Protein AF-A0A938U551-F1 (afdb_monomer)

Secondary structure (DSSP, 8-state):
--PPPP--HHHHHHHHHHHHHHHHHHHHHHHHHHHHHHTT-SS-B-TTS-BTTHHHHHHHHHHHHHHTT-GGGGG-HHHHHHHHHTTS---S-PPPPP-S-HHHHHHHGGGGGS-HHHHHHHHHHHHHHHHHHHHHHHS--TTHHHHHHS-HHHHHHHHHT-SHHHHHHHHHHHHHHTTT-HHHHHHHHHGGGGSHHHHTHHHHHHHHTT-HHHHHHHHHHHHHHHHHHHHHH-HHHHHHHHHHHHHHHHHHHSTTS-GGG--SHHHHHHHTT--HHHHHHHHHHHHHHHHHHHHHHHHTT--HHHHHHHHHHHHHHH-TT--TTGGGGGHHHHHHHHHHHHHH-PPTTHHHHHHHHHHGGGTTS--TT---TTSHHHHHHHHHHHHHHHHHHHSPPP--

Mean predicted aligned error: 5.07 Å

pLDDT: mean 90.98, std 11.64, range [36.41, 98.81]

Solvent-accessible surface area (backbone atoms only — not comparable to full-atom values): 20350 Å² to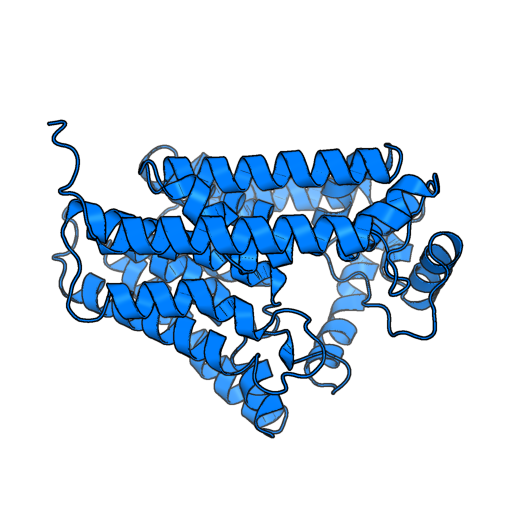tal; per-residue (Å²): 138,88,74,79,67,77,88,52,66,66,60,54,53,47,42,52,53,12,53,53,44,35,52,54,49,53,51,49,48,46,67,41,40,41,63,23,65,72,66,70,52,78,64,32,39,21,93,85,59,43,48,68,30,47,52,35,52,53,49,38,51,44,18,43,44,29,73,74,75,40,44,37,45,44,53,38,57,69,61,34,52,53,56,48,39,76,64,50,71,71,74,95,66,93,76,84,71,70,81,65,45,60,46,43,47,55,71,35,36,73,45,38,77,42,60,58,65,58,26,51,49,50,51,51,54,53,29,50,48,42,28,48,53,40,48,44,69,66,17,82,51,94,53,39,59,49,43,49,59,26,25,43,23,44,47,50,17,55,62,32,39,51,65,27,37,49,50,34,24,27,49,50,45,9,62,68,24,45,85,82,41,26,37,63,10,11,27,32,41,18,53,32,57,46,44,48,66,61,30,63,55,52,63,52,34,29,60,39,47,66,34,60,55,19,46,53,19,16,50,48,36,36,49,51,43,50,50,51,24,38,72,75,51,32,65,62,26,52,50,36,46,63,67,41,45,64,61,57,54,51,39,72,70,38,88,83,48,68,36,53,41,15,42,5,54,25,24,26,31,44,75,72,66,42,52,67,67,59,14,49,50,57,30,50,54,46,29,52,52,34,51,50,50,29,36,51,35,30,55,53,45,35,61,66,60,41,34,51,28,37,42,52,42,26,30,50,56,48,23,65,80,30,41,50,40,51,54,34,42,53,54,54,39,50,34,38,54,49,39,47,26,61,77,74,53,68,60,91,63,46,65,58,52,52,51,50,55,52,51,43,44,58,49,45,45,90,61,88,85,72,89,69,29,11,54,57,41,37,54,45,45,48,52,53,36,50,51,33,51,56,53,46,69,71,49,76,64,62,90,124

Sequence (400 aa):
MNHPPPRSYFLWCAAFFSTLLLGLYLFYILIMWGPALMGGSAYPVDPRGEPVGVDFANFYLASRLALSGEPAAVYDRARFDSYRTSFFPLQDREVFPWVYPPLFLLLMLPLALLPYLAALGVWQAVSLGLFLGTLRRLAPHPFTLLLALGFPATFINFFTAQNGFITVFLMGGGLLLLGSRPFLGGLLLGMLVYKPHLGVLVPVALLAGRGWRALLGAGASAAALALASLVVLGAETWQAYLSSIPSSVNLLDSSSLPWKLMPSVFAAARVAGADPALARLLHGAVMAGVAAAVVWTWSRRSSPYLRHSAFVLASLLFTPYLFFYDYVCLALPLAWLGWEGCQRGFGRGEKALLAIAWLSPLSMMPFQGVKLPGLICPLVLSALLVLTLLKSRREAPDPG

Radius of gyration: 20.94 Å; Cα contacts (8 Å, |Δi|>4): 597; chains: 1; bounding box: 54×45×54 Å

Structure (mmCIF, N/CA/C/O backbone):
data_AF-A0A938U551-F1
#
_entry.id   AF-A0A938U551-F1
#
loop_
_atom_site.group_PDB
_atom_site.id
_atom_site.type_symbol
_atom_site.label_atom_id
_atom_site.label_alt_id
_atom_site.label_comp_id
_atom_site.label_asym_id
_atom_site.label_entity_id
_atom_site.label_seq_id
_atom_site.pdbx_PDB_ins_code
_atom_site.Cartn_x
_atom_site.Cartn_y
_atom_site.Cartn_z
_atom_site.occupancy
_atom_site.B_iso_or_equiv
_atom_site.auth_seq_id
_atom_site.auth_comp_id
_atom_site.auth_asym_id
_atom_site.auth_atom_id
_atom_site.pdbx_PDB_model_num
ATOM 1 N N . MET A 1 1 ? -28.914 16.175 12.426 1.00 36.50 1 MET A N 1
ATOM 2 C CA . MET A 1 1 ? -28.199 16.886 13.507 1.00 36.50 1 MET A CA 1
ATOM 3 C C . MET A 1 1 ? -26.827 17.293 12.976 1.00 36.50 1 MET A C 1
ATOM 5 O O . MET A 1 1 ? -25.922 16.474 12.975 1.00 36.50 1 MET A O 1
ATOM 9 N N . ASN A 1 2 ? -26.710 18.510 12.431 1.00 46.22 2 ASN A N 1
ATOM 10 C CA . ASN A 1 2 ? -25.503 19.041 11.774 1.00 46.22 2 ASN A CA 1
ATOM 11 C C . ASN A 1 2 ? -24.890 20.167 12.622 1.00 46.22 2 ASN A C 1
ATOM 13 O O . ASN A 1 2 ? -24.863 21.319 12.198 1.00 46.22 2 ASN A O 1
ATOM 17 N N . HIS A 1 3 ? -24.420 19.856 13.829 1.00 36.41 3 HIS A N 1
ATOM 18 C CA . HIS A 1 3 ? -23.499 20.765 14.509 1.00 36.41 3 HIS A CA 1
ATOM 19 C C . HIS A 1 3 ? -22.078 20.414 14.053 1.00 36.41 3 HIS A C 1
ATOM 21 O O . HIS A 1 3 ? -21.695 19.247 14.172 1.00 36.41 3 HIS A O 1
ATOM 27 N N . PRO A 1 4 ? -21.303 21.360 13.490 1.00 48.41 4 PRO A N 1
ATOM 28 C CA . PRO A 1 4 ? -19.902 21.101 13.195 1.00 48.41 4 PRO A CA 1
ATOM 29 C C . PRO A 1 4 ? -19.189 20.747 14.509 1.00 48.41 4 PRO A C 1
ATOM 31 O O . PRO A 1 4 ? -19.451 21.400 15.525 1.00 48.41 4 PRO A O 1
ATOM 34 N N . PRO A 1 5 ? -18.318 19.722 14.525 1.00 54.09 5 PRO A N 1
ATOM 35 C CA . PRO A 1 5 ? -17.590 19.364 15.732 1.00 54.09 5 PRO A CA 1
ATOM 36 C C . PRO A 1 5 ? -16.815 20.591 16.242 1.00 54.09 5 PRO A C 1
ATOM 38 O O . PRO A 1 5 ? -16.301 21.372 15.429 1.00 54.09 5 PRO A O 1
ATOM 41 N N . PRO A 1 6 ? -16.738 20.804 17.569 1.00 52.72 6 PRO A N 1
ATOM 42 C CA . PRO A 1 6 ? -16.024 21.939 18.138 1.00 52.72 6 PRO A CA 1
ATOM 43 C C . PRO A 1 6 ? -14.594 21.981 17.588 1.00 52.72 6 PRO A C 1
ATOM 45 O O . PRO A 1 6 ? -13.927 20.948 17.495 1.00 52.72 6 PRO A O 1
ATOM 48 N N . ARG A 1 7 ? -14.138 23.178 17.188 1.00 58.97 7 ARG A N 1
ATOM 49 C CA . ARG A 1 7 ? -12.824 23.412 16.564 1.00 58.97 7 ARG A CA 1
ATOM 50 C C . ARG A 1 7 ? -11.721 22.816 17.439 1.00 58.97 7 ARG A C 1
ATOM 52 O O . ARG A 1 7 ? -11.292 23.428 18.413 1.00 58.97 7 ARG A O 1
ATOM 59 N N . SER A 1 8 ? -11.249 21.619 17.104 1.00 69.88 8 SER A N 1
ATOM 60 C CA . SER A 1 8 ? -10.173 20.999 17.867 1.00 69.88 8 SER A CA 1
ATOM 61 C C . SER A 1 8 ? -8.841 21.604 17.419 1.00 69.88 8 SER A C 1
ATOM 63 O O . SER A 1 8 ? -8.440 21.474 16.264 1.00 69.88 8 SER A O 1
ATOM 65 N N . TYR A 1 9 ? -8.149 22.285 18.337 1.00 84.81 9 TYR A N 1
ATOM 66 C CA . TYR A 1 9 ? -6.808 22.847 18.111 1.00 84.81 9 TYR A CA 1
ATOM 67 C C . TYR A 1 9 ? -5.846 21.814 17.493 1.00 84.81 9 TYR A C 1
ATOM 69 O O . TYR A 1 9 ? -5.079 22.122 16.589 1.00 84.81 9 TYR A O 1
ATOM 77 N N . PHE A 1 10 ? -5.988 20.548 17.898 1.00 87.88 10 PHE A N 1
ATOM 78 C CA . PHE A 1 10 ? -5.253 19.406 17.353 1.00 87.88 10 PHE A CA 1
ATOM 79 C C . PHE A 1 10 ? -5.350 19.276 15.824 1.00 87.88 10 PHE A C 1
ATOM 81 O O . PHE A 1 10 ? -4.325 19.138 15.162 1.00 87.88 10 PHE A O 1
ATOM 88 N N . LEU A 1 11 ? -6.558 19.341 15.255 1.00 88.12 11 LEU A N 1
ATOM 89 C CA . LEU A 1 11 ? -6.748 19.189 13.810 1.00 88.12 11 LEU A CA 1
ATOM 90 C C . LEU A 1 11 ? -6.233 20.398 13.026 1.00 88.12 11 LEU A C 1
ATOM 92 O O . LEU A 1 11 ? -5.773 20.227 11.902 1.00 88.12 11 LEU A O 1
ATOM 96 N N . TRP A 1 12 ? -6.270 21.597 13.613 1.00 90.56 12 TRP A N 1
ATOM 97 C CA . TRP A 1 12 ? -5.663 22.789 13.016 1.00 90.56 12 TRP A CA 1
ATOM 98 C C . TRP A 1 12 ? -4.141 22.700 12.982 1.00 90.56 12 TRP A C 1
ATOM 100 O O . TRP A 1 12 ? -3.549 22.960 11.939 1.00 90.56 12 TRP A O 1
ATOM 110 N N . CYS A 1 13 ? -3.508 22.266 14.077 1.00 91.19 13 CYS A N 1
ATOM 111 C CA . CYS A 1 13 ? -2.075 21.984 14.076 1.00 91.19 13 CYS A CA 1
ATOM 112 C C . CYS A 1 13 ? -1.732 20.927 13.021 1.00 91.19 13 CYS A C 1
ATOM 114 O O . CYS A 1 13 ? -0.829 21.136 12.218 1.00 91.19 13 CYS A O 1
ATOM 116 N N . ALA A 1 14 ? -2.483 19.824 12.974 1.00 92.38 14 ALA A N 1
ATOM 117 C CA . ALA A 1 14 ? -2.257 18.763 11.999 1.00 92.38 14 ALA A CA 1
ATOM 118 C C . ALA A 1 14 ? -2.421 19.259 10.548 1.00 92.38 14 ALA A C 1
ATOM 120 O O . ALA A 1 14 ? -1.607 18.919 9.690 1.00 92.38 14 ALA A O 1
ATOM 121 N N . ALA A 1 15 ? -3.418 20.108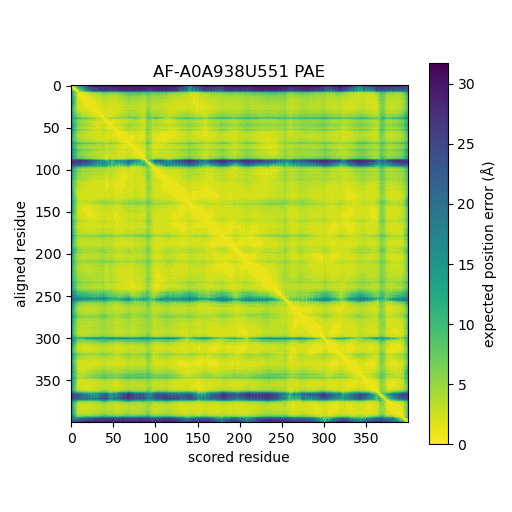 10.278 1.00 93.44 15 ALA A N 1
ATOM 122 C CA . ALA A 1 15 ? -3.608 20.752 8.981 1.00 93.44 15 ALA A CA 1
ATOM 123 C C . ALA A 1 15 ? -2.434 21.676 8.620 1.00 93.44 15 ALA A C 1
ATOM 125 O O . ALA A 1 15 ? -1.902 21.573 7.520 1.00 93.44 15 ALA A O 1
ATOM 126 N N . PHE A 1 16 ? -1.981 22.519 9.552 1.00 94.69 16 PHE A N 1
ATOM 127 C CA . PHE A 1 16 ? -0.826 23.396 9.349 1.00 94.69 16 PHE A CA 1
ATOM 128 C C . PHE A 1 16 ? 0.449 22.606 9.013 1.00 94.69 16 PHE A C 1
ATOM 130 O O . PHE A 1 16 ? 1.095 22.882 8.002 1.00 94.69 16 PHE A O 1
ATOM 137 N N . PHE A 1 17 ? 0.773 21.575 9.803 1.00 94.00 17 PHE A N 1
ATOM 138 C CA . PHE A 1 17 ? 1.920 20.703 9.533 1.00 94.00 17 PHE A CA 1
ATOM 139 C C . PHE A 1 17 ? 1.789 19.966 8.197 1.00 94.00 17 PHE A C 1
ATOM 141 O O . PHE A 1 17 ? 2.775 19.829 7.477 1.00 94.00 17 PHE A O 1
ATOM 148 N N . SER A 1 18 ? 0.578 19.537 7.836 1.00 95.94 18 SER A N 1
ATOM 149 C CA . SER A 1 18 ? 0.318 18.891 6.546 1.00 95.94 18 SER A CA 1
ATOM 150 C C . SER A 1 18 ? 0.559 19.833 5.371 1.00 95.94 18 SER A C 1
ATOM 152 O O . SER A 1 18 ? 1.151 19.414 4.383 1.00 95.94 18 SER A O 1
ATOM 154 N N . THR A 1 19 ? 0.164 21.105 5.478 1.00 97.12 19 THR A N 1
ATOM 155 C CA . THR A 1 19 ? 0.449 22.123 4.455 1.00 97.12 19 THR A CA 1
ATOM 156 C C . THR A 1 19 ? 1.950 22.355 4.299 1.00 97.12 19 THR A C 1
ATOM 158 O O . THR A 1 19 ? 2.446 22.391 3.175 1.00 97.12 19 THR A O 1
ATOM 161 N N . LEU A 1 20 ? 2.681 22.472 5.414 1.00 96.69 20 LEU A N 1
ATOM 162 C CA . LEU A 1 20 ? 4.135 22.642 5.389 1.00 96.69 20 LEU A CA 1
ATOM 163 C C . LEU A 1 20 ? 4.821 21.451 4.708 1.00 96.69 20 LEU A C 1
ATOM 165 O O . LEU A 1 20 ? 5.633 21.639 3.804 1.00 96.69 20 LEU A O 1
ATOM 169 N N . LEU A 1 21 ? 4.464 20.228 5.109 1.00 96.06 21 LEU A N 1
ATOM 170 C CA . LEU A 1 21 ? 5.021 19.010 4.526 1.00 96.06 21 LEU A CA 1
ATOM 171 C C . LEU A 1 21 ? 4.666 18.869 3.048 1.00 96.06 21 LEU A C 1
ATOM 173 O O . LEU A 1 21 ? 5.547 18.565 2.253 1.00 96.06 21 LEU A O 1
ATOM 177 N N . LEU A 1 22 ? 3.429 19.177 2.655 1.00 96.50 22 LEU A N 1
ATOM 178 C CA . LEU A 1 22 ? 3.031 19.168 1.250 1.00 96.50 22 LEU A CA 1
ATOM 179 C C . LEU A 1 22 ? 3.863 20.153 0.416 1.00 96.50 22 LEU A C 1
ATOM 181 O O . LEU A 1 22 ? 4.306 19.800 -0.674 1.00 96.50 22 LEU A O 1
ATOM 185 N N . GLY A 1 23 ? 4.133 21.354 0.936 1.00 97.44 23 GLY A N 1
ATOM 186 C CA . GLY A 1 23 ? 5.038 22.309 0.292 1.00 97.44 23 GLY A CA 1
ATOM 187 C C . GLY A 1 23 ? 6.446 21.737 0.092 1.00 97.44 23 GLY A C 1
ATOM 188 O O . GLY A 1 23 ? 6.990 21.811 -1.009 1.00 97.44 23 GLY A O 1
ATOM 189 N N . LEU A 1 24 ? 7.005 21.096 1.125 1.00 96.00 24 LEU A N 1
ATOM 190 C CA . LEU A 1 24 ? 8.315 20.436 1.052 1.00 96.00 24 LEU A CA 1
ATOM 191 C C . LEU A 1 24 ? 8.330 19.271 0.050 1.00 96.00 24 LEU A C 1
ATOM 193 O O . LEU A 1 24 ? 9.301 19.103 -0.684 1.00 96.00 24 LEU A O 1
ATOM 197 N N . TYR A 1 25 ? 7.254 18.489 -0.017 1.00 95.81 25 TYR A N 1
ATOM 198 C CA . TYR A 1 25 ? 7.107 17.373 -0.951 1.00 95.81 25 TYR A CA 1
ATOM 199 C C . TYR A 1 25 ? 7.064 17.837 -2.402 1.00 95.81 25 TYR A C 1
ATOM 201 O O . TYR A 1 25 ? 7.773 17.286 -3.242 1.00 95.81 25 TYR A O 1
ATOM 209 N N . LEU A 1 26 ? 6.269 18.868 -2.693 1.00 96.50 26 LEU A N 1
ATOM 210 C CA . LEU A 1 26 ? 6.176 19.449 -4.031 1.00 96.50 26 LEU A CA 1
ATOM 211 C C . LEU A 1 26 ? 7.508 20.064 -4.462 1.00 96.50 26 LEU A C 1
ATOM 213 O O . LEU A 1 26 ? 7.939 19.855 -5.593 1.00 96.50 26 LEU A O 1
ATOM 217 N N . PHE A 1 27 ? 8.190 20.758 -3.549 1.00 96.44 27 PHE A N 1
ATOM 218 C CA . PHE A 1 27 ? 9.527 21.288 -3.796 1.00 96.44 27 PHE A CA 1
ATOM 219 C C . PHE A 1 27 ? 10.536 20.174 -4.104 1.00 96.44 27 PHE A C 1
ATOM 221 O O . PHE A 1 27 ? 11.283 20.267 -5.077 1.00 96.44 27 PHE A O 1
ATOM 228 N N . TYR A 1 28 ? 10.518 19.084 -3.332 1.00 93.94 28 TYR A N 1
ATOM 229 C CA . TYR A 1 28 ? 11.386 17.935 -3.579 1.00 93.94 28 TYR A CA 1
ATOM 230 C C . TYR A 1 28 ? 11.085 17.261 -4.925 1.00 93.94 28 TYR A C 1
ATOM 232 O O . TYR A 1 28 ? 12.008 16.997 -5.689 1.00 93.94 28 TYR A O 1
ATOM 240 N N . ILE A 1 29 ? 9.810 17.033 -5.265 1.00 94.25 29 ILE A N 1
ATOM 241 C CA . ILE A 1 29 ? 9.411 16.492 -6.578 1.00 94.25 29 ILE A CA 1
ATOM 242 C C . ILE A 1 29 ? 9.903 17.400 -7.705 1.00 94.25 29 ILE A C 1
ATOM 244 O O . ILE A 1 29 ? 10.449 16.902 -8.685 1.00 94.25 29 ILE A O 1
ATOM 248 N N . LEU A 1 30 ? 9.760 18.720 -7.566 1.00 95.19 30 LEU A N 1
ATOM 249 C CA . LEU A 1 30 ? 10.214 19.672 -8.575 1.00 95.19 30 LEU A CA 1
ATOM 250 C C . LEU A 1 30 ? 11.728 19.584 -8.802 1.00 95.19 30 LEU A C 1
ATOM 252 O O . LEU A 1 30 ? 12.163 19.551 -9.949 1.00 95.19 30 LEU A O 1
ATOM 256 N N . ILE A 1 31 ? 12.525 19.497 -7.734 1.00 94.75 31 ILE A N 1
ATOM 257 C CA . ILE A 1 31 ? 13.986 19.356 -7.839 1.00 94.75 31 ILE A CA 1
ATOM 258 C C . ILE A 1 31 ? 14.371 18.024 -8.481 1.00 94.75 31 ILE A C 1
ATOM 260 O O . ILE A 1 31 ? 15.248 17.981 -9.341 1.00 94.75 31 ILE A O 1
ATOM 264 N N . MET A 1 32 ? 13.732 16.934 -8.058 1.00 92.19 32 MET A N 1
ATOM 265 C CA . MET A 1 32 ? 14.119 15.594 -8.487 1.00 92.19 32 MET A CA 1
ATOM 266 C C . MET A 1 32 ? 13.620 15.267 -9.894 1.00 92.19 32 MET A C 1
ATOM 268 O O . MET A 1 32 ? 14.335 14.647 -10.668 1.00 92.19 32 MET A O 1
ATOM 272 N N . TRP A 1 33 ? 12.397 15.650 -10.250 1.00 94.00 33 TRP A N 1
ATOM 273 C CA . TRP A 1 33 ? 11.791 15.276 -11.531 1.00 94.00 33 TRP A CA 1
ATOM 274 C C . TRP A 1 33 ? 11.837 16.404 -12.558 1.00 94.00 33 TRP A C 1
ATOM 276 O O . TRP A 1 33 ? 11.872 16.124 -13.752 1.00 94.00 33 TRP A O 1
ATOM 286 N N . GLY A 1 34 ? 11.868 17.670 -12.133 1.00 93.88 34 GLY A N 1
ATOM 287 C CA . GLY A 1 34 ? 11.823 18.829 -13.029 1.00 93.88 34 GLY A CA 1
ATOM 288 C C . GLY A 1 34 ? 12.896 18.803 -14.121 1.00 93.88 34 GLY A C 1
ATOM 289 O O . GLY A 1 34 ? 12.532 18.836 -15.297 1.00 93.88 34 GLY A O 1
ATOM 290 N N . PRO A 1 35 ? 14.197 18.687 -13.784 1.00 93.12 35 PRO A N 1
ATOM 291 C CA . PRO A 1 35 ? 15.265 18.625 -14.783 1.00 93.12 35 PRO A CA 1
ATOM 292 C C . PRO A 1 35 ? 15.086 17.470 -15.775 1.00 93.12 35 PRO A C 1
ATOM 294 O O . PRO A 1 35 ? 15.225 17.656 -16.982 1.00 93.12 35 PRO A O 1
ATOM 297 N N . ALA A 1 36 ? 14.706 16.295 -15.267 1.00 90.75 36 ALA A N 1
ATOM 298 C CA . ALA A 1 36 ? 14.497 15.087 -16.058 1.00 90.75 36 ALA A CA 1
ATOM 299 C C . ALA A 1 36 ? 13.348 15.246 -17.068 1.00 90.75 36 ALA A C 1
ATOM 301 O O . ALA A 1 36 ? 13.475 14.866 -18.231 1.00 90.75 36 ALA A O 1
ATOM 302 N N . LEU A 1 37 ? 12.236 15.845 -16.632 1.00 92.44 37 LEU A N 1
ATOM 303 C CA . LEU A 1 37 ? 11.056 16.089 -17.462 1.00 92.44 37 LEU A CA 1
ATOM 304 C C . LEU A 1 37 ? 11.295 17.190 -18.506 1.00 92.44 37 LEU A C 1
ATOM 306 O O . LEU A 1 37 ? 10.780 17.095 -19.617 1.00 92.44 37 LEU A O 1
ATOM 310 N N . MET A 1 38 ? 12.105 18.204 -18.184 1.00 91.94 38 MET A N 1
ATOM 311 C CA . MET A 1 38 ? 12.493 19.255 -19.134 1.00 91.94 38 MET A CA 1
ATOM 312 C C . MET A 1 38 ? 13.474 18.762 -20.208 1.00 91.94 38 MET A C 1
ATOM 314 O O . MET A 1 38 ? 13.538 19.350 -21.283 1.00 91.94 38 MET A O 1
ATOM 318 N N . GLY A 1 39 ? 14.210 17.676 -19.949 1.00 88.56 39 GLY A N 1
ATOM 319 C CA . GLY A 1 39 ? 15.161 17.088 -20.898 1.00 88.56 39 GLY A CA 1
ATOM 320 C C . GLY A 1 39 ? 14.527 16.388 -22.109 1.00 88.56 39 GLY A C 1
ATOM 321 O O . GLY A 1 39 ? 15.249 15.999 -23.020 1.00 88.56 39 GLY A O 1
ATOM 322 N N . GLY A 1 40 ? 13.200 16.200 -22.135 1.00 89.12 40 GLY A N 1
ATOM 323 C CA . GLY A 1 40 ? 12.472 15.666 -23.297 1.00 89.12 40 GLY A CA 1
ATOM 324 C C . GLY A 1 40 ? 12.659 14.167 -23.578 1.00 89.12 40 GLY A C 1
ATOM 325 O O . GLY A 1 40 ? 12.180 13.677 -24.600 1.00 89.12 40 GLY A O 1
ATOM 326 N N . SER A 1 41 ? 13.328 13.421 -22.692 1.00 91.50 41 SER A N 1
ATOM 327 C CA . SER A 1 41 ? 13.488 11.967 -22.831 1.00 91.50 41 SER A CA 1
ATOM 328 C C . SER A 1 41 ? 12.148 11.238 -22.686 1.00 91.50 41 SER A C 1
ATOM 330 O O . SER A 1 41 ? 11.362 11.532 -21.783 1.00 91.50 41 SER A O 1
ATOM 332 N N . ALA A 1 42 ? 11.919 10.220 -23.520 1.00 91.44 42 ALA A N 1
ATOM 333 C CA . ALA A 1 42 ? 10.793 9.296 -23.358 1.00 91.44 42 ALA A CA 1
ATOM 334 C C . ALA A 1 42 ? 10.907 8.444 -22.076 1.00 91.44 42 ALA A C 1
ATOM 336 O O . ALA A 1 42 ? 9.892 7.990 -21.550 1.00 91.44 42 ALA A O 1
ATOM 337 N N . TYR A 1 43 ? 12.130 8.267 -21.567 1.00 92.75 43 TYR A N 1
ATOM 338 C CA . TYR A 1 43 ? 12.476 7.513 -20.361 1.00 92.75 43 TYR A CA 1
ATOM 339 C C . TYR A 1 43 ? 13.345 8.399 -19.454 1.00 92.75 43 TYR A C 1
ATOM 341 O O . TYR A 1 43 ? 14.567 8.251 -19.416 1.00 92.75 43 TYR A O 1
ATOM 349 N N . PRO A 1 44 ? 12.753 9.409 -18.793 1.00 93.38 44 PRO A N 1
ATOM 350 C CA . PRO A 1 44 ? 13.523 10.382 -18.033 1.00 93.38 44 PRO A CA 1
ATOM 351 C C . PRO A 1 44 ? 14.058 9.787 -16.727 1.00 93.38 44 PRO A C 1
ATOM 353 O O . PRO A 1 44 ? 13.363 9.037 -16.033 1.00 93.38 44 PRO A O 1
ATOM 356 N N . VAL A 1 45 ? 15.286 10.178 -16.386 1.00 91.69 45 VAL A N 1
ATOM 357 C CA . VAL A 1 45 ? 15.989 9.802 -15.154 1.00 91.69 45 VAL A CA 1
ATOM 358 C C . VAL A 1 45 ? 16.245 11.034 -14.290 1.00 91.69 45 VAL A C 1
ATOM 360 O O . VAL A 1 45 ? 16.580 12.101 -14.803 1.00 91.69 45 VAL A O 1
ATOM 363 N N . ASP A 1 46 ? 16.049 10.895 -12.984 1.00 89.75 46 ASP A N 1
ATOM 364 C CA . ASP A 1 46 ? 16.278 11.937 -11.989 1.00 89.75 46 ASP A CA 1
ATOM 365 C C . ASP A 1 46 ? 17.790 12.223 -11.802 1.00 89.75 46 ASP A C 1
ATOM 367 O O . ASP A 1 46 ? 18.635 11.485 -12.316 1.00 89.75 46 ASP A O 1
ATOM 371 N N . PRO A 1 47 ? 18.185 13.272 -11.052 1.00 88.88 47 PRO A N 1
ATOM 372 C CA . PRO A 1 47 ? 19.594 13.582 -10.790 1.00 88.88 47 PRO A CA 1
ATOM 373 C C . PRO A 1 47 ? 20.409 12.480 -10.091 1.00 88.88 47 PRO A C 1
ATOM 375 O O . PRO A 1 47 ? 21.626 12.604 -9.989 1.00 88.88 47 PRO A O 1
ATOM 378 N N . ARG A 1 48 ? 19.770 11.422 -9.575 1.00 84.75 48 ARG A N 1
ATOM 379 C CA . ARG A 1 48 ? 20.434 10.241 -8.997 1.00 84.75 48 ARG A CA 1
ATOM 380 C C . ARG A 1 48 ? 20.588 9.110 -10.017 1.00 84.75 48 ARG A C 1
ATOM 382 O O . ARG A 1 48 ? 21.088 8.054 -9.640 1.00 84.75 48 ARG A O 1
ATOM 389 N N . GLY A 1 49 ? 20.145 9.314 -11.257 1.00 85.69 49 GLY A N 1
ATOM 390 C CA . GLY A 1 49 ? 20.100 8.295 -12.302 1.00 85.69 49 GLY A CA 1
ATOM 391 C C . GLY A 1 49 ? 18.919 7.329 -12.173 1.00 85.69 49 GLY A C 1
ATOM 392 O O . GLY A 1 49 ? 18.884 6.330 -12.885 1.00 85.69 49 GLY A O 1
ATOM 393 N N . GLU A 1 50 ? 17.952 7.595 -11.288 1.00 86.44 50 GLU A N 1
ATOM 394 C CA . GLU A 1 50 ? 16.790 6.721 -11.102 1.00 86.44 50 GLU A CA 1
ATOM 395 C C . GLU A 1 50 ? 15.670 7.110 -12.075 1.00 86.44 50 GLU A C 1
ATOM 397 O O . GLU A 1 50 ? 15.442 8.302 -12.291 1.00 86.44 50 GLU A O 1
ATOM 402 N N . PRO A 1 51 ? 14.901 6.159 -12.627 1.00 90.75 51 PRO A N 1
ATOM 403 C CA . PRO A 1 51 ? 13.717 6.489 -13.409 1.00 90.75 51 PRO A CA 1
ATOM 404 C C . PRO A 1 51 ? 12.769 7.416 -12.637 1.00 90.75 51 PRO A C 1
ATOM 406 O O . PRO A 1 51 ? 12.469 7.191 -11.460 1.00 90.75 51 PRO A O 1
ATOM 409 N N . VAL A 1 52 ? 12.232 8.435 -13.311 1.00 92.38 52 VAL A N 1
ATOM 410 C CA . VAL A 1 52 ? 11.120 9.231 -12.771 1.00 92.38 52 VAL A CA 1
ATOM 411 C C . VAL A 1 52 ? 9.935 8.294 -12.528 1.00 92.38 52 VAL A C 1
ATOM 413 O O . VAL A 1 52 ? 9.395 7.743 -13.483 1.00 92.38 52 VAL A O 1
ATOM 416 N N . GLY A 1 53 ? 9.541 8.088 -11.268 1.00 90.12 53 GLY A N 1
ATOM 417 C CA . GLY A 1 53 ? 8.590 7.036 -10.883 1.00 90.12 53 GLY A CA 1
ATOM 418 C C . GLY A 1 53 ? 9.233 5.643 -10.826 1.00 90.12 53 GLY A C 1
ATOM 419 O O . GLY A 1 53 ? 8.742 4.715 -11.464 1.00 90.12 53 GLY A O 1
ATOM 420 N N . VAL A 1 54 ? 10.335 5.513 -10.078 1.00 88.25 54 VAL A N 1
ATOM 421 C CA . VAL A 1 54 ? 11.236 4.341 -10.034 1.00 88.25 54 VAL A CA 1
ATOM 422 C C . VAL A 1 54 ? 10.542 2.972 -10.026 1.00 88.25 54 VAL A C 1
ATOM 424 O O . VAL A 1 54 ? 10.902 2.108 -10.826 1.00 88.25 54 VAL A O 1
ATOM 427 N N . ASP A 1 55 ? 9.519 2.758 -9.193 1.00 90.44 55 ASP A N 1
ATOM 428 C CA . ASP A 1 55 ? 8.855 1.452 -9.122 1.00 90.44 55 ASP A CA 1
ATOM 429 C C . ASP A 1 55 ? 7.842 1.265 -10.258 1.00 90.44 55 ASP A C 1
ATOM 431 O O . ASP A 1 55 ? 7.663 0.151 -10.756 1.00 90.44 55 ASP A O 1
ATOM 435 N N . PHE A 1 56 ? 7.224 2.347 -10.739 1.00 95.06 56 PHE A N 1
ATOM 436 C CA . PHE A 1 56 ? 6.354 2.287 -11.911 1.00 95.06 56 PHE A CA 1
ATOM 437 C C . PHE A 1 56 ? 7.126 1.933 -13.184 1.00 95.06 56 PHE A C 1
ATOM 439 O O . PHE A 1 56 ? 6.595 1.194 -14.011 1.00 95.06 56 PHE A O 1
ATOM 446 N N . ALA A 1 57 ? 8.383 2.369 -13.328 1.00 93.81 57 ALA A N 1
ATOM 447 C CA . ALA A 1 57 ? 9.253 1.920 -14.419 1.00 93.81 57 ALA A CA 1
ATOM 448 C C . ALA A 1 57 ? 9.351 0.391 -14.473 1.00 93.81 57 ALA A C 1
ATOM 450 O O . ALA A 1 57 ? 9.266 -0.200 -15.550 1.00 93.81 57 ALA A O 1
ATOM 451 N N . ASN A 1 58 ? 9.436 -0.260 -13.309 1.00 92.50 58 ASN A N 1
ATOM 452 C CA . ASN A 1 58 ? 9.424 -1.714 -13.215 1.00 92.50 58 ASN A CA 1
ATOM 453 C C . ASN A 1 58 ? 8.090 -2.306 -13.706 1.00 92.50 58 ASN A C 1
ATOM 455 O O . ASN A 1 58 ? 8.080 -3.249 -14.494 1.00 92.50 58 ASN A O 1
ATOM 459 N N . PHE A 1 59 ? 6.957 -1.726 -13.294 1.00 95.38 59 PHE A N 1
ATOM 460 C CA . PHE A 1 59 ? 5.629 -2.206 -13.701 1.00 95.38 59 PHE A CA 1
ATOM 461 C C . PHE A 1 59 ? 5.370 -2.030 -15.194 1.00 95.38 59 PHE A C 1
ATOM 463 O O . PHE A 1 59 ? 4.853 -2.933 -15.858 1.00 95.38 59 PHE A O 1
ATOM 470 N N . TYR A 1 60 ? 5.758 -0.872 -15.719 1.00 96.38 60 TYR A N 1
ATOM 471 C CA . TYR A 1 60 ? 5.638 -0.529 -17.122 1.00 96.38 60 TYR A CA 1
ATOM 472 C C . TYR A 1 60 ? 6.491 -1.464 -17.980 1.00 96.38 60 TYR A C 1
ATOM 474 O O . TYR A 1 60 ? 5.978 -2.057 -18.924 1.00 96.38 60 TYR A O 1
ATOM 482 N N . LEU A 1 61 ? 7.766 -1.663 -17.635 1.00 95.25 61 LEU A N 1
ATOM 483 C CA . LEU A 1 61 ? 8.668 -2.491 -18.436 1.00 95.25 61 LEU A CA 1
ATOM 484 C C . LEU A 1 61 ? 8.349 -3.985 -18.353 1.00 95.25 61 LEU A C 1
ATOM 486 O O . LEU A 1 61 ? 8.423 -4.652 -19.382 1.00 95.25 61 LEU A O 1
ATOM 490 N N . ALA A 1 62 ? 7.918 -4.500 -17.195 1.00 95.56 62 ALA A N 1
ATOM 491 C CA . ALA A 1 62 ? 7.414 -5.874 -17.094 1.00 95.56 62 ALA A CA 1
ATOM 492 C C . ALA A 1 62 ? 6.220 -6.086 -18.037 1.00 95.56 62 ALA A C 1
ATOM 494 O O . ALA A 1 62 ? 6.163 -7.056 -18.788 1.00 95.56 62 ALA A O 1
ATOM 495 N N . SER A 1 63 ? 5.298 -5.124 -18.059 1.00 96.88 63 SER A N 1
ATOM 496 C CA . SER A 1 63 ? 4.119 -5.162 -18.926 1.00 96.88 63 SER A CA 1
ATOM 497 C C . SER A 1 63 ? 4.476 -5.012 -20.407 1.00 96.88 63 SER A C 1
ATOM 499 O O . SER A 1 63 ? 3.893 -5.690 -21.246 1.00 96.88 63 SER A O 1
ATOM 501 N N . ARG A 1 64 ? 5.467 -4.179 -20.750 1.00 96.44 64 ARG A N 1
ATOM 502 C CA . ARG A 1 64 ? 5.983 -4.055 -22.123 1.00 96.44 64 ARG A CA 1
ATOM 503 C C . ARG A 1 64 ? 6.626 -5.350 -22.620 1.00 96.44 64 ARG A C 1
ATOM 505 O O . ARG A 1 64 ? 6.380 -5.715 -23.764 1.00 96.44 64 ARG A O 1
ATOM 512 N N . LEU A 1 65 ? 7.403 -6.030 -21.775 1.00 95.94 65 LEU A N 1
ATOM 513 C CA . LEU A 1 65 ? 8.003 -7.330 -22.095 1.00 95.94 65 LEU A CA 1
ATOM 514 C C . LEU A 1 65 ? 6.934 -8.426 -22.238 1.00 95.94 65 LEU A C 1
ATOM 516 O O . LEU A 1 65 ? 6.990 -9.259 -23.136 1.00 95.94 65 LEU A O 1
ATOM 520 N N . ALA A 1 66 ? 5.896 -8.393 -21.403 1.00 96.69 66 ALA A N 1
ATOM 521 C CA . ALA A 1 66 ? 4.759 -9.292 -21.564 1.00 96.69 66 ALA A CA 1
ATOM 522 C C . ALA A 1 66 ? 4.021 -9.061 -22.895 1.00 96.69 66 ALA A C 1
ATOM 524 O O . ALA A 1 66 ? 3.698 -10.016 -23.599 1.00 96.69 66 ALA A O 1
ATOM 525 N N . LEU A 1 67 ? 3.810 -7.796 -23.278 1.00 96.94 67 LEU A N 1
ATOM 526 C CA . LEU A 1 67 ? 3.184 -7.419 -24.550 1.00 96.94 67 LEU A CA 1
ATOM 527 C C . LEU A 1 67 ? 4.042 -7.746 -25.782 1.00 96.94 67 LEU A C 1
ATOM 529 O O . LEU A 1 67 ? 3.487 -7.834 -26.875 1.00 96.94 67 LEU A O 1
ATOM 533 N N . SER A 1 68 ? 5.355 -7.963 -25.639 1.00 95.56 68 SER A N 1
ATOM 534 C CA . SER A 1 68 ? 6.208 -8.442 -26.738 1.00 95.56 68 SER A CA 1
ATOM 535 C C . SER A 1 68 ? 6.122 -9.957 -26.964 1.00 95.56 68 SER A C 1
ATOM 537 O O . SER A 1 68 ? 6.897 -10.493 -27.748 1.00 95.56 68 SER A O 1
ATOM 539 N N . GLY A 1 69 ? 5.186 -10.643 -26.297 1.00 94.94 69 GLY A N 1
ATOM 540 C CA . GLY A 1 69 ? 4.934 -12.076 -26.462 1.00 94.94 69 GLY A CA 1
ATOM 541 C C . GLY A 1 69 ? 5.670 -12.968 -25.463 1.00 94.94 69 GLY A C 1
ATOM 542 O O . GLY A 1 69 ? 5.628 -14.185 -25.603 1.00 94.94 69 GLY A O 1
ATOM 543 N N . GLU A 1 70 ? 6.321 -12.394 -24.445 1.00 93.19 70 GLU A N 1
ATOM 544 C CA . GLU A 1 70 ? 7.169 -13.141 -23.505 1.00 93.19 70 GLU A CA 1
ATOM 545 C C . GLU A 1 70 ? 6.794 -12.903 -22.028 1.00 93.19 70 GLU A C 1
ATOM 547 O O . GLU A 1 70 ? 7.640 -12.533 -21.213 1.00 93.19 70 GLU A O 1
ATOM 552 N N . PRO A 1 71 ? 5.534 -13.120 -21.613 1.00 95.81 71 PRO A N 1
ATOM 553 C CA . PRO A 1 71 ? 5.089 -12.804 -20.254 1.00 95.81 71 PRO A CA 1
ATOM 554 C C . PRO A 1 71 ? 5.827 -13.584 -19.158 1.00 95.81 71 PRO A C 1
ATOM 556 O O . PRO A 1 71 ? 6.009 -13.057 -18.066 1.00 95.81 71 PRO A O 1
ATOM 559 N N . ALA A 1 72 ? 6.310 -14.802 -19.426 1.00 96.44 72 ALA A N 1
ATOM 560 C CA . ALA A 1 72 ? 7.101 -15.570 -18.460 1.00 96.44 72 ALA A CA 1
ATOM 561 C C . ALA A 1 72 ? 8.506 -14.978 -18.215 1.00 96.44 72 ALA A C 1
ATOM 563 O O . ALA A 1 72 ? 9.067 -15.163 -17.135 1.00 96.44 72 ALA A O 1
ATOM 564 N N . ALA A 1 73 ? 9.056 -14.230 -19.181 1.00 95.19 73 ALA A N 1
ATOM 565 C CA . ALA A 1 73 ? 10.407 -13.676 -19.115 1.00 95.19 73 ALA A CA 1
ATOM 566 C C . ALA A 1 73 ? 10.591 -12.638 -17.999 1.00 95.19 73 ALA A C 1
ATOM 568 O O . ALA A 1 73 ? 11.715 -12.417 -17.562 1.00 95.19 73 ALA A O 1
ATOM 569 N N . VAL A 1 74 ? 9.508 -12.035 -17.492 1.00 94.88 74 VAL A N 1
ATOM 570 C CA . VAL A 1 74 ? 9.575 -11.077 -16.373 1.00 94.88 74 VAL A CA 1
ATOM 571 C C . VAL A 1 74 ? 10.080 -11.718 -15.073 1.00 94.88 74 VAL A C 1
ATOM 573 O O . VAL A 1 74 ? 10.551 -11.007 -14.189 1.00 94.88 74 VAL A O 1
ATOM 576 N N . TYR A 1 75 ? 9.978 -13.047 -14.944 1.00 94.19 75 TYR A N 1
ATOM 577 C CA . TYR A 1 75 ? 10.447 -13.806 -13.777 1.00 94.19 75 TYR A CA 1
ATOM 578 C C . TYR A 1 75 ? 11.876 -14.345 -13.939 1.00 94.19 75 TYR A C 1
ATOM 580 O O . TYR A 1 75 ? 12.458 -14.829 -12.968 1.00 94.19 75 TYR A O 1
ATOM 588 N N . ASP A 1 76 ? 12.464 -14.230 -15.134 1.00 91.81 76 ASP A N 1
ATOM 589 C CA . ASP A 1 76 ? 13.896 -14.432 -15.342 1.00 91.81 76 ASP A CA 1
ATOM 590 C C . ASP A 1 76 ? 14.622 -13.121 -15.030 1.00 91.81 76 ASP A C 1
ATOM 592 O O . ASP A 1 76 ? 14.528 -12.135 -15.765 1.00 91.81 76 ASP A O 1
ATOM 596 N N . ARG A 1 77 ? 15.355 -13.110 -13.913 1.00 86.94 77 ARG A N 1
ATOM 597 C CA . ARG A 1 77 ? 16.042 -11.912 -13.427 1.00 86.94 77 ARG A CA 1
ATOM 598 C C . ARG A 1 77 ? 17.040 -11.362 -14.444 1.00 86.94 77 ARG A C 1
ATOM 600 O O . ARG A 1 77 ? 17.033 -10.164 -14.694 1.00 86.94 77 ARG A O 1
ATOM 607 N N . ALA A 1 78 ? 17.872 -12.215 -15.039 1.00 88.88 78 ALA A N 1
ATOM 608 C CA . ALA A 1 78 ? 18.920 -11.763 -15.950 1.00 88.88 78 ALA A CA 1
ATOM 609 C C . ALA A 1 78 ? 18.314 -11.172 -17.227 1.00 88.88 78 ALA A C 1
ATOM 611 O O . ALA A 1 78 ? 18.716 -10.099 -17.682 1.00 88.88 78 ALA A O 1
ATOM 612 N N . ARG A 1 79 ? 17.299 -11.848 -17.773 1.00 90.31 79 ARG A N 1
ATOM 613 C CA . ARG A 1 79 ? 16.591 -11.390 -18.968 1.00 90.31 79 ARG A CA 1
ATOM 614 C C . ARG A 1 79 ? 15.853 -10.080 -18.721 1.00 90.31 79 ARG A C 1
ATOM 616 O O . ARG A 1 79 ? 15.952 -9.158 -19.530 1.00 90.31 79 ARG A O 1
ATOM 623 N N . PHE A 1 80 ? 15.140 -9.977 -17.603 1.00 91.56 80 PHE A N 1
ATOM 624 C CA . PHE A 1 80 ? 14.373 -8.780 -17.295 1.00 91.56 80 PHE A CA 1
ATOM 625 C C . PHE A 1 80 ? 15.266 -7.583 -16.939 1.00 91.56 80 PHE A C 1
ATOM 627 O O . PHE A 1 80 ? 15.010 -6.477 -17.416 1.00 91.56 80 PHE A O 1
ATOM 634 N N . ASP A 1 81 ? 16.355 -7.789 -16.195 1.00 88.44 81 ASP A N 1
ATOM 635 C CA . ASP A 1 81 ? 17.331 -6.733 -15.889 1.00 88.44 81 ASP A CA 1
ATOM 636 C C . ASP A 1 81 ? 18.037 -6.231 -17.165 1.00 88.44 81 ASP A C 1
ATOM 638 O O . ASP A 1 81 ? 18.201 -5.020 -17.353 1.00 88.44 81 ASP A O 1
ATOM 642 N N . SER A 1 82 ? 18.376 -7.135 -18.095 1.00 88.62 82 SER A N 1
ATOM 643 C CA . SER A 1 82 ? 18.913 -6.771 -19.415 1.00 88.62 82 SER A CA 1
ATOM 644 C C . SER A 1 82 ? 17.912 -5.941 -20.226 1.00 88.62 82 SER A C 1
ATOM 646 O O . SER A 1 82 ? 18.258 -4.869 -20.729 1.00 88.62 82 SER A O 1
ATOM 648 N N . TYR A 1 83 ? 16.647 -6.375 -20.280 1.00 91.19 83 TYR A N 1
ATOM 649 C CA . TYR A 1 83 ? 15.583 -5.634 -20.955 1.00 91.19 83 TYR A CA 1
ATOM 650 C C . TYR A 1 83 ? 15.411 -4.234 -20.359 1.00 91.19 83 TYR A C 1
ATOM 652 O O . TYR A 1 83 ? 15.359 -3.252 -21.096 1.00 91.19 83 TYR A O 1
ATOM 660 N N . ARG A 1 84 ? 15.398 -4.102 -19.029 1.00 89.19 84 ARG A N 1
ATOM 661 C CA . ARG A 1 84 ? 15.251 -2.804 -18.354 1.00 89.19 84 ARG A CA 1
ATOM 662 C C . ARG A 1 84 ? 16.394 -1.840 -18.644 1.00 89.19 84 ARG A C 1
ATOM 664 O O . ARG A 1 84 ? 16.133 -0.670 -18.926 1.00 89.19 84 ARG A O 1
ATOM 671 N N . THR A 1 85 ? 17.628 -2.336 -18.619 1.00 87.81 85 THR A N 1
ATOM 672 C CA . THR A 1 85 ? 18.834 -1.529 -18.868 1.00 87.81 85 THR A CA 1
ATOM 673 C C . THR A 1 85 ? 18.842 -0.919 -20.274 1.00 87.81 85 THR A C 1
ATOM 675 O O . THR A 1 85 ? 19.407 0.154 -20.472 1.00 87.81 85 THR A O 1
ATOM 678 N N . SER A 1 86 ? 18.155 -1.539 -21.243 1.00 89.88 86 SER A N 1
ATOM 679 C CA . SER A 1 86 ? 18.007 -0.976 -22.595 1.00 89.88 86 SER A CA 1
ATOM 680 C C . SER A 1 86 ? 17.156 0.305 -22.656 1.00 89.88 86 SER A C 1
ATOM 682 O O . SER A 1 86 ? 17.294 1.080 -23.600 1.00 89.88 86 SER A O 1
ATOM 684 N N . PHE A 1 87 ? 16.308 0.555 -21.648 1.00 89.56 87 PHE A N 1
ATOM 685 C CA . PHE A 1 87 ? 15.462 1.755 -21.547 1.00 89.56 87 PHE A CA 1
ATOM 686 C C . PHE A 1 87 ? 15.983 2.761 -20.521 1.00 89.56 87 PHE A C 1
ATOM 688 O O . PHE A 1 87 ? 15.914 3.967 -20.748 1.00 89.56 87 PHE A O 1
ATOM 695 N N . PHE A 1 88 ? 16.497 2.263 -19.396 1.00 86.12 88 PHE A N 1
ATOM 696 C CA . PHE A 1 88 ? 17.079 3.065 -18.326 1.00 86.12 88 PHE A CA 1
ATOM 697 C C . PHE A 1 88 ? 18.491 2.541 -18.042 1.00 86.12 88 PHE A C 1
ATOM 699 O O . PHE A 1 88 ? 18.623 1.555 -17.314 1.00 86.12 88 PHE A O 1
ATOM 706 N N . PRO A 1 89 ? 19.544 3.156 -18.613 1.00 71.69 89 PRO A N 1
ATOM 707 C CA . PRO A 1 89 ? 20.922 2.755 -18.355 1.00 71.69 89 PRO A CA 1
ATOM 708 C C . PRO A 1 89 ? 21.227 2.903 -16.860 1.00 71.69 89 PRO A C 1
ATOM 710 O O . PRO A 1 89 ? 21.277 4.015 -16.336 1.00 71.69 89 PRO A O 1
ATOM 713 N N . LEU A 1 90 ? 21.373 1.781 -16.155 1.00 62.62 90 LEU A N 1
ATOM 714 C CA . LEU A 1 90 ? 21.644 1.779 -14.720 1.00 62.62 90 LEU A CA 1
ATOM 715 C C . LEU A 1 90 ? 23.087 2.211 -14.462 1.00 62.62 90 LEU A C 1
ATOM 717 O O . LEU A 1 90 ? 24.014 1.695 -15.082 1.00 62.62 90 LEU A O 1
ATOM 721 N N . GLN A 1 91 ? 23.278 3.110 -13.500 1.00 57.22 91 GLN A N 1
ATOM 722 C CA . GLN A 1 91 ? 24.580 3.340 -12.880 1.00 57.22 91 GLN A CA 1
ATOM 723 C C . GLN A 1 91 ? 24.702 2.404 -11.669 1.00 57.22 91 GLN A C 1
ATOM 725 O O . GLN A 1 91 ? 24.026 2.624 -10.669 1.00 57.22 91 GLN A O 1
ATOM 730 N N . ASP A 1 92 ? 25.505 1.340 -11.786 1.00 50.88 92 ASP A N 1
ATOM 731 C CA . ASP A 1 92 ? 26.063 0.501 -10.705 1.00 50.88 92 ASP A CA 1
ATOM 732 C C . ASP A 1 92 ? 25.190 0.266 -9.449 1.00 50.88 92 ASP A C 1
ATOM 734 O O . ASP A 1 92 ? 25.654 0.417 -8.314 1.00 50.88 92 ASP A O 1
ATOM 738 N N . ARG A 1 93 ? 23.912 -0.111 -9.607 1.00 58.31 93 ARG A N 1
ATOM 739 C CA . ARG A 1 93 ? 23.015 -0.387 -8.469 1.00 58.31 93 ARG A CA 1
ATOM 740 C C . ARG A 1 93 ? 22.200 -1.657 -8.627 1.00 58.31 93 ARG A C 1
ATOM 742 O O . ARG A 1 93 ? 21.771 -2.015 -9.720 1.00 58.31 93 ARG A O 1
ATOM 749 N N . GLU A 1 94 ? 21.967 -2.318 -7.492 1.00 57.00 94 GLU A N 1
ATOM 750 C CA . GLU A 1 94 ? 21.107 -3.495 -7.415 1.00 57.00 94 GLU A CA 1
ATOM 751 C C . GLU A 1 94 ? 19.668 -3.147 -7.793 1.00 57.00 94 GLU A C 1
ATOM 753 O O . GLU A 1 94 ? 19.016 -2.292 -7.192 1.00 57.00 94 GLU A O 1
ATOM 758 N N . VAL A 1 95 ? 19.161 -3.877 -8.777 1.00 61.97 95 VAL A N 1
ATOM 759 C CA . VAL A 1 95 ? 17.788 -3.785 -9.245 1.00 61.97 95 VAL A CA 1
ATOM 760 C C . VAL A 1 95 ? 16.921 -4.782 -8.486 1.00 61.97 95 VAL A C 1
ATOM 762 O O . VAL A 1 95 ? 17.240 -5.976 -8.418 1.00 61.97 95 VAL A O 1
ATOM 765 N N . PHE A 1 96 ? 15.799 -4.308 -7.935 1.00 67.00 96 PHE A N 1
ATOM 766 C CA . PHE A 1 96 ? 14.802 -5.200 -7.349 1.00 67.00 96 PHE A CA 1
ATOM 767 C C . PHE A 1 96 ? 14.062 -5.971 -8.452 1.00 67.00 96 PHE A C 1
ATOM 769 O O . PHE A 1 96 ? 13.544 -5.344 -9.388 1.00 67.00 96 PHE A O 1
ATOM 776 N N . PRO A 1 97 ? 13.985 -7.311 -8.340 1.00 73.19 97 PRO A N 1
ATOM 777 C CA . PRO A 1 97 ? 13.326 -8.143 -9.336 1.00 73.19 97 PRO A CA 1
ATOM 778 C C . PRO A 1 97 ? 11.811 -7.904 -9.360 1.00 73.19 97 PRO A C 1
ATOM 780 O O . PRO A 1 97 ? 11.212 -7.399 -8.405 1.00 73.19 97 PRO A O 1
ATOM 783 N N . TRP A 1 98 ? 11.166 -8.308 -10.453 1.00 87.06 98 TRP A N 1
ATOM 784 C CA . TRP A 1 98 ? 9.715 -8.438 -10.489 1.00 87.06 98 TRP A CA 1
ATOM 785 C C . TRP A 1 98 ? 9.279 -9.602 -9.588 1.00 87.06 98 TRP A C 1
ATOM 787 O O . TRP A 1 98 ? 9.661 -10.749 -9.802 1.00 87.06 98 TRP A O 1
ATOM 797 N N . VAL A 1 99 ? 8.483 -9.298 -8.562 1.00 88.38 99 VAL A N 1
ATOM 798 C CA . VAL A 1 99 ? 8.053 -10.268 -7.531 1.00 88.38 99 VAL A CA 1
ATOM 799 C C . VAL A 1 99 ? 6.536 -10.436 -7.459 1.00 88.38 99 VAL A C 1
ATOM 801 O O . VAL A 1 99 ? 6.014 -11.145 -6.596 1.00 88.38 99 VAL A O 1
ATOM 804 N N . TYR A 1 100 ? 5.801 -9.758 -8.337 1.00 93.12 100 TYR A N 1
ATOM 805 C CA . TYR A 1 100 ? 4.348 -9.762 -8.287 1.00 93.12 100 TYR A CA 1
ATOM 806 C C . TYR A 1 100 ? 3.762 -10.994 -8.983 1.00 93.12 100 TYR A C 1
ATOM 808 O O . TYR A 1 100 ? 4.317 -11.454 -9.983 1.00 93.12 100 TYR A O 1
ATOM 816 N N . PRO A 1 101 ? 2.612 -11.506 -8.515 1.00 94.62 101 PRO A N 1
ATOM 817 C CA . PRO A 1 101 ? 1.871 -12.535 -9.232 1.00 94.62 101 PRO A CA 1
ATOM 818 C C . PRO A 1 101 ? 1.461 -12.085 -10.648 1.00 94.62 101 PRO A C 1
ATOM 820 O O . PRO A 1 101 ? 1.270 -10.881 -10.868 1.00 94.62 101 PRO A O 1
ATOM 823 N N . PRO A 1 102 ? 1.166 -13.022 -11.571 1.00 96.94 102 PRO A N 1
ATOM 824 C CA . PRO A 1 102 ? 0.680 -12.699 -12.917 1.00 96.94 102 PRO A CA 1
ATOM 825 C C . PRO A 1 102 ? -0.598 -11.841 -12.922 1.00 96.94 102 PRO A C 1
ATOM 827 O O . PRO A 1 102 ? -0.865 -11.106 -13.867 1.00 96.94 102 PRO A O 1
ATOM 830 N N . LEU A 1 103 ? -1.381 -11.875 -11.836 1.00 95.12 103 LEU A N 1
ATOM 831 C CA . LEU A 1 103 ? -2.572 -11.041 -11.653 1.00 95.12 103 LEU A CA 1
ATOM 832 C C . LEU A 1 103 ? -2.250 -9.539 -11.713 1.00 95.12 103 LEU A C 1
ATOM 834 O O . LEU A 1 103 ? -3.023 -8.767 -12.275 1.00 95.12 103 LEU A O 1
ATOM 838 N N . PHE A 1 104 ? -1.121 -9.118 -11.134 1.00 95.62 104 PHE A N 1
ATOM 839 C CA . PHE A 1 104 ? -0.716 -7.713 -11.174 1.00 95.62 104 PHE A CA 1
ATOM 840 C C . PHE A 1 104 ? -0.173 -7.329 -12.551 1.00 95.62 104 PHE A C 1
ATOM 842 O O . PHE A 1 104 ? -0.435 -6.227 -13.020 1.00 95.62 104 PHE A O 1
ATOM 849 N N . LEU A 1 105 ? 0.521 -8.253 -13.226 1.00 95.81 105 LEU A N 1
ATOM 850 C CA . LEU A 1 105 ? 0.983 -8.046 -14.599 1.00 95.81 105 LEU A CA 1
ATOM 851 C C . LEU A 1 105 ? -0.200 -7.770 -15.533 1.00 95.81 105 LEU A C 1
ATOM 853 O O . LEU A 1 105 ? -0.185 -6.779 -16.256 1.00 95.81 105 LEU A O 1
ATOM 857 N N . LEU A 1 106 ? -1.262 -8.581 -15.434 1.00 96.56 106 LEU A N 1
ATOM 858 C CA . LEU A 1 106 ? -2.506 -8.395 -16.185 1.00 96.56 106 LEU A CA 1
ATOM 859 C C . LEU A 1 106 ? -3.098 -6.988 -15.992 1.00 96.56 106 LEU A C 1
ATOM 861 O O . LEU A 1 106 ? -3.501 -6.353 -16.963 1.00 96.56 106 LEU A O 1
ATOM 865 N N . LEU A 1 107 ? -3.136 -6.497 -14.748 1.00 94.88 107 LEU A N 1
ATOM 866 C CA . LEU A 1 107 ? -3.677 -5.174 -14.417 1.00 94.88 107 LEU A CA 1
ATOM 867 C C . LEU A 1 107 ? -2.877 -4.035 -15.069 1.00 94.88 107 LEU A C 1
ATOM 869 O O . LEU A 1 107 ? -3.443 -2.994 -15.401 1.00 94.88 107 LEU A O 1
ATOM 873 N N . MET A 1 108 ? -1.571 -4.230 -15.242 1.00 96.62 108 MET A N 1
ATOM 874 C CA . MET A 1 108 ? -0.656 -3.206 -15.740 1.00 96.62 108 MET A CA 1
ATOM 875 C C . MET A 1 108 ? -0.527 -3.186 -17.272 1.00 96.62 108 MET A C 1
ATOM 877 O O . MET A 1 108 ? -0.130 -2.152 -17.815 1.00 96.62 108 MET A O 1
ATOM 881 N N . LEU A 1 109 ? -0.922 -4.256 -17.982 1.00 97.00 109 LEU A N 1
ATOM 882 C CA . LEU A 1 109 ? -0.832 -4.334 -19.451 1.00 97.00 109 LEU A CA 1
ATOM 883 C C . LEU A 1 109 ? -1.433 -3.119 -20.181 1.00 97.00 109 LEU A C 1
ATOM 885 O O . LEU A 1 109 ? -0.747 -2.572 -21.045 1.00 97.00 109 LEU A O 1
ATOM 889 N N . PRO A 1 110 ? -2.653 -2.632 -19.858 1.00 97.50 110 PRO A N 1
ATOM 890 C CA . PRO A 1 110 ? -3.248 -1.529 -20.612 1.00 97.50 110 PRO A CA 1
ATOM 891 C C . PRO A 1 110 ? -2.450 -0.227 -20.496 1.00 97.50 110 PRO A C 1
ATOM 893 O O . PRO A 1 110 ? -2.397 0.552 -21.444 1.00 97.50 110 PRO A O 1
ATOM 896 N N . LEU A 1 111 ? -1.795 0.007 -19.353 1.00 97.75 111 LEU A N 1
ATOM 897 C CA . LEU A 1 111 ? -0.972 1.201 -19.144 1.00 97.75 111 LEU A CA 1
ATOM 898 C C . LEU A 1 111 ? 0.305 1.166 -19.986 1.00 97.75 111 LEU A C 1
ATOM 900 O O . LEU A 1 111 ? 0.768 2.213 -20.427 1.00 97.75 111 LEU A O 1
ATOM 904 N N . ALA A 1 112 ? 0.843 -0.020 -20.264 1.00 96.81 112 ALA A N 1
ATOM 905 C CA . ALA A 1 112 ? 2.031 -0.182 -21.096 1.00 96.81 112 ALA A CA 1
ATOM 906 C C . ALA A 1 112 ? 1.792 0.083 -22.594 1.00 96.81 112 ALA A C 1
ATOM 908 O O . ALA A 1 112 ? 2.754 0.190 -23.353 1.00 96.81 112 ALA A O 1
ATOM 909 N N . LEU A 1 113 ? 0.534 0.230 -23.023 1.00 97.31 113 LEU A N 1
ATOM 910 C CA . LEU A 1 113 ? 0.190 0.671 -24.379 1.00 97.31 113 LEU A CA 1
ATOM 911 C C . LEU A 1 113 ? 0.396 2.181 -24.576 1.00 97.31 113 LEU A C 1
ATOM 913 O O . LEU A 1 113 ? 0.506 2.647 -25.708 1.00 97.31 113 LEU A O 1
ATOM 917 N N . LEU A 1 114 ? 0.442 2.952 -23.488 1.00 98.25 114 LEU A N 1
ATOM 918 C CA . LEU A 1 114 ? 0.680 4.393 -23.520 1.00 98.25 114 LEU A CA 1
ATOM 919 C C . LEU A 1 114 ? 2.188 4.697 -23.517 1.00 98.25 114 LEU A C 1
ATOM 921 O O . LEU A 1 114 ? 2.974 3.901 -23.004 1.00 98.25 114 LEU A O 1
ATOM 925 N N . PRO A 1 115 ? 2.619 5.875 -24.006 1.00 97.31 115 PRO A N 1
ATOM 926 C CA . PRO A 1 115 ? 3.964 6.377 -23.736 1.00 97.31 115 PRO A CA 1
ATOM 927 C C . PRO A 1 115 ? 4.235 6.459 -22.227 1.00 97.31 115 PRO A C 1
ATOM 929 O O . PRO A 1 115 ? 3.339 6.813 -21.459 1.00 97.31 115 PRO A O 1
ATOM 932 N N . TYR A 1 116 ? 5.474 6.193 -21.806 1.00 97.19 116 TYR A N 1
ATOM 933 C CA . TYR A 1 116 ? 5.858 6.040 -20.395 1.00 97.19 116 TYR A CA 1
ATOM 934 C C . TYR A 1 116 ? 5.323 7.144 -19.466 1.00 97.19 116 TYR A C 1
ATOM 936 O O . TYR A 1 116 ? 4.675 6.851 -18.462 1.00 97.19 116 TYR A O 1
ATOM 944 N N . LEU A 1 117 ? 5.534 8.417 -19.817 1.00 96.81 117 LEU A N 1
ATOM 945 C CA . LEU A 1 117 ? 5.090 9.548 -18.996 1.00 96.81 117 LEU A CA 1
ATOM 946 C C . LEU A 1 117 ? 3.566 9.674 -18.914 1.00 96.81 117 LEU A C 1
ATOM 948 O O . LEU A 1 117 ? 3.033 10.012 -17.857 1.00 96.81 117 LEU A O 1
ATOM 952 N N . ALA A 1 118 ? 2.856 9.362 -20.000 1.00 98.00 118 ALA A N 1
ATOM 953 C CA . ALA A 1 118 ? 1.398 9.328 -19.992 1.00 98.00 118 ALA A CA 1
ATOM 954 C C . ALA A 1 118 ? 0.891 8.172 -19.116 1.00 98.00 118 ALA A C 1
ATOM 956 O O . ALA A 1 118 ? -0.000 8.373 -18.294 1.00 98.00 118 ALA A O 1
ATOM 9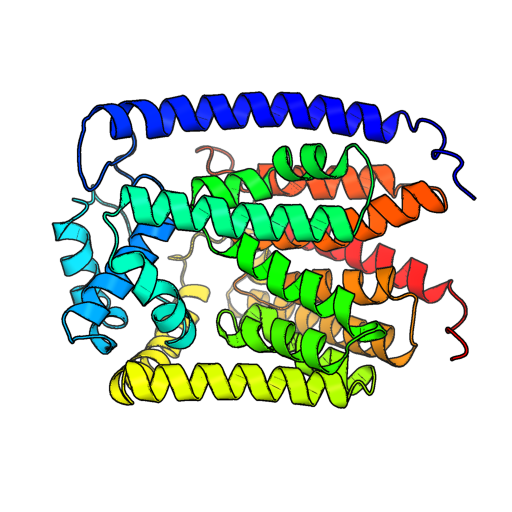57 N N . ALA A 1 119 ? 1.507 6.992 -19.231 1.00 98.38 119 ALA A N 1
ATOM 958 C CA . ALA A 1 119 ? 1.202 5.833 -18.399 1.00 98.38 119 ALA A CA 1
ATOM 959 C C . ALA A 1 119 ? 1.407 6.139 -16.905 1.00 98.38 119 ALA A C 1
ATOM 961 O O . ALA A 1 119 ? 0.520 5.871 -16.094 1.00 98.38 119 ALA A O 1
ATOM 962 N N . LEU A 1 120 ? 2.536 6.766 -16.554 1.00 97.88 120 LEU A N 1
ATOM 963 C CA . LEU A 1 120 ? 2.855 7.195 -15.191 1.00 97.88 120 LEU A CA 1
ATOM 964 C C . LEU A 1 120 ? 1.840 8.223 -14.675 1.00 97.88 120 LEU A C 1
ATOM 966 O O . LEU A 1 120 ? 1.361 8.106 -13.546 1.00 97.88 120 LEU A O 1
ATOM 970 N N . GLY A 1 121 ? 1.489 9.216 -15.497 1.00 98.00 121 GLY A N 1
ATOM 971 C CA . GLY A 1 121 ? 0.495 10.231 -15.154 1.00 98.00 121 GLY A CA 1
ATOM 972 C C . GLY A 1 121 ? -0.881 9.628 -14.872 1.00 98.00 121 GLY A C 1
ATOM 973 O O . GLY A 1 121 ? -1.482 9.930 -13.841 1.00 98.00 121 GLY A O 1
ATOM 974 N N . VAL A 1 122 ? -1.354 8.722 -15.737 1.00 98.50 122 VAL A N 1
ATOM 975 C CA . VAL A 1 122 ? -2.627 8.006 -15.550 1.00 98.50 122 VAL A CA 1
ATOM 976 C C . VAL A 1 122 ? -2.587 7.150 -14.287 1.00 98.50 122 VAL A C 1
ATOM 978 O O . VAL A 1 122 ? -3.502 7.230 -13.467 1.00 98.50 122 VAL A O 1
ATOM 981 N N . TRP A 1 123 ? -1.521 6.370 -14.095 1.00 98.38 123 TRP A N 1
ATOM 982 C CA . TRP A 1 123 ? -1.349 5.523 -12.917 1.00 98.38 123 TRP A CA 1
ATOM 983 C C . TRP A 1 123 ? -1.438 6.319 -11.617 1.00 98.38 123 TRP A C 1
ATOM 985 O O . TRP A 1 123 ? -2.212 5.966 -10.723 1.00 98.38 123 TRP A O 1
ATOM 995 N N . GLN A 1 124 ? -0.694 7.420 -11.518 1.00 98.12 124 GLN A N 1
ATOM 996 C CA . GLN A 1 124 ? -0.687 8.245 -10.316 1.00 98.12 124 GLN A CA 1
ATOM 997 C C . GLN A 1 124 ? -2.014 8.973 -10.111 1.00 98.12 124 GLN A C 1
ATOM 999 O O . GLN A 1 124 ? -2.539 8.958 -9.001 1.00 98.12 124 GLN A O 1
ATOM 1004 N N . ALA A 1 125 ? -2.598 9.562 -11.159 1.00 98.44 125 ALA A N 1
ATOM 1005 C CA . ALA A 1 125 ? -3.863 10.283 -11.045 1.00 98.44 125 ALA A CA 1
ATOM 1006 C C . ALA A 1 125 ? -5.010 9.364 -10.596 1.00 98.44 125 ALA A C 1
ATOM 1008 O O . ALA A 1 125 ? -5.754 9.704 -9.672 1.00 98.44 125 ALA A O 1
ATOM 1009 N N . VAL A 1 126 ? -5.131 8.181 -11.209 1.00 98.62 126 VAL A N 1
ATOM 1010 C CA . VAL A 1 126 ? -6.179 7.209 -10.874 1.00 98.62 126 VAL A CA 1
ATOM 1011 C C . VAL A 1 126 ? -5.964 6.652 -9.471 1.00 98.62 126 VAL A C 1
ATOM 1013 O O . VAL A 1 126 ? -6.884 6.685 -8.653 1.00 98.62 126 VAL A O 1
ATOM 1016 N N . SER A 1 127 ? -4.760 6.171 -9.158 1.00 98.56 127 SER A N 1
ATOM 1017 C CA . SER A 1 127 ? -4.493 5.548 -7.860 1.00 98.56 127 SER A CA 1
ATOM 1018 C C . SER A 1 127 ? -4.611 6.550 -6.704 1.00 98.56 127 SER A C 1
ATOM 1020 O O . SER A 1 127 ? -5.316 6.268 -5.732 1.00 98.56 127 SER A O 1
ATOM 1022 N N . LEU A 1 128 ? -4.046 7.758 -6.833 1.00 98.75 128 LEU A N 1
ATOM 1023 C CA . LEU A 1 128 ? -4.190 8.826 -5.840 1.00 98.75 128 LEU A CA 1
ATOM 1024 C C . LEU A 1 128 ? -5.655 9.259 -5.685 1.00 98.75 128 LEU A C 1
ATOM 1026 O O . LEU A 1 128 ? -6.127 9.436 -4.562 1.00 98.75 128 LEU A O 1
ATOM 1030 N N . GLY A 1 129 ? -6.402 9.385 -6.786 1.00 98.81 129 GLY A N 1
ATOM 1031 C CA . GLY A 1 129 ? -7.830 9.706 -6.751 1.00 98.81 129 GLY A CA 1
ATOM 1032 C C . GLY A 1 129 ? -8.649 8.668 -5.976 1.00 98.81 129 GLY A C 1
ATOM 1033 O O . GLY A 1 129 ? -9.459 9.031 -5.119 1.00 98.81 129 GLY A O 1
ATOM 1034 N N . LEU A 1 130 ? -8.392 7.376 -6.209 1.00 98.75 130 LEU A N 1
ATOM 1035 C CA . LEU A 1 130 ? -9.027 6.272 -5.483 1.00 98.75 130 LEU A CA 1
ATOM 1036 C C . LEU A 1 130 ? -8.672 6.286 -3.988 1.00 98.75 130 LEU A C 1
ATOM 1038 O O . LEU A 1 130 ? -9.555 6.116 -3.140 1.00 98.75 130 LEU A O 1
ATOM 1042 N N . PHE A 1 131 ? -7.407 6.544 -3.652 1.00 98.81 131 PHE A N 1
ATOM 1043 C CA . PHE A 1 131 ? -6.936 6.707 -2.276 1.00 98.81 131 PHE A CA 1
ATOM 1044 C C . PHE A 1 131 ? -7.655 7.858 -1.555 1.00 98.81 131 PHE A C 1
ATOM 1046 O O . PHE A 1 131 ? -8.282 7.652 -0.511 1.00 98.81 131 PHE A O 1
ATOM 1053 N N . LEU A 1 132 ? -7.633 9.061 -2.135 1.00 98.69 132 LEU A N 1
ATOM 1054 C CA . LEU A 1 132 ? -8.247 10.257 -1.556 1.00 98.69 132 LEU A CA 1
ATOM 1055 C C . LEU A 1 132 ? -9.770 10.122 -1.444 1.00 98.69 132 LEU A C 1
ATOM 1057 O O . LEU A 1 132 ? -10.346 10.464 -0.409 1.00 98.69 132 LEU A O 1
ATOM 1061 N N . GLY A 1 133 ? -10.423 9.579 -2.475 1.00 98.50 133 GLY A N 1
ATOM 1062 C CA . GLY A 1 133 ? -11.862 9.316 -2.475 1.00 98.50 133 GLY A CA 1
ATOM 1063 C C . GLY A 1 133 ? -12.275 8.336 -1.375 1.00 98.50 133 GLY A C 1
ATOM 1064 O O . GLY A 1 133 ? -13.269 8.564 -0.679 1.00 98.50 133 GLY A O 1
ATOM 1065 N N . THR A 1 134 ? -11.469 7.293 -1.152 1.00 98.50 134 THR A N 1
ATOM 1066 C CA . THR A 1 134 ? -11.674 6.325 -0.065 1.00 98.50 134 THR A CA 1
ATOM 1067 C C . THR A 1 134 ? -11.581 7.010 1.295 1.00 98.50 134 THR A C 1
ATOM 1069 O O . THR A 1 134 ? -12.527 6.942 2.081 1.00 98.50 134 THR A O 1
ATOM 1072 N N . LEU A 1 135 ? -10.502 7.754 1.560 1.00 98.31 135 LEU A N 1
ATOM 1073 C CA . LEU A 1 135 ? -10.320 8.458 2.835 1.00 98.31 135 LEU A CA 1
ATOM 1074 C C . LEU A 1 135 ? -11.400 9.516 3.086 1.00 98.31 135 LEU A C 1
ATOM 1076 O O . LEU A 1 135 ? -11.919 9.609 4.197 1.00 98.31 135 LEU A O 1
ATOM 1080 N N . ARG A 1 136 ? -11.814 10.266 2.058 1.00 97.25 136 ARG A N 1
ATOM 1081 C CA . ARG A 1 136 ? -12.882 11.273 2.172 1.00 97.25 136 ARG A CA 1
ATOM 1082 C C . ARG A 1 136 ? -14.237 10.671 2.534 1.00 97.25 136 ARG A C 1
ATOM 1084 O O . ARG A 1 136 ? -15.040 11.346 3.188 1.00 97.25 136 ARG A O 1
ATOM 1091 N N . ARG A 1 137 ? -14.496 9.438 2.092 1.00 95.94 137 ARG A N 1
ATOM 1092 C CA . ARG A 1 137 ? -15.707 8.679 2.423 1.00 95.94 137 ARG A CA 1
ATOM 1093 C C . ARG A 1 137 ? -15.634 8.067 3.823 1.00 95.94 137 ARG A C 1
ATOM 1095 O O . ARG A 1 137 ? -16.656 8.000 4.495 1.00 95.94 137 ARG A O 1
ATOM 1102 N N . LEU A 1 138 ? -14.443 7.656 4.258 1.00 94.00 138 LEU A N 1
ATOM 1103 C CA . LEU A 1 138 ? -14.182 7.105 5.593 1.00 94.00 138 LEU A CA 1
ATOM 1104 C C . LEU A 1 138 ? -14.290 8.156 6.699 1.00 94.00 138 LEU A C 1
ATOM 1106 O O . LEU A 1 138 ? -14.915 7.911 7.728 1.00 94.00 138 LEU A O 1
ATOM 1110 N N . ALA A 1 139 ? -13.674 9.314 6.474 1.00 94.44 139 ALA A N 1
ATOM 1111 C CA . ALA A 1 139 ? -13.588 10.416 7.418 1.00 94.44 139 ALA A CA 1
ATOM 1112 C C . ALA A 1 139 ? -14.035 11.709 6.718 1.00 94.44 139 ALA A C 1
ATOM 1114 O O . ALA A 1 139 ? -13.210 12.400 6.116 1.00 94.44 139 ALA A O 1
ATOM 1115 N N . PRO A 1 140 ? -15.330 12.065 6.742 1.00 94.00 140 PRO A N 1
ATOM 1116 C CA . PRO A 1 140 ? -15.854 13.225 6.027 1.00 94.00 140 PRO A CA 1
ATOM 1117 C C . PRO A 1 140 ? -15.577 14.567 6.736 1.00 94.00 140 PRO A C 1
ATOM 1119 O O . PRO A 1 140 ? -16.483 15.369 6.945 1.00 94.00 140 PRO A O 1
ATOM 1122 N N . HIS A 1 141 ? -14.315 14.835 7.076 1.00 92.94 141 HIS A N 1
ATOM 1123 C CA . HIS A 1 141 ? -13.854 16.081 7.690 1.00 92.94 141 HIS A CA 1
ATOM 1124 C C . HIS A 1 141 ? -13.215 17.021 6.642 1.00 92.94 141 HIS A C 1
ATOM 1126 O O . HIS A 1 141 ? -12.553 16.530 5.722 1.00 92.94 141 HIS A O 1
ATOM 1132 N N . PRO A 1 142 ? -13.333 18.363 6.770 1.00 92.81 142 PRO A N 1
ATOM 1133 C CA . PRO A 1 142 ? -12.720 19.313 5.831 1.00 92.81 142 PRO A CA 1
ATOM 1134 C C . PRO A 1 142 ? -11.209 19.125 5.635 1.00 92.81 142 PRO A C 1
ATOM 1136 O O . PRO A 1 142 ? -10.700 19.300 4.535 1.00 92.81 142 PRO A O 1
ATOM 1139 N N . PHE A 1 143 ? -10.494 18.720 6.687 1.00 95.06 143 PHE A N 1
ATOM 1140 C CA . PHE A 1 143 ? -9.043 18.507 6.627 1.00 95.06 143 PHE A CA 1
ATOM 1141 C C . PHE A 1 143 ? -8.613 17.114 6.159 1.00 95.06 143 PHE A C 1
ATOM 1143 O O . PHE A 1 143 ? -7.420 16.907 5.985 1.00 95.06 143 PHE A O 1
ATOM 1150 N N . THR A 1 144 ? -9.521 16.160 5.929 1.00 96.31 144 THR A N 1
ATOM 1151 C CA . THR A 1 144 ? -9.133 14.772 5.608 1.00 96.31 144 THR A CA 1
ATOM 1152 C C . THR A 1 144 ? -8.210 14.680 4.399 1.00 96.31 144 THR A C 1
ATOM 1154 O O . THR A 1 144 ? -7.204 13.983 4.454 1.00 96.31 144 THR A O 1
ATOM 1157 N N . LEU A 1 145 ? -8.521 15.405 3.320 1.00 97.94 145 LEU A N 1
ATOM 1158 C CA . LEU A 1 145 ? -7.700 15.384 2.109 1.00 97.94 145 LEU A CA 1
ATOM 1159 C C . LEU A 1 145 ? -6.335 16.038 2.333 1.00 97.94 145 LEU A C 1
ATOM 1161 O O . LEU A 1 145 ? -5.328 15.509 1.877 1.00 97.94 145 LEU A O 1
ATOM 1165 N N . LEU A 1 146 ? -6.290 17.142 3.081 1.00 98.06 146 LEU A N 1
ATOM 1166 C CA . LEU A 1 146 ? -5.037 17.813 3.422 1.00 98.06 146 LEU A CA 1
ATOM 1167 C C . LEU A 1 146 ? -4.146 16.920 4.297 1.00 98.06 146 LEU A C 1
ATOM 1169 O O . LEU A 1 146 ? -2.967 16.768 4.003 1.00 98.06 146 LEU A O 1
ATOM 1173 N N . LEU A 1 147 ? -4.717 16.276 5.319 1.00 97.94 147 LEU A N 1
ATOM 1174 C CA . LEU A 1 147 ? -4.008 15.323 6.179 1.00 97.94 147 LEU A CA 1
ATOM 1175 C C . LEU A 1 147 ? -3.524 14.094 5.401 1.00 97.94 147 LEU A C 1
ATOM 1177 O O . LEU A 1 147 ? -2.465 13.557 5.714 1.00 97.94 147 LEU A O 1
ATOM 1181 N N . ALA A 1 148 ? -4.291 13.645 4.404 1.00 98.38 148 ALA A N 1
ATOM 1182 C CA . ALA A 1 148 ? -3.911 12.542 3.530 1.00 98.38 148 ALA A CA 1
ATOM 1183 C C . ALA A 1 148 ? -2.770 12.927 2.580 1.00 98.38 148 ALA A C 1
ATOM 1185 O O . ALA A 1 148 ? -1.843 12.144 2.414 1.00 98.38 148 ALA A O 1
ATOM 1186 N N . LEU A 1 149 ? -2.806 14.121 1.984 1.00 98.44 149 LEU A N 1
ATOM 1187 C CA . LEU A 1 149 ? -1.753 14.621 1.093 1.00 98.44 149 LEU A CA 1
ATOM 1188 C C . LEU A 1 149 ? -0.466 14.972 1.846 1.00 98.44 149 LEU A C 1
ATOM 1190 O O . LEU A 1 149 ? 0.625 14.714 1.348 1.00 98.44 149 LEU A O 1
ATOM 1194 N N . GLY A 1 150 ? -0.589 15.520 3.055 1.00 97.88 150 GLY A N 1
ATOM 1195 C CA . GLY A 1 150 ? 0.550 15.805 3.922 1.00 97.88 150 GLY A CA 1
ATOM 1196 C C . GLY A 1 150 ? 1.152 14.562 4.579 1.00 97.88 150 GLY A C 1
ATOM 1197 O O . GLY A 1 150 ? 2.236 14.661 5.141 1.00 97.88 150 GLY A O 1
ATOM 1198 N N . PHE A 1 151 ? 0.473 13.407 4.538 1.00 98.00 151 PHE A N 1
ATOM 1199 C CA . PHE A 1 151 ? 0.942 12.180 5.184 1.00 98.00 151 PHE A CA 1
ATOM 1200 C C . PHE A 1 151 ? 2.245 11.688 4.530 1.00 98.00 151 PHE A C 1
ATOM 1202 O O . PHE A 1 151 ? 2.243 11.381 3.336 1.00 98.00 151 PHE A O 1
ATOM 1209 N N . PRO A 1 152 ? 3.347 11.527 5.287 1.00 96.38 152 PRO A N 1
ATOM 1210 C CA . PRO A 1 152 ? 4.633 11.089 4.746 1.00 96.38 152 PRO A CA 1
ATOM 1211 C C . PRO A 1 152 ? 4.591 9.812 3.896 1.00 96.38 152 PRO A C 1
ATOM 1213 O O . PRO A 1 152 ? 5.309 9.719 2.901 1.00 96.38 152 PRO A O 1
ATOM 1216 N N . ALA A 1 153 ? 3.736 8.836 4.226 1.00 96.31 153 ALA A N 1
ATOM 1217 C CA . ALA A 1 153 ? 3.622 7.621 3.416 1.00 96.31 153 ALA A CA 1
ATOM 1218 C C . ALA A 1 153 ? 2.907 7.853 2.072 1.00 96.31 153 ALA A C 1
ATOM 1220 O O . ALA A 1 153 ? 3.184 7.131 1.118 1.00 96.31 153 ALA A O 1
ATOM 1221 N N . THR A 1 154 ? 2.031 8.861 1.971 1.00 98.19 154 THR A N 1
ATOM 1222 C CA . THR A 1 154 ? 1.439 9.291 0.691 1.00 98.19 154 THR A CA 1
ATOM 1223 C C . THR A 1 154 ? 2.528 9.815 -0.230 1.00 98.19 154 THR A C 1
ATOM 1225 O O . THR A 1 154 ? 2.598 9.406 -1.384 1.00 98.19 154 THR A O 1
ATOM 1228 N N . PHE A 1 155 ? 3.420 10.660 0.292 1.00 96.81 155 PHE A N 1
ATOM 1229 C CA . PHE A 1 155 ? 4.561 11.146 -0.474 1.00 96.81 155 PHE A CA 1
ATOM 1230 C C . PHE A 1 155 ? 5.484 10.012 -0.915 1.00 96.81 155 PHE A C 1
ATOM 1232 O O . PHE A 1 155 ? 5.814 9.942 -2.091 1.00 96.81 155 PHE A O 1
ATOM 1239 N N . ILE A 1 156 ? 5.860 9.106 -0.004 1.00 94.19 156 ILE A N 1
ATOM 1240 C CA . ILE A 1 156 ? 6.694 7.942 -0.338 1.00 94.19 156 ILE A CA 1
ATOM 1241 C C . ILE A 1 156 ? 6.062 7.146 -1.485 1.00 94.19 156 ILE A C 1
ATOM 1243 O O . ILE A 1 156 ? 6.733 6.865 -2.471 1.00 94.19 156 ILE A O 1
ATOM 1247 N N . ASN A 1 157 ? 4.772 6.818 -1.373 1.00 96.62 157 ASN A N 1
ATOM 1248 C CA . ASN A 1 157 ? 4.067 6.017 -2.368 1.00 96.62 157 ASN A CA 1
ATOM 1249 C C . ASN A 1 157 ? 3.964 6.721 -3.731 1.00 96.62 157 ASN A C 1
ATOM 1251 O O . ASN A 1 157 ? 4.207 6.095 -4.758 1.00 96.62 157 ASN A O 1
ATOM 1255 N N . PHE A 1 158 ? 3.648 8.020 -3.731 1.00 97.44 158 PHE A N 1
ATOM 1256 C CA . PHE A 1 158 ? 3.567 8.844 -4.938 1.00 97.44 158 PHE A CA 1
ATOM 1257 C C . PHE A 1 158 ? 4.941 8.992 -5.600 1.00 97.44 158 PHE A C 1
ATOM 1259 O O . PHE A 1 158 ? 5.109 8.712 -6.781 1.00 97.44 158 PHE A O 1
ATOM 1266 N N . PHE A 1 159 ? 5.957 9.361 -4.821 1.00 94.19 159 PHE A N 1
ATOM 1267 C CA . PHE A 1 159 ? 7.302 9.602 -5.327 1.00 94.19 159 PHE A CA 1
ATOM 1268 C C . PHE A 1 159 ? 7.949 8.332 -5.896 1.00 94.19 159 PHE A C 1
ATOM 1270 O O . PHE A 1 159 ? 8.683 8.407 -6.878 1.00 94.19 159 PHE A O 1
ATOM 1277 N N . THR A 1 160 ? 7.672 7.153 -5.332 1.00 91.25 160 THR A N 1
ATOM 1278 C CA . THR A 1 160 ? 8.113 5.892 -5.948 1.00 91.25 160 THR A CA 1
ATOM 1279 C C . THR A 1 160 ? 7.152 5.371 -7.019 1.00 91.25 160 THR A C 1
ATOM 1281 O O . THR A 1 160 ? 7.503 4.444 -7.742 1.00 91.25 160 THR A O 1
ATOM 1284 N N . ALA A 1 161 ? 5.974 5.986 -7.169 1.00 95.94 161 ALA A N 1
ATOM 1285 C CA . ALA A 1 161 ? 4.878 5.569 -8.041 1.00 95.94 161 ALA A CA 1
ATOM 1286 C C . ALA A 1 161 ? 4.404 4.122 -7.781 1.00 95.94 161 ALA A C 1
ATOM 1288 O O . ALA A 1 161 ? 4.083 3.360 -8.695 1.00 95.94 161 ALA A O 1
ATOM 1289 N N . GLN A 1 162 ? 4.343 3.745 -6.504 1.00 95.19 162 GLN A N 1
ATOM 1290 C CA . GLN A 1 162 ? 3.948 2.417 -6.034 1.00 95.19 162 GLN A CA 1
ATOM 1291 C C . GLN A 1 162 ? 2.436 2.169 -6.054 1.00 95.19 162 GLN A C 1
ATOM 1293 O O . GLN A 1 162 ? 1.621 3.051 -6.293 1.00 95.19 162 GLN A O 1
ATOM 1298 N N . ASN A 1 163 ? 2.042 0.922 -5.788 1.00 96.50 163 ASN A N 1
ATOM 1299 C CA . ASN A 1 163 ? 0.640 0.475 -5.837 1.00 96.50 163 ASN A CA 1
ATOM 1300 C C . ASN A 1 163 ? -0.119 0.564 -4.498 1.00 96.50 163 ASN A C 1
ATOM 1302 O O . ASN A 1 163 ? -1.285 0.178 -4.428 1.00 96.50 163 ASN A O 1
ATOM 1306 N N . GLY A 1 164 ? 0.508 1.080 -3.437 1.00 97.62 164 GLY A N 1
ATOM 1307 C CA . GLY A 1 164 ? -0.120 1.171 -2.107 1.00 97.62 164 GLY A CA 1
ATOM 1308 C C . GLY A 1 164 ? -1.423 1.988 -2.073 1.00 97.62 164 GLY A C 1
ATOM 1309 O O . GLY A 1 164 ? -2.328 1.652 -1.310 1.00 97.62 164 GLY A O 1
ATOM 1310 N N . PHE A 1 165 ? -1.589 2.996 -2.937 1.00 98.69 165 PHE A N 1
ATOM 1311 C CA . PHE A 1 165 ? -2.871 3.699 -3.086 1.00 98.69 165 PHE A CA 1
ATOM 1312 C C . PHE A 1 165 ? -4.014 2.790 -3.566 1.00 98.69 165 PHE A C 1
ATOM 1314 O O . PHE A 1 165 ? -5.135 2.887 -3.057 1.00 98.69 165 PHE A O 1
ATOM 1321 N N . ILE A 1 166 ? -3.730 1.861 -4.486 1.00 98.31 166 ILE A N 1
ATOM 1322 C CA . ILE A 1 166 ? -4.694 0.840 -4.917 1.00 98.31 166 ILE A CA 1
ATOM 1323 C C . ILE A 1 166 ? -4.990 -0.125 -3.764 1.00 98.31 166 ILE A C 1
ATOM 1325 O O . ILE A 1 166 ? -6.158 -0.437 -3.530 1.00 98.31 166 ILE A O 1
ATOM 1329 N N . THR A 1 167 ? -3.980 -0.520 -2.976 1.00 98.38 167 THR A N 1
ATOM 1330 C CA . THR A 1 167 ? -4.185 -1.334 -1.765 1.00 98.38 167 THR A CA 1
ATOM 1331 C C . THR A 1 167 ? -5.160 -0.657 -0.801 1.00 98.38 167 THR A C 1
ATOM 1333 O O . THR A 1 167 ? -6.098 -1.295 -0.325 1.00 98.38 167 THR A O 1
ATOM 1336 N N . VAL A 1 168 ? -4.981 0.645 -0.537 1.00 98.69 168 VAL A N 1
ATOM 1337 C CA . VAL A 1 168 ? -5.871 1.429 0.336 1.00 98.69 168 VAL A CA 1
ATOM 1338 C C . VAL A 1 168 ? -7.298 1.441 -0.200 1.00 98.69 168 VAL A C 1
ATOM 1340 O O . VAL A 1 168 ? -8.235 1.258 0.575 1.00 98.69 168 VAL A O 1
ATOM 1343 N N . PHE A 1 169 ? -7.476 1.643 -1.505 1.00 98.75 169 PHE A N 1
ATOM 1344 C CA . PHE A 1 169 ? -8.795 1.631 -2.131 1.00 98.75 169 PHE A CA 1
ATOM 1345 C C . PHE A 1 169 ? -9.480 0.267 -2.008 1.00 98.75 169 PHE A C 1
ATOM 1347 O O . PHE A 1 169 ? -10.622 0.198 -1.556 1.00 98.75 169 PHE A O 1
ATOM 1354 N N . LEU A 1 170 ? -8.789 -0.820 -2.355 1.00 98.69 170 LEU A N 1
ATOM 1355 C CA . LEU A 1 170 ? -9.348 -2.171 -2.295 1.00 98.69 170 LEU A CA 1
ATOM 1356 C C . LEU A 1 170 ? -9.671 -2.581 -0.854 1.00 98.69 170 LEU A C 1
ATOM 1358 O O . LEU A 1 170 ? -10.774 -3.046 -0.565 1.00 98.69 170 LEU A O 1
ATOM 1362 N N . MET A 1 171 ? -8.738 -2.339 0.069 1.00 98.31 171 MET A N 1
ATOM 1363 C CA . MET A 1 171 ? -8.893 -2.676 1.480 1.00 98.31 171 MET A CA 1
ATOM 1364 C C . MET A 1 171 ? -9.951 -1.796 2.158 1.00 98.31 171 MET A C 1
ATOM 1366 O O . MET A 1 171 ? -10.914 -2.300 2.729 1.00 98.31 171 MET A O 1
ATOM 1370 N N . GLY A 1 172 ? -9.822 -0.472 2.065 1.00 98.12 172 GLY A N 1
ATOM 1371 C CA . GLY A 1 172 ? -10.736 0.484 2.690 1.00 98.12 172 GLY A CA 1
ATOM 1372 C C . GLY A 1 172 ? -12.125 0.492 2.057 1.00 98.12 172 GLY A C 1
ATOM 1373 O O . GLY A 1 172 ? -13.128 0.447 2.771 1.00 98.12 172 GLY A O 1
ATOM 1374 N N . GLY A 1 173 ? -12.199 0.504 0.725 1.00 98.12 173 GLY A N 1
ATOM 1375 C CA . GLY A 1 173 ? -13.451 0.426 -0.028 1.00 98.12 173 GLY A CA 1
ATOM 1376 C C . GLY A 1 173 ? -14.181 -0.895 0.206 1.00 98.12 173 GLY A C 1
ATOM 1377 O O . GLY A 1 173 ? -15.390 -0.894 0.440 1.00 98.12 173 GLY A O 1
ATOM 1378 N N . GLY A 1 174 ? -13.445 -2.009 0.240 1.00 98.25 174 GLY A N 1
ATOM 1379 C CA . GLY A 1 174 ? -13.987 -3.317 0.589 1.00 98.25 174 GLY A CA 1
ATOM 1380 C C . GLY A 1 174 ? -14.625 -3.327 1.977 1.00 98.25 174 GLY A C 1
ATOM 1381 O O . GLY A 1 174 ? -15.805 -3.658 2.113 1.00 98.25 174 GLY A O 1
ATOM 1382 N N . LEU A 1 175 ? -13.887 -2.866 2.993 1.00 97.75 175 LEU A N 1
ATOM 1383 C CA . LEU A 1 175 ? -14.355 -2.779 4.382 1.00 97.75 175 LEU A CA 1
ATOM 1384 C C . LEU A 1 175 ? -15.562 -1.837 4.549 1.00 97.75 175 LEU A C 1
ATOM 1386 O O . LEU A 1 175 ? -16.491 -2.160 5.291 1.00 97.75 175 LEU A O 1
ATOM 1390 N N . LEU A 1 176 ? -15.604 -0.708 3.832 1.00 96.38 176 LEU A N 1
ATOM 1391 C CA . LEU A 1 176 ? -16.752 0.212 3.820 1.00 96.38 176 LEU A CA 1
ATOM 1392 C C . LEU A 1 176 ? -18.043 -0.438 3.308 1.00 96.38 176 LEU A C 1
ATOM 1394 O O . LEU A 1 176 ? -19.137 -0.098 3.763 1.00 96.38 176 LEU A O 1
ATOM 1398 N N . LEU A 1 177 ? -17.931 -1.341 2.335 1.00 97.50 177 LEU A N 1
ATOM 1399 C CA . LEU A 1 177 ? -19.081 -1.966 1.688 1.00 97.50 177 LEU A CA 1
ATOM 1400 C C . LEU A 1 177 ? -19.590 -3.206 2.427 1.00 97.50 177 LEU A C 1
ATOM 1402 O O . LEU A 1 177 ? -20.708 -3.632 2.149 1.00 97.50 177 LEU A O 1
ATOM 1406 N N . LEU A 1 178 ? -18.844 -3.762 3.388 1.00 95.62 178 LEU A N 1
ATOM 1407 C CA . LEU A 1 178 ? -19.230 -5.007 4.067 1.00 95.62 178 LEU A CA 1
ATOM 1408 C C . LEU A 1 178 ? -20.600 -4.946 4.750 1.00 95.62 178 LEU A C 1
ATOM 1410 O O . LEU A 1 178 ? -21.329 -5.934 4.719 1.00 95.62 178 LEU A O 1
ATOM 1414 N N . GLY A 1 179 ? -20.962 -3.802 5.338 1.00 92.00 179 GLY A N 1
ATOM 1415 C CA . GLY A 1 179 ? -22.246 -3.649 6.030 1.00 92.00 179 GLY A CA 1
ATOM 1416 C C . GLY A 1 179 ? -23.447 -3.498 5.091 1.00 92.00 179 GLY A C 1
ATOM 1417 O O . GLY A 1 179 ? -24.528 -3.983 5.395 1.00 92.00 179 GLY A O 1
ATOM 1418 N N . SER A 1 180 ? -23.269 -2.844 3.939 1.00 95.75 180 SER A N 1
ATOM 1419 C CA . SER A 1 180 ? -24.382 -2.468 3.048 1.00 95.75 180 SER A CA 1
ATOM 1420 C C . SER A 1 180 ? -24.477 -3.322 1.785 1.00 95.75 180 SER A C 1
ATOM 1422 O O . SER A 1 180 ? -25.567 -3.591 1.287 1.00 95.75 180 SER A O 1
ATOM 1424 N N . ARG A 1 181 ? -23.337 -3.746 1.237 1.00 97.69 181 ARG A N 1
ATOM 1425 C CA . ARG A 1 181 ? -23.214 -4.518 -0.005 1.00 97.69 181 ARG A CA 1
ATOM 1426 C C . ARG A 1 181 ? -22.118 -5.576 0.168 1.00 97.69 181 ARG A C 1
ATOM 1428 O O . ARG A 1 181 ? -21.079 -5.488 -0.489 1.00 97.69 181 ARG A O 1
ATOM 1435 N N . PRO A 1 182 ? -22.332 -6.588 1.031 1.00 97.94 182 PRO A N 1
ATOM 1436 C CA . PRO A 1 182 ? -21.281 -7.508 1.465 1.00 97.94 182 PRO A CA 1
ATOM 1437 C C . PRO A 1 182 ? -20.573 -8.211 0.307 1.00 97.94 182 PRO A C 1
ATOM 1439 O O . PRO A 1 182 ? -19.356 -8.321 0.334 1.00 97.94 182 PRO A O 1
ATOM 1442 N N . PHE A 1 183 ? -21.299 -8.621 -0.739 1.00 98.69 183 PHE A N 1
ATOM 1443 C CA . PHE A 1 183 ? -20.690 -9.246 -1.918 1.00 98.69 183 PHE A CA 1
ATOM 1444 C C . PHE A 1 183 ? -19.726 -8.303 -2.655 1.00 98.69 183 PHE A C 1
ATOM 1446 O O . PHE A 1 183 ? -18.612 -8.705 -2.966 1.00 98.69 183 PHE A O 1
ATOM 1453 N N . LEU A 1 184 ? -20.103 -7.034 -2.870 1.00 98.62 184 LEU A N 1
ATOM 1454 C CA . LEU A 1 184 ? -19.222 -6.047 -3.511 1.00 98.62 184 LEU A CA 1
ATOM 1455 C C . LEU A 1 184 ? -18.021 -5.692 -2.627 1.00 98.62 184 LEU A C 1
ATOM 1457 O O . LEU A 1 184 ? -16.916 -5.535 -3.135 1.00 98.62 184 LEU A O 1
ATOM 1461 N N . GLY A 1 185 ? -18.227 -5.596 -1.309 1.00 98.56 185 GLY A N 1
ATOM 1462 C CA . GLY A 1 185 ? -17.124 -5.437 -0.359 1.00 98.56 185 GLY A CA 1
ATOM 1463 C C . GLY A 1 185 ? -16.149 -6.610 -0.433 1.00 98.56 185 GLY A C 1
ATOM 1464 O O . G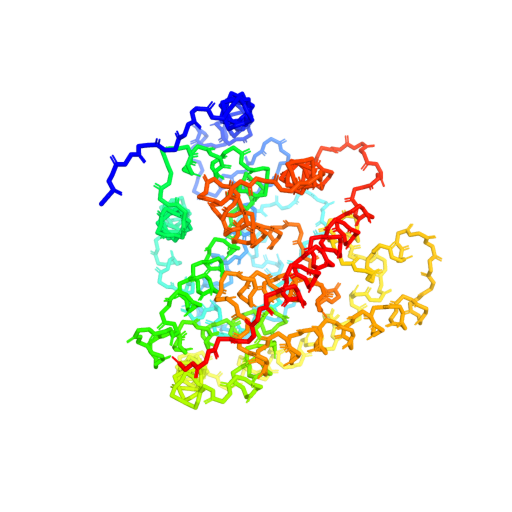LY A 1 185 ? -14.941 -6.411 -0.511 1.00 98.56 185 GLY A O 1
ATOM 1465 N N . GLY A 1 186 ? -16.695 -7.824 -0.519 1.00 98.75 186 GLY A N 1
ATOM 1466 C CA . GLY A 1 186 ? -15.963 -9.049 -0.807 1.00 98.75 186 GLY A CA 1
ATOM 1467 C C . GLY A 1 186 ? -15.147 -8.970 -2.092 1.00 98.75 186 GLY A C 1
ATOM 1468 O O . GLY A 1 186 ? -13.950 -9.220 -2.039 1.00 98.75 186 GLY A O 1
ATOM 1469 N N . LEU A 1 187 ? -15.753 -8.574 -3.220 1.00 98.75 187 LEU A N 1
ATOM 1470 C CA . LEU A 1 187 ? -15.051 -8.449 -4.504 1.00 98.75 187 LEU A CA 1
ATOM 1471 C C . LEU A 1 187 ? -13.801 -7.567 -4.379 1.00 98.75 187 LEU A C 1
ATOM 1473 O O . LEU A 1 187 ? -12.727 -7.992 -4.797 1.00 98.75 187 LEU A O 1
ATOM 1477 N N . LEU A 1 188 ? -13.912 -6.383 -3.766 1.00 98.69 188 LEU A N 1
ATOM 1478 C CA . LEU A 1 188 ? -12.768 -5.480 -3.583 1.00 98.69 188 LEU A CA 1
ATOM 1479 C C . LEU A 1 188 ? -11.683 -6.087 -2.683 1.00 98.69 188 LEU A C 1
ATOM 1481 O O . LEU A 1 188 ? -10.505 -6.028 -3.025 1.00 98.69 188 LEU A O 1
ATOM 1485 N N . LEU A 1 189 ? -12.067 -6.716 -1.567 1.00 98.69 189 LEU A N 1
ATOM 1486 C CA . LEU A 1 189 ? -11.108 -7.381 -0.679 1.00 98.69 189 LEU A CA 1
ATOM 1487 C C . LEU A 1 189 ? -10.423 -8.572 -1.357 1.00 98.69 189 LEU A C 1
ATOM 1489 O O . LEU A 1 189 ? -9.227 -8.771 -1.173 1.00 98.69 189 LEU A O 1
ATOM 1493 N N . GLY A 1 190 ? -11.156 -9.342 -2.160 1.00 98.31 190 GLY A N 1
ATOM 1494 C CA . GLY A 1 190 ? -10.615 -10.472 -2.909 1.00 98.31 190 GLY A CA 1
ATOM 1495 C C . GLY A 1 190 ? -9.600 -10.053 -3.963 1.00 98.31 190 GLY A C 1
ATOM 1496 O O . GLY A 1 190 ? -8.649 -10.784 -4.195 1.00 98.31 190 GLY A O 1
ATOM 1497 N N . MET A 1 191 ? -9.714 -8.846 -4.531 1.00 98.31 191 MET A N 1
ATOM 1498 C CA . MET A 1 191 ? -8.728 -8.328 -5.487 1.00 98.31 191 MET A CA 1
ATOM 1499 C C . MET A 1 191 ? -7.346 -8.101 -4.861 1.00 98.31 191 MET A C 1
ATOM 1501 O O . MET A 1 191 ? -6.371 -8.053 -5.602 1.00 98.31 191 MET A O 1
ATOM 1505 N N . LEU A 1 192 ? -7.220 -8.051 -3.525 1.00 97.50 192 LEU A N 1
ATOM 1506 C CA . LEU A 1 192 ? -5.927 -7.970 -2.828 1.00 97.50 192 LEU A CA 1
ATOM 1507 C C . LEU A 1 192 ? -5.008 -9.174 -3.095 1.00 97.50 192 LEU A C 1
ATOM 1509 O O . LEU A 1 192 ? -3.845 -9.123 -2.714 1.00 97.50 192 LEU A O 1
ATOM 1513 N N . VAL A 1 193 ? -5.465 -10.229 -3.781 1.00 96.00 193 VAL A N 1
ATOM 1514 C CA . VAL A 1 193 ? -4.613 -11.351 -4.221 1.00 96.00 193 VAL A CA 1
ATOM 1515 C C . VAL A 1 193 ? -3.424 -10.938 -5.094 1.00 96.00 193 VAL A C 1
ATOM 1517 O O . VAL A 1 193 ? -2.464 -11.697 -5.181 1.00 96.00 193 VAL A O 1
ATOM 1520 N N . TYR A 1 194 ? -3.423 -9.737 -5.689 1.00 94.69 194 TYR A N 1
ATOM 1521 C CA . TYR A 1 194 ? -2.220 -9.194 -6.340 1.00 94.69 194 TYR A CA 1
ATOM 1522 C C . TYR A 1 194 ? -1.078 -8.913 -5.335 1.00 94.69 194 TYR A C 1
ATOM 1524 O O . TYR A 1 194 ? 0.094 -8.919 -5.706 1.00 94.69 194 TYR A O 1
ATOM 1532 N N . LYS A 1 195 ? -1.422 -8.713 -4.055 1.00 94.44 195 LYS A N 1
ATOM 1533 C CA . LYS A 1 195 ? -0.535 -8.646 -2.885 1.00 94.44 195 LYS A CA 1
ATOM 1534 C C . LYS A 1 195 ? -0.976 -9.669 -1.834 1.00 94.44 195 LYS A C 1
ATOM 1536 O O . LYS A 1 195 ? -1.535 -9.300 -0.796 1.00 94.44 195 LYS A O 1
ATOM 1541 N N . PRO A 1 196 ? -0.707 -10.968 -2.058 1.00 92.31 196 PRO A N 1
ATOM 1542 C CA . PRO A 1 196 ? -1.286 -12.037 -1.245 1.00 92.31 196 PRO A CA 1
ATOM 1543 C C . PRO A 1 196 ? -0.942 -11.902 0.245 1.00 92.31 196 PRO A C 1
ATOM 1545 O O . PRO A 1 196 ? -1.780 -12.173 1.101 1.00 92.31 196 PRO A O 1
ATOM 1548 N N . HIS A 1 197 ? 0.246 -11.384 0.565 1.00 91.38 197 HIS A N 1
ATOM 1549 C CA . HIS A 1 197 ? 0.690 -11.164 1.940 1.00 91.38 197 HIS A CA 1
ATOM 1550 C C . HIS A 1 197 ? -0.113 -10.087 2.702 1.00 91.38 197 HIS A C 1
ATOM 1552 O O . HIS A 1 197 ? -0.186 -10.163 3.924 1.00 91.38 197 HIS A O 1
ATOM 1558 N N . LEU A 1 198 ? -0.750 -9.123 2.018 1.00 93.19 198 LEU A N 1
ATOM 1559 C CA . LEU A 1 198 ? -1.678 -8.156 2.635 1.00 93.19 198 LEU A CA 1
ATOM 1560 C C . LEU A 1 198 ? -3.137 -8.644 2.614 1.00 93.19 198 LEU A C 1
ATOM 1562 O O . LEU A 1 198 ? -3.954 -8.171 3.402 1.00 93.19 198 LEU A O 1
ATOM 1566 N N . GLY A 1 199 ? -3.475 -9.580 1.722 1.00 94.38 199 GLY A N 1
ATOM 1567 C CA . GLY A 1 199 ? -4.819 -10.156 1.592 1.00 94.38 199 GLY A CA 1
ATOM 1568 C C . GLY A 1 199 ? -5.081 -11.389 2.467 1.00 94.38 199 GLY A C 1
ATOM 1569 O O . GLY A 1 199 ? -6.232 -11.770 2.654 1.00 94.38 199 GLY A O 1
ATOM 1570 N N . VAL A 1 200 ? -4.046 -12.013 3.034 1.00 96.00 200 VAL A N 1
ATOM 1571 C CA . VAL A 1 200 ? -4.136 -13.301 3.753 1.00 96.00 200 VAL A CA 1
ATOM 1572 C C . VAL A 1 200 ? -5.106 -13.303 4.941 1.00 96.00 200 VAL A C 1
ATOM 1574 O O . VAL A 1 200 ? -5.754 -14.313 5.210 1.00 96.00 200 VAL A O 1
ATOM 1577 N N . LEU A 1 201 ? -5.273 -12.169 5.629 1.00 97.94 201 LEU A N 1
ATOM 1578 C CA . LEU A 1 201 ? -6.212 -12.061 6.749 1.00 97.94 201 LEU A CA 1
ATOM 1579 C C . LEU A 1 201 ? -7.667 -11.848 6.308 1.00 97.94 201 LEU A C 1
ATOM 1581 O O . LEU A 1 201 ? -8.561 -11.979 7.144 1.00 97.94 201 LEU A O 1
ATOM 1585 N N . VAL A 1 202 ? -7.940 -11.545 5.031 1.00 98.31 202 VAL A N 1
ATOM 1586 C CA . VAL A 1 202 ? -9.308 -11.363 4.505 1.00 98.31 202 VAL A CA 1
ATOM 1587 C C . VAL A 1 202 ? -10.191 -12.586 4.790 1.00 98.31 202 VAL A C 1
ATOM 1589 O O . VAL A 1 202 ? -11.220 -12.413 5.449 1.00 98.31 202 VAL A O 1
ATOM 1592 N N . PRO A 1 203 ? -9.841 -13.820 4.367 1.00 98.00 203 PRO A N 1
ATOM 1593 C CA . PRO A 1 203 ? -10.673 -14.987 4.658 1.00 98.00 203 PRO A CA 1
ATOM 1594 C C . PRO A 1 203 ? -10.812 -15.240 6.163 1.00 98.00 203 PRO A C 1
ATOM 1596 O O . PRO A 1 203 ? -11.907 -15.558 6.618 1.00 98.00 203 PRO A O 1
ATOM 1599 N N . VAL A 1 204 ? -9.750 -15.029 6.950 1.00 98.25 204 VAL A N 1
ATOM 1600 C CA . VAL A 1 204 ? -9.772 -15.196 8.416 1.00 98.25 204 VAL A CA 1
ATOM 1601 C C . VAL A 1 204 ? -10.810 -14.272 9.056 1.00 98.25 204 VAL A C 1
ATOM 1603 O O . VAL A 1 204 ? -11.657 -14.718 9.830 1.00 98.25 204 VAL A O 1
ATOM 1606 N N . ALA A 1 205 ? -10.781 -12.991 8.691 1.00 97.62 205 ALA A N 1
ATOM 1607 C CA . ALA A 1 205 ? -11.717 -11.980 9.159 1.00 97.62 205 ALA A CA 1
ATOM 1608 C C . ALA A 1 205 ? -13.167 -12.310 8.774 1.00 97.62 205 ALA A C 1
ATOM 1610 O O . ALA A 1 205 ? -14.061 -12.303 9.624 1.00 97.62 205 ALA A O 1
ATOM 1611 N N . LEU A 1 206 ? -13.403 -12.637 7.500 1.00 97.75 206 LEU A N 1
ATOM 1612 C CA . LEU A 1 206 ? -14.745 -12.914 6.987 1.00 97.75 206 LEU A CA 1
ATOM 1613 C C . LEU A 1 206 ? -15.340 -14.199 7.573 1.00 97.75 206 LEU A C 1
ATOM 1615 O O . LEU A 1 206 ? -16.527 -14.210 7.894 1.00 97.75 206 LEU A O 1
ATOM 1619 N N . LEU A 1 207 ? -14.537 -15.248 7.776 1.00 98.06 207 LEU A N 1
ATOM 1620 C CA . LEU A 1 207 ? -14.967 -16.476 8.452 1.00 98.06 207 LEU A CA 1
ATOM 1621 C C . LEU A 1 207 ? -15.305 -16.212 9.924 1.00 98.06 207 LEU A C 1
ATOM 1623 O O . LEU A 1 207 ? -16.392 -16.574 10.376 1.00 98.06 207 LEU A O 1
ATOM 1627 N N . ALA A 1 208 ? -14.430 -15.513 10.655 1.00 96.88 208 ALA A N 1
ATOM 1628 C CA . ALA A 1 208 ? -14.665 -15.159 12.057 1.00 96.88 208 ALA A CA 1
ATOM 1629 C C . ALA A 1 208 ? -15.914 -14.277 12.239 1.00 96.88 208 ALA A C 1
ATOM 1631 O O . ALA A 1 208 ? -16.666 -14.446 13.198 1.00 96.88 208 ALA A O 1
ATOM 1632 N N . GLY A 1 209 ? -16.166 -13.367 11.294 1.00 95.31 209 GLY A N 1
ATOM 1633 C CA . GLY A 1 209 ? -17.360 -12.523 11.254 1.00 95.31 209 GLY A CA 1
ATOM 1634 C C . GLY A 1 209 ? -18.601 -13.182 10.639 1.00 95.31 209 GLY A C 1
ATOM 1635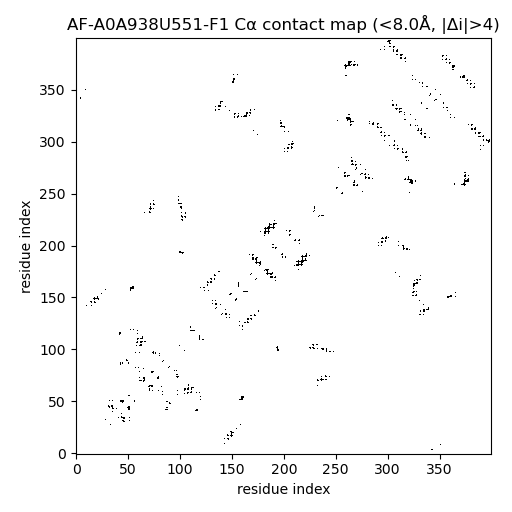 O O . GLY A 1 209 ? -19.638 -12.525 10.559 1.00 95.31 209 GLY A O 1
ATOM 1636 N N . ARG A 1 210 ? -18.522 -14.446 10.189 1.00 95.81 210 ARG A N 1
ATOM 1637 C CA . ARG A 1 210 ? -19.593 -15.174 9.471 1.00 95.81 210 ARG A CA 1
ATOM 1638 C C . ARG A 1 210 ? -20.129 -14.425 8.237 1.00 95.81 210 ARG A C 1
ATOM 1640 O O . ARG A 1 210 ? -21.306 -14.507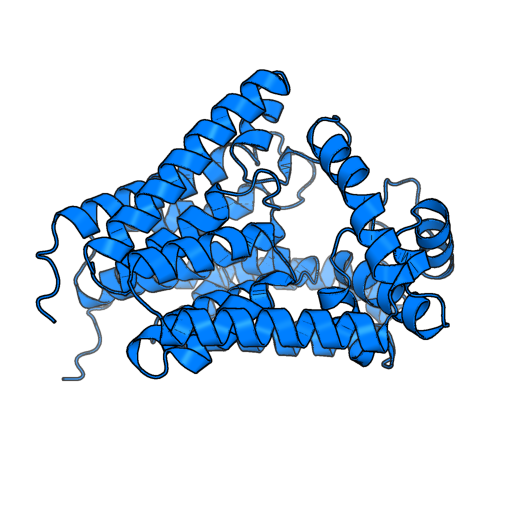 7.890 1.00 95.81 210 ARG A O 1
ATOM 1647 N N . GLY A 1 211 ? -19.260 -13.679 7.558 1.00 95.75 211 GLY A N 1
ATOM 1648 C CA . GLY A 1 211 ? -19.564 -12.850 6.393 1.00 95.75 211 GLY A CA 1
ATOM 1649 C C . GLY A 1 211 ? -19.617 -13.635 5.082 1.00 95.75 211 GLY A C 1
ATOM 1650 O O . GLY A 1 211 ? -18.907 -13.289 4.141 1.00 95.75 211 GLY A O 1
ATOM 1651 N N . TRP A 1 212 ? -20.453 -14.673 4.987 1.00 97.69 212 TRP A N 1
ATOM 1652 C CA . TRP A 1 212 ? -20.461 -15.620 3.857 1.00 97.69 212 TRP A CA 1
ATOM 1653 C C . TRP A 1 212 ? -20.613 -14.960 2.483 1.00 97.69 212 TRP A C 1
ATOM 1655 O O . TRP A 1 212 ? -19.893 -15.296 1.550 1.00 97.69 212 TRP A O 1
ATOM 1665 N N . ARG A 1 213 ? -21.495 -13.959 2.359 1.00 98.31 213 ARG A N 1
ATOM 1666 C CA . ARG A 1 213 ? -21.692 -13.222 1.095 1.00 98.31 213 ARG A CA 1
ATOM 1667 C C . ARG A 1 213 ? -20.440 -12.456 0.669 1.00 98.31 213 ARG A C 1
ATOM 1669 O O . ARG A 1 213 ? -20.141 -12.395 -0.518 1.00 98.31 213 ARG A O 1
ATOM 1676 N N . ALA A 1 214 ? -19.719 -11.878 1.627 1.00 98.50 214 ALA A N 1
ATOM 1677 C CA . ALA A 1 214 ? -18.452 -11.211 1.356 1.00 98.50 214 ALA A CA 1
ATOM 1678 C C . ALA A 1 214 ? -17.348 -12.221 1.033 1.00 98.50 214 ALA A C 1
ATOM 1680 O O . ALA A 1 214 ? -16.551 -11.971 0.138 1.00 98.50 214 ALA A O 1
ATOM 1681 N N . LEU A 1 215 ? -17.333 -13.382 1.694 1.00 98.62 215 LEU A N 1
ATOM 1682 C CA . LEU A 1 215 ? -16.380 -14.449 1.391 1.00 98.62 215 LEU A CA 1
ATOM 1683 C C . LEU A 1 215 ? -16.566 -14.978 -0.038 1.00 98.62 215 LEU A C 1
ATOM 1685 O O . LEU A 1 215 ? -15.586 -15.120 -0.763 1.00 98.62 215 LEU A O 1
ATOM 1689 N N . LEU A 1 216 ? -17.816 -15.183 -0.470 1.00 98.62 216 LEU A N 1
ATOM 1690 C CA . LEU A 1 216 ? -18.141 -15.538 -1.855 1.00 98.62 216 LEU A CA 1
ATOM 1691 C C . LEU A 1 216 ? -17.684 -14.458 -2.841 1.00 98.62 216 LEU A C 1
ATOM 1693 O O . LEU A 1 216 ? -17.088 -14.785 -3.860 1.00 98.62 216 LEU A O 1
ATOM 1697 N N . GLY A 1 217 ? -17.913 -13.179 -2.527 1.00 98.75 217 GLY A N 1
ATOM 1698 C CA . GLY A 1 217 ? -17.414 -12.069 -3.342 1.00 98.75 217 GLY A CA 1
ATOM 1699 C C . GLY A 1 217 ? -15.888 -12.067 -3.448 1.00 98.75 217 GLY A C 1
ATOM 1700 O O . GLY A 1 217 ? -15.349 -11.937 -4.541 1.00 98.75 217 GLY A O 1
ATOM 1701 N N . ALA A 1 218 ? -15.185 -12.278 -2.335 1.00 98.69 218 ALA A N 1
ATOM 1702 C CA . ALA A 1 218 ? -13.727 -12.321 -2.323 1.00 98.69 218 ALA A CA 1
ATOM 1703 C C . ALA A 1 218 ? -13.175 -13.501 -3.135 1.00 98.69 218 ALA A C 1
ATOM 1705 O O . ALA A 1 218 ? -12.253 -13.324 -3.928 1.00 98.69 218 ALA A O 1
ATOM 1706 N N . GLY A 1 219 ? -13.773 -14.686 -2.987 1.00 98.56 219 GLY A N 1
ATOM 1707 C CA . GLY A 1 219 ? -13.429 -15.853 -3.797 1.00 98.56 219 GLY A CA 1
ATOM 1708 C C . GLY A 1 219 ? -13.696 -15.626 -5.287 1.00 98.56 219 GLY A C 1
ATOM 1709 O O . GLY A 1 219 ? -12.862 -15.982 -6.114 1.00 98.56 219 GLY A O 1
ATOM 1710 N N . ALA A 1 220 ? -14.813 -14.979 -5.632 1.00 98.69 220 ALA A N 1
ATOM 1711 C CA . ALA A 1 220 ? -15.186 -14.706 -7.016 1.00 98.69 220 ALA A CA 1
ATOM 1712 C C . ALA A 1 220 ? -14.195 -13.768 -7.723 1.00 98.69 220 ALA A C 1
ATOM 1714 O O . ALA A 1 220 ? -13.757 -14.086 -8.826 1.00 98.69 220 ALA A O 1
ATOM 1715 N N . SER A 1 221 ? -13.804 -12.642 -7.113 1.00 98.50 221 SER A N 1
ATOM 1716 C CA . SER A 1 221 ? -12.831 -11.732 -7.739 1.00 98.50 221 SER A CA 1
ATOM 1717 C C . SER A 1 221 ? -11.424 -12.324 -7.789 1.00 98.50 221 SER A C 1
ATOM 1719 O O . SER A 1 221 ? -10.742 -12.160 -8.799 1.00 98.50 221 SER A O 1
ATOM 1721 N N . ALA A 1 222 ? -11.008 -13.054 -6.748 1.00 98.12 222 ALA A N 1
ATOM 1722 C CA . ALA A 1 222 ? -9.733 -13.764 -6.737 1.00 98.12 222 ALA A CA 1
ATOM 1723 C C . ALA A 1 222 ? -9.657 -14.808 -7.862 1.00 98.12 222 ALA A C 1
ATOM 1725 O O . ALA A 1 222 ? -8.698 -14.813 -8.634 1.00 98.12 222 ALA A O 1
ATOM 1726 N N . ALA A 1 223 ? -10.688 -15.649 -7.996 1.00 98.25 223 ALA A N 1
ATOM 1727 C CA . ALA A 1 223 ? -10.772 -16.653 -9.050 1.00 98.25 223 ALA A CA 1
ATOM 1728 C C . ALA A 1 223 ? -10.850 -16.010 -10.439 1.00 98.25 223 ALA A C 1
ATOM 1730 O O . ALA A 1 223 ? -10.130 -16.428 -11.339 1.00 98.25 223 ALA A O 1
ATOM 1731 N N . ALA A 1 224 ? -11.664 -14.965 -10.614 1.00 98.25 224 ALA A N 1
ATOM 1732 C CA . ALA A 1 224 ? -11.792 -14.271 -11.891 1.00 98.25 224 ALA A CA 1
ATOM 1733 C C . ALA A 1 224 ? -10.461 -13.658 -12.352 1.00 98.25 224 ALA A C 1
ATOM 1735 O O . ALA A 1 224 ? -10.084 -13.839 -13.505 1.00 98.25 224 ALA A O 1
ATOM 1736 N N . LEU A 1 225 ? -9.721 -12.986 -11.462 1.00 97.75 225 LEU A N 1
ATOM 1737 C CA . LEU A 1 225 ? -8.411 -12.422 -11.800 1.00 97.75 225 LEU A CA 1
ATOM 1738 C C . LEU A 1 225 ? -7.368 -13.505 -12.082 1.00 97.75 225 LEU A C 1
ATOM 1740 O O . LEU A 1 225 ? -6.568 -13.341 -12.999 1.00 97.75 225 LEU A O 1
ATOM 1744 N N . ALA A 1 226 ? -7.374 -14.599 -11.316 1.00 97.50 226 ALA A N 1
ATOM 1745 C CA . ALA A 1 226 ? -6.446 -15.703 -11.531 1.00 97.50 226 ALA A CA 1
ATOM 1746 C C . ALA A 1 226 ? -6.707 -16.420 -12.865 1.00 97.50 226 ALA A C 1
ATOM 1748 O O . ALA A 1 226 ? -5.774 -16.693 -13.614 1.00 97.50 226 ALA A O 1
ATOM 1749 N N . LEU A 1 227 ? -7.978 -16.678 -13.187 1.00 98.12 227 LEU A N 1
ATOM 1750 C CA . LEU A 1 227 ? -8.376 -17.273 -14.461 1.00 98.12 227 LEU A CA 1
ATOM 1751 C C . LEU A 1 227 ? -8.085 -16.328 -15.626 1.00 98.12 227 LEU A C 1
ATOM 1753 O O . LEU A 1 227 ? -7.516 -16.759 -16.622 1.00 98.12 227 LEU A O 1
ATOM 1757 N N . ALA A 1 228 ? -8.412 -15.041 -15.500 1.00 98.19 228 ALA A N 1
ATOM 1758 C CA . ALA A 1 228 ? -8.120 -14.060 -16.539 1.00 98.19 228 ALA A CA 1
ATOM 1759 C C . ALA A 1 228 ? -6.613 -13.949 -16.802 1.00 98.19 228 ALA A C 1
ATOM 1761 O O . ALA A 1 228 ? -6.198 -13.936 -17.958 1.00 98.19 228 ALA A O 1
ATOM 1762 N N . SER A 1 229 ? -5.779 -13.922 -15.758 1.00 97.94 229 SER A N 1
ATOM 1763 C CA . SER A 1 229 ? -4.329 -13.840 -15.944 1.00 97.94 229 SER A CA 1
ATOM 1764 C C . SER A 1 229 ? -3.759 -15.135 -16.514 1.00 97.94 229 SER A C 1
ATOM 1766 O O . SER A 1 229 ? -2.869 -15.072 -17.350 1.00 97.94 229 SER A O 1
ATOM 1768 N N . LEU A 1 230 ? -4.298 -16.300 -16.141 1.00 97.69 230 LEU A N 1
ATOM 1769 C CA . LEU A 1 230 ? -3.929 -17.581 -16.744 1.00 97.69 230 LEU A CA 1
ATOM 1770 C C . LEU A 1 230 ? -4.279 -17.640 -18.236 1.00 97.69 230 LEU A C 1
ATOM 1772 O O . LEU A 1 230 ? -3.460 -18.086 -19.031 1.00 97.69 230 LEU A O 1
ATOM 1776 N N . VAL A 1 231 ? -5.471 -17.174 -18.617 1.00 97.75 231 VAL A N 1
ATOM 1777 C CA . VAL A 1 231 ? -5.931 -17.162 -20.014 1.00 97.75 231 VAL A CA 1
ATOM 1778 C C . VAL A 1 231 ? -5.122 -16.179 -20.861 1.00 97.75 231 VAL A C 1
ATOM 1780 O O . VAL A 1 231 ? -4.758 -16.508 -21.984 1.00 97.75 231 VAL A O 1
ATOM 1783 N N . VAL A 1 232 ? -4.835 -14.984 -20.338 1.00 97.69 232 VAL A N 1
ATOM 1784 C CA . VAL A 1 232 ? -4.162 -13.916 -21.099 1.00 97.69 232 VAL A CA 1
ATOM 1785 C C . VAL A 1 232 ? -2.643 -14.088 -21.134 1.00 97.69 232 VAL A C 1
ATOM 1787 O O . VAL A 1 232 ? -2.030 -13.821 -22.162 1.00 97.69 232 VAL A O 1
ATOM 1790 N N . LEU A 1 233 ? -2.025 -14.504 -20.025 1.00 97.75 233 LEU A N 1
ATOM 1791 C CA . LEU A 1 233 ? -0.563 -14.596 -19.898 1.00 97.75 233 LEU A CA 1
ATOM 1792 C C . LEU A 1 233 ? -0.040 -16.024 -20.097 1.00 97.75 233 LEU A C 1
ATOM 1794 O O . LEU A 1 233 ? 1.150 -16.213 -20.311 1.00 97.75 233 LEU A O 1
ATOM 1798 N N . GLY A 1 234 ? -0.913 -17.031 -20.047 1.00 97.38 234 GLY A N 1
ATOM 1799 C CA . GLY A 1 234 ? -0.551 -18.432 -20.228 1.00 97.38 234 GLY A CA 1
ATOM 1800 C C . GLY A 1 234 ? -0.090 -19.134 -18.946 1.00 97.38 234 GLY A C 1
ATOM 1801 O O . GLY A 1 234 ? 0.288 -18.526 -17.939 1.00 97.38 234 GLY A O 1
ATOM 1802 N N . ALA A 1 235 ? -0.120 -20.469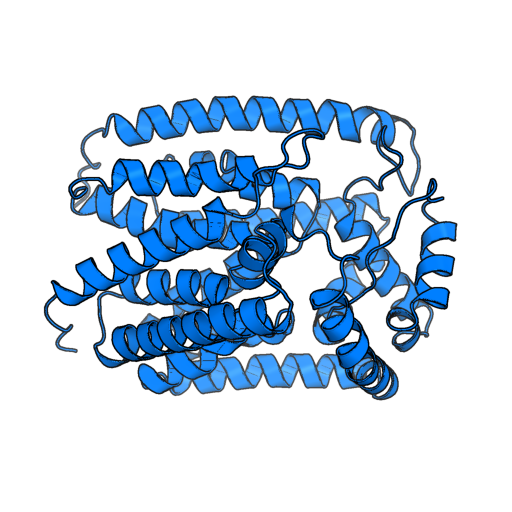 -18.988 1.00 97.56 235 ALA A N 1
ATOM 1803 C CA . ALA A 1 235 ? 0.301 -21.330 -17.880 1.00 97.56 235 ALA A CA 1
ATOM 1804 C C . ALA A 1 235 ? 1.804 -21.226 -17.579 1.00 97.56 235 ALA A C 1
ATOM 1806 O O . ALA A 1 235 ? 2.199 -21.310 -16.417 1.00 97.56 235 ALA A O 1
ATOM 1807 N N . GLU A 1 236 ? 2.635 -20.995 -18.594 1.00 97.38 236 GLU A N 1
ATOM 1808 C CA . GLU A 1 236 ? 4.088 -20.858 -18.439 1.00 97.38 236 GLU A CA 1
ATOM 1809 C C . GLU A 1 236 ? 4.460 -19.675 -17.536 1.00 97.38 236 GLU A C 1
ATOM 1811 O O . GLU A 1 236 ? 5.332 -19.796 -16.681 1.00 97.38 236 GLU A O 1
ATOM 1816 N N . THR A 1 237 ? 3.749 -18.546 -17.640 1.00 97.25 237 THR A N 1
ATOM 1817 C CA . THR A 1 237 ? 3.963 -17.382 -16.764 1.00 97.25 237 THR A CA 1
ATOM 1818 C C . THR A 1 237 ? 3.630 -17.687 -15.309 1.00 97.25 237 THR A C 1
ATOM 1820 O O . THR A 1 237 ? 4.339 -17.253 -14.402 1.00 97.25 237 THR A O 1
ATOM 1823 N N . TRP A 1 238 ? 2.579 -18.469 -15.067 1.00 97.44 238 TRP A N 1
ATOM 1824 C CA . TRP A 1 238 ? 2.246 -18.937 -13.725 1.00 97.44 238 TRP A CA 1
ATOM 1825 C C . TRP A 1 238 ? 3.282 -19.911 -13.172 1.00 97.44 238 TRP A C 1
ATOM 1827 O O . TRP A 1 238 ? 3.656 -19.789 -12.008 1.00 97.44 238 TRP A O 1
ATOM 1837 N N . GLN A 1 239 ? 3.771 -20.842 -13.991 1.00 97.25 239 GLN A N 1
ATOM 1838 C CA . GLN A 1 239 ? 4.848 -21.750 -13.596 1.00 97.25 239 GLN A CA 1
ATOM 1839 C C . GLN A 1 239 ? 6.114 -20.964 -13.237 1.00 97.25 239 GLN A C 1
ATOM 1841 O O . GLN A 1 239 ? 6.658 -21.163 -12.154 1.00 97.25 239 GLN A O 1
ATOM 1846 N N . ALA A 1 240 ? 6.515 -20.003 -14.074 1.00 95.81 240 ALA A N 1
ATOM 1847 C CA . ALA A 1 240 ? 7.666 -19.142 -13.823 1.00 95.81 240 ALA A CA 1
ATOM 1848 C C . ALA A 1 240 ? 7.522 -18.335 -12.519 1.00 95.81 240 ALA A C 1
ATOM 1850 O O . ALA A 1 240 ? 8.454 -18.298 -11.716 1.00 95.81 240 ALA A O 1
ATOM 1851 N N . TYR A 1 241 ? 6.338 -17.767 -12.257 1.00 95.38 241 TYR A N 1
ATOM 1852 C CA . TYR A 1 241 ? 6.043 -17.092 -10.990 1.00 95.38 241 TYR A CA 1
ATOM 1853 C C . TYR A 1 241 ? 6.181 -18.027 -9.784 1.00 95.38 241 TYR A C 1
ATOM 1855 O O . TYR A 1 241 ? 6.836 -17.689 -8.800 1.00 95.38 241 TYR A O 1
ATOM 1863 N N . LEU A 1 242 ? 5.572 -19.214 -9.837 1.00 95.06 242 LEU A N 1
ATOM 1864 C CA . LEU A 1 242 ? 5.633 -20.172 -8.731 1.00 95.06 242 LEU A CA 1
ATOM 1865 C C . LEU A 1 242 ? 7.078 -20.625 -8.469 1.00 95.06 242 LEU A C 1
ATOM 1867 O O . LEU A 1 242 ? 7.496 -20.711 -7.313 1.00 95.06 242 LEU A O 1
ATOM 1871 N N . SER A 1 243 ? 7.864 -20.827 -9.528 1.00 94.44 243 SER A N 1
ATOM 1872 C CA . SER A 1 243 ? 9.292 -21.143 -9.449 1.00 94.44 243 SER A CA 1
ATOM 1873 C C . SER A 1 243 ? 10.148 -19.991 -8.906 1.00 94.44 243 SER A C 1
ATOM 1875 O O . SER A 1 243 ? 11.210 -20.252 -8.342 1.00 94.44 243 SER A O 1
ATOM 1877 N N . SER A 1 244 ? 9.703 -18.731 -9.008 1.00 90.06 244 SER A N 1
ATOM 1878 C CA . SER A 1 244 ? 10.414 -17.565 -8.459 1.00 90.06 244 SER A CA 1
ATOM 1879 C C . SER A 1 244 ? 10.102 -17.281 -6.980 1.00 90.06 244 SER A C 1
ATOM 1881 O O . SER A 1 244 ? 10.722 -16.407 -6.366 1.00 90.06 244 SER A O 1
ATOM 1883 N N . ILE A 1 245 ? 9.137 -17.981 -6.371 1.00 88.69 245 ILE A N 1
ATOM 1884 C CA . ILE A 1 245 ? 8.780 -17.769 -4.958 1.00 88.69 245 ILE A CA 1
ATOM 1885 C C . ILE A 1 245 ? 9.935 -18.151 -4.013 1.00 88.69 245 ILE A C 1
ATOM 1887 O O . ILE A 1 245 ? 10.276 -17.323 -3.165 1.00 88.69 245 ILE A O 1
ATOM 1891 N N . PRO A 1 246 ? 10.585 -19.331 -4.129 1.00 88.00 246 PRO A N 1
ATOM 1892 C CA . PRO A 1 246 ? 11.664 -19.710 -3.213 1.00 88.00 246 PRO A CA 1
ATOM 1893 C C . PRO A 1 246 ? 12.840 -18.728 -3.216 1.00 88.00 246 PRO A C 1
ATOM 1895 O O . PRO A 1 246 ? 13.365 -18.397 -2.155 1.00 88.00 246 PRO A O 1
ATOM 1898 N N . SER A 1 247 ? 13.224 -18.200 -4.383 1.00 82.56 247 SER A N 1
ATOM 1899 C CA . SER A 1 247 ? 14.284 -17.189 -4.471 1.00 82.56 247 SER A CA 1
ATOM 1900 C C . SER A 1 247 ? 13.878 -15.883 -3.780 1.00 82.56 247 SER A C 1
ATOM 1902 O O . SER A 1 247 ? 14.683 -15.303 -3.054 1.00 82.56 247 SER A O 1
ATOM 1904 N N . SER A 1 248 ? 12.614 -15.468 -3.909 1.00 80.00 248 SER A N 1
ATOM 1905 C CA . SER A 1 248 ? 12.063 -14.301 -3.205 1.00 80.00 248 SER A CA 1
ATOM 1906 C C . SER A 1 248 ? 12.052 -14.479 -1.680 1.00 80.00 248 SER A C 1
ATOM 1908 O O . SER A 1 248 ? 12.321 -13.531 -0.943 1.00 80.00 248 SER A O 1
ATOM 1910 N N . VAL A 1 249 ? 11.791 -15.696 -1.192 1.00 79.69 249 VAL A N 1
ATOM 1911 C CA . VAL A 1 249 ? 11.878 -16.032 0.240 1.00 79.69 249 VAL A CA 1
ATOM 1912 C C . VAL A 1 249 ? 13.331 -16.021 0.716 1.00 79.69 249 VAL A C 1
ATOM 1914 O O . VAL A 1 249 ? 13.622 -15.459 1.766 1.00 79.69 249 VAL A O 1
ATOM 1917 N N . ASN A 1 250 ? 14.269 -16.555 -0.065 1.00 80.56 250 ASN A N 1
ATOM 1918 C CA . ASN A 1 250 ? 15.689 -16.529 0.298 1.00 80.56 250 ASN A CA 1
ATOM 1919 C C . ASN A 1 250 ? 16.243 -15.096 0.385 1.00 80.56 250 ASN A C 1
ATOM 1921 O O . ASN A 1 250 ? 17.092 -14.818 1.234 1.00 80.56 250 ASN A O 1
ATOM 1925 N N . LEU A 1 251 ? 15.721 -14.166 -0.427 1.00 79.25 251 LEU A N 1
ATOM 1926 C CA . LEU A 1 251 ? 16.077 -12.747 -0.337 1.00 79.25 251 LEU A CA 1
ATOM 1927 C C . LEU A 1 251 ? 15.735 -12.148 1.039 1.00 79.25 251 LEU A C 1
ATOM 1929 O O . LEU A 1 251 ? 16.522 -11.357 1.553 1.00 79.25 251 LEU A O 1
ATOM 1933 N N . LEU A 1 252 ? 14.622 -12.555 1.671 1.00 77.31 252 LEU A N 1
ATOM 1934 C CA . LEU A 1 252 ? 14.266 -12.122 3.035 1.00 77.31 252 LEU A CA 1
ATOM 1935 C C . LEU A 1 252 ? 15.329 -12.497 4.067 1.00 77.31 252 LEU A C 1
ATOM 1937 O O . LEU A 1 252 ? 15.652 -11.699 4.951 1.00 77.31 252 LEU A O 1
ATOM 1941 N N . ASP A 1 253 ? 15.871 -13.704 3.954 1.00 75.38 253 ASP A N 1
ATOM 1942 C CA . ASP A 1 253 ? 16.859 -14.215 4.895 1.00 75.38 253 ASP A CA 1
ATOM 1943 C C . ASP A 1 253 ? 18.255 -13.632 4.645 1.00 75.38 253 ASP A C 1
ATOM 1945 O O . ASP A 1 253 ? 19.018 -13.427 5.598 1.00 75.38 253 ASP A O 1
ATOM 1949 N N . SER A 1 254 ? 18.561 -13.294 3.396 1.00 73.50 254 SER A N 1
ATOM 1950 C CA . SER A 1 254 ? 19.822 -12.676 2.996 1.00 73.50 254 SER A CA 1
ATOM 1951 C C . SER A 1 254 ? 19.904 -11.185 3.353 1.00 73.50 254 SER A C 1
ATOM 1953 O O . SER A 1 254 ? 18.897 -10.484 3.433 1.00 73.50 254 SER A O 1
ATOM 1955 N N . SER A 1 255 ? 21.121 -10.667 3.525 1.00 66.94 255 SER A N 1
ATOM 1956 C CA . SER A 1 255 ? 21.376 -9.238 3.762 1.00 66.94 255 SER A CA 1
ATOM 1957 C C . SER A 1 255 ? 21.191 -8.350 2.523 1.00 66.94 255 SER A C 1
ATOM 1959 O O . SER A 1 255 ? 21.531 -7.172 2.584 1.00 66.94 255 SER A O 1
ATOM 1961 N N . SER A 1 256 ? 20.696 -8.892 1.405 1.00 70.44 256 SER A N 1
ATOM 1962 C CA . SER A 1 256 ? 20.500 -8.142 0.159 1.00 70.44 256 SER A CA 1
ATOM 1963 C C . SER A 1 256 ? 19.196 -7.341 0.137 1.00 70.44 256 SER A C 1
ATOM 1965 O O . SER A 1 256 ? 19.022 -6.476 -0.715 1.00 70.44 256 SER A O 1
ATOM 1967 N N . LEU A 1 257 ? 18.253 -7.593 1.056 1.00 76.00 257 LEU A N 1
ATOM 1968 C CA . LEU A 1 257 ? 17.090 -6.718 1.200 1.00 76.00 257 LEU A CA 1
ATOM 1969 C C . LEU A 1 257 ? 17.403 -5.514 2.092 1.00 76.00 257 LEU A C 1
ATOM 1971 O O . LEU A 1 257 ? 18.021 -5.658 3.151 1.00 76.00 257 LEU A O 1
ATOM 1975 N N . PRO A 1 258 ? 16.896 -4.320 1.740 1.00 82.38 258 PRO A N 1
ATOM 1976 C CA . PRO A 1 258 ? 17.068 -3.130 2.553 1.00 82.38 258 PRO A CA 1
ATOM 1977 C C . PRO A 1 258 ? 16.123 -3.183 3.760 1.00 82.38 258 PRO A C 1
ATOM 1979 O O . PRO A 1 258 ? 15.128 -2.464 3.805 1.00 82.38 258 PRO A O 1
ATOM 1982 N N . TRP A 1 259 ? 16.431 -3.995 4.779 1.00 83.81 259 TRP A N 1
ATOM 1983 C CA . TRP A 1 259 ? 15.577 -4.167 5.969 1.00 83.81 259 TRP A CA 1
ATOM 1984 C C . TRP A 1 259 ? 15.198 -2.838 6.650 1.00 83.81 259 TRP A C 1
ATOM 1986 O O . TRP A 1 259 ? 14.143 -2.720 7.261 1.00 83.81 259 TRP A O 1
ATOM 1996 N N . LYS A 1 260 ? 16.014 -1.789 6.501 1.00 82.50 260 LYS A N 1
ATOM 1997 C CA . LYS A 1 260 ? 15.718 -0.437 7.012 1.00 82.50 260 LYS A CA 1
ATOM 1998 C C . LYS A 1 260 ? 14.500 0.228 6.357 1.00 82.50 260 LYS A C 1
ATOM 2000 O O . LYS A 1 260 ? 13.927 1.133 6.955 1.00 82.50 260 LYS A O 1
ATOM 2005 N N . LEU A 1 261 ? 14.121 -0.208 5.156 1.00 85.38 261 LEU A N 1
ATOM 2006 C CA . LEU A 1 261 ? 12.941 0.243 4.412 1.00 85.38 261 LEU A CA 1
ATOM 2007 C C . LEU A 1 261 ? 11.730 -0.674 4.630 1.00 85.38 261 LEU A C 1
ATOM 2009 O O . LEU A 1 261 ? 10.703 -0.512 3.972 1.00 85.38 261 LEU A O 1
ATOM 2013 N N . MET A 1 262 ? 11.844 -1.654 5.528 1.00 89.31 262 MET A N 1
ATOM 2014 C CA . MET A 1 262 ? 10.807 -2.641 5.785 1.00 89.31 262 MET A CA 1
ATOM 2015 C C . MET A 1 262 ? 10.261 -2.468 7.209 1.00 89.31 262 MET A C 1
ATOM 2017 O O . MET A 1 262 ? 10.916 -2.877 8.167 1.00 89.31 262 MET A O 1
ATOM 2021 N N . PRO A 1 263 ? 9.068 -1.874 7.394 1.00 91.25 263 PRO A N 1
ATOM 2022 C CA . PRO A 1 263 ? 8.462 -1.677 8.715 1.00 91.25 263 PRO A CA 1
ATOM 2023 C C . PRO A 1 263 ? 7.855 -2.961 9.320 1.00 91.25 263 PRO A C 1
ATOM 2025 O O . PRO A 1 263 ? 6.790 -2.916 9.937 1.00 91.25 263 PRO A O 1
ATOM 2028 N N . SER A 1 264 ? 8.512 -4.112 9.154 1.00 93.12 264 SER A N 1
ATOM 2029 C CA . SER A 1 264 ? 8.077 -5.401 9.703 1.00 93.12 264 SER A CA 1
ATOM 2030 C C . SER A 1 264 ? 8.852 -5.770 10.968 1.00 93.12 264 SER A C 1
ATOM 2032 O O . SER A 1 264 ? 9.990 -5.351 11.181 1.00 93.12 264 SER A O 1
ATOM 2034 N N . VAL A 1 265 ? 8.250 -6.609 11.815 1.00 94.50 265 VAL A N 1
ATOM 2035 C CA . VAL A 1 265 ? 8.918 -7.126 13.025 1.00 94.50 265 VAL A CA 1
ATOM 2036 C C . VAL A 1 265 ? 10.151 -7.956 12.666 1.00 94.50 265 VAL A C 1
ATOM 2038 O O . VAL A 1 265 ? 11.166 -7.865 13.351 1.00 94.50 265 VAL A O 1
ATOM 2041 N N . PHE A 1 266 ? 10.090 -8.715 11.566 1.00 93.31 266 PHE A N 1
ATOM 2042 C CA . PHE A 1 266 ? 11.233 -9.473 11.065 1.00 93.31 266 PHE A CA 1
ATOM 2043 C C . PHE A 1 266 ? 12.401 -8.542 10.722 1.00 93.31 266 PHE A C 1
ATOM 2045 O O . PHE A 1 266 ? 13.491 -8.696 11.266 1.00 93.31 266 PHE A O 1
ATOM 2052 N N . ALA A 1 267 ? 12.166 -7.537 9.875 1.00 91.31 267 ALA A N 1
ATOM 2053 C CA . ALA A 1 267 ? 13.200 -6.595 9.466 1.00 91.31 267 ALA A CA 1
ATOM 2054 C C . ALA A 1 267 ? 13.750 -5.796 10.656 1.00 91.31 267 ALA A C 1
ATOM 2056 O O . ALA A 1 267 ? 14.960 -5.604 10.756 1.00 91.31 267 ALA A O 1
ATOM 2057 N N . ALA A 1 268 ? 12.890 -5.407 11.601 1.00 91.25 268 ALA A N 1
ATOM 2058 C CA . ALA A 1 268 ? 13.317 -4.759 12.832 1.00 91.25 268 ALA A CA 1
ATOM 2059 C C . ALA A 1 268 ? 14.254 -5.651 13.666 1.00 91.25 268 ALA A C 1
ATOM 2061 O O . ALA A 1 268 ? 15.312 -5.195 14.095 1.00 91.25 268 ALA A O 1
ATOM 2062 N N . ALA A 1 269 ? 13.921 -6.934 13.837 1.00 92.19 269 ALA A N 1
ATOM 2063 C CA . ALA A 1 269 ? 14.786 -7.889 14.526 1.00 92.19 269 ALA A CA 1
ATOM 2064 C C . ALA A 1 269 ? 16.131 -8.072 13.798 1.00 92.19 269 ALA A C 1
ATOM 2066 O O . ALA A 1 269 ? 17.181 -8.037 14.440 1.00 92.19 269 ALA A O 1
ATOM 2067 N N . ARG A 1 270 ? 16.123 -8.184 12.460 1.00 90.25 270 ARG A N 1
ATOM 2068 C CA . ARG A 1 270 ? 17.351 -8.294 11.651 1.00 90.25 270 ARG A CA 1
ATOM 2069 C C . ARG A 1 270 ? 18.232 -7.047 11.755 1.00 90.25 270 ARG A C 1
ATOM 2071 O O . ARG A 1 270 ? 19.441 -7.169 11.915 1.00 90.25 270 ARG A O 1
ATOM 2078 N N . VAL A 1 271 ? 17.640 -5.850 11.733 1.00 87.25 271 VAL A N 1
ATOM 2079 C CA . VAL A 1 271 ? 18.360 -4.578 11.944 1.00 87.25 271 VAL A CA 1
ATOM 2080 C C . VAL A 1 271 ? 18.950 -4.492 13.356 1.00 87.25 271 VAL A C 1
ATOM 2082 O O . VAL A 1 271 ? 20.028 -3.929 13.523 1.00 87.25 271 VAL A O 1
ATOM 2085 N N . ALA A 1 272 ? 18.281 -5.071 14.355 1.00 88.88 272 ALA A N 1
ATOM 2086 C CA . ALA A 1 272 ? 18.770 -5.155 15.731 1.00 88.88 272 ALA A CA 1
ATOM 2087 C C . ALA A 1 272 ? 19.845 -6.243 15.951 1.00 88.88 272 ALA A C 1
ATOM 2089 O O . ALA A 1 272 ? 20.338 -6.384 17.067 1.00 88.88 272 ALA A O 1
ATOM 2090 N N . GLY A 1 273 ? 20.222 -6.996 14.910 1.00 89.81 273 GLY A N 1
ATOM 2091 C CA . GLY A 1 273 ? 21.273 -8.014 14.971 1.00 89.81 273 GLY A CA 1
ATOM 2092 C C . GLY A 1 273 ? 20.790 -9.431 15.291 1.00 89.81 273 GLY A C 1
ATOM 2093 O O . GLY A 1 273 ? 21.622 -10.309 15.497 1.00 89.81 273 GLY A O 1
ATOM 2094 N N . ALA A 1 274 ? 19.477 -9.683 15.319 1.00 91.38 274 ALA A N 1
ATOM 2095 C CA . ALA A 1 274 ? 18.960 -11.042 15.452 1.00 91.38 274 ALA A CA 1
ATOM 2096 C C . ALA A 1 274 ? 19.317 -11.886 14.217 1.00 91.38 274 ALA A C 1
ATOM 2098 O O . ALA A 1 274 ? 19.226 -11.419 13.074 1.00 91.38 274 ALA A O 1
ATOM 2099 N N . ASP A 1 275 ? 19.667 -13.152 14.444 1.00 92.25 275 ASP A N 1
ATOM 2100 C CA . ASP A 1 275 ? 19.818 -14.119 13.361 1.00 92.25 275 ASP A CA 1
ATOM 2101 C C . ASP A 1 275 ? 18.461 -14.400 12.663 1.00 92.25 275 ASP A C 1
ATOM 2103 O O . ASP A 1 275 ? 17.391 -14.057 13.190 1.00 92.25 275 ASP A O 1
ATOM 2107 N N . PRO A 1 276 ? 18.461 -15.008 11.458 1.00 90.38 276 PRO A N 1
ATOM 2108 C CA . PRO A 1 276 ? 17.224 -15.294 10.733 1.00 90.38 276 PRO A CA 1
ATOM 2109 C C . PRO A 1 276 ? 16.223 -16.167 11.505 1.00 90.38 276 PRO A C 1
ATOM 2111 O O . PRO A 1 276 ? 15.016 -15.973 11.364 1.00 90.38 276 PRO A O 1
ATOM 2114 N N . ALA A 1 277 ? 16.688 -17.120 12.320 1.00 93.44 277 ALA A N 1
ATOM 2115 C CA . ALA A 1 277 ? 15.815 -18.033 13.053 1.00 93.44 277 ALA A CA 1
ATOM 2116 C C . ALA A 1 277 ? 15.073 -17.303 14.179 1.00 93.44 277 ALA A C 1
ATOM 2118 O O . ALA A 1 277 ? 13.846 -17.403 14.268 1.00 93.44 277 ALA A O 1
ATOM 2119 N N . LEU A 1 278 ? 15.786 -16.502 14.975 1.00 95.12 278 LEU A N 1
ATOM 2120 C CA . LEU A 1 278 ? 15.190 -15.663 16.009 1.00 95.12 278 LEU A CA 1
ATOM 2121 C C . LEU A 1 278 ? 14.246 -14.615 15.403 1.00 95.12 278 LEU A C 1
ATOM 2123 O O . LEU A 1 278 ? 13.136 -14.428 15.900 1.00 95.12 278 LEU A O 1
ATOM 2127 N N . ALA A 1 279 ? 14.634 -13.971 14.298 1.00 93.44 279 ALA A N 1
ATOM 2128 C CA . ALA A 1 279 ? 13.778 -12.999 13.618 1.00 93.44 279 ALA A CA 1
ATOM 2129 C C . ALA A 1 279 ? 12.467 -13.628 13.108 1.00 93.44 279 ALA A C 1
ATOM 2131 O O . ALA A 1 279 ? 11.398 -13.034 13.270 1.00 93.44 279 ALA A O 1
ATOM 2132 N N . ARG A 1 280 ? 12.519 -14.846 12.545 1.00 93.81 280 ARG A N 1
ATOM 2133 C CA . ARG A 1 280 ? 11.320 -15.605 12.148 1.00 93.81 280 ARG A CA 1
ATOM 2134 C C . ARG A 1 280 ? 10.464 -16.001 13.343 1.00 93.81 280 ARG A C 1
ATOM 2136 O O . ARG A 1 280 ? 9.247 -15.885 13.254 1.00 93.81 280 ARG A O 1
ATOM 2143 N N . LEU A 1 281 ? 11.072 -16.429 14.451 1.00 96.62 281 LEU A N 1
ATOM 2144 C CA . LEU A 1 281 ? 10.346 -16.792 15.670 1.00 96.62 281 LEU A CA 1
ATOM 2145 C C . LEU A 1 281 ? 9.570 -15.593 16.235 1.00 96.62 281 LEU A C 1
ATOM 2147 O O . LEU A 1 281 ? 8.367 -15.691 16.478 1.00 96.62 281 LEU A O 1
ATOM 2151 N N . LEU A 1 282 ? 10.241 -14.446 16.388 1.00 96.00 282 LEU A N 1
ATOM 2152 C CA . LEU A 1 282 ? 9.623 -13.207 16.871 1.00 96.00 282 LEU A CA 1
ATOM 2153 C C . LEU A 1 282 ? 8.495 -12.748 15.945 1.00 96.00 282 LEU A C 1
ATOM 2155 O O . LEU A 1 282 ? 7.412 -12.386 16.407 1.00 96.00 282 LEU A O 1
ATOM 2159 N N . HIS A 1 283 ? 8.727 -12.793 14.633 1.00 96.06 283 HIS A N 1
ATOM 2160 C CA . HIS A 1 283 ? 7.706 -12.426 13.664 1.00 96.06 283 HIS A CA 1
ATOM 2161 C C . HIS A 1 283 ? 6.519 -13.400 13.685 1.00 96.06 283 HIS A C 1
ATOM 2163 O O . HIS A 1 283 ? 5.377 -12.953 13.725 1.00 96.06 283 HIS A O 1
ATOM 2169 N N . GLY A 1 284 ? 6.766 -14.710 13.758 1.00 97.38 284 GLY A N 1
ATOM 2170 C CA . GLY A 1 284 ? 5.730 -15.741 13.851 1.00 97.38 284 GLY A CA 1
ATOM 2171 C C . GLY A 1 284 ? 4.842 -15.589 15.090 1.00 97.38 284 GLY A C 1
ATOM 2172 O O . GLY A 1 284 ? 3.623 -15.735 14.996 1.00 97.38 284 GLY A O 1
ATOM 2173 N N . ALA A 1 285 ? 5.420 -15.204 16.232 1.00 97.94 285 ALA A N 1
ATOM 2174 C CA . ALA A 1 285 ? 4.651 -14.884 17.435 1.00 97.94 285 ALA A CA 1
ATOM 2175 C C . ALA A 1 285 ? 3.708 -13.686 17.212 1.00 97.94 285 ALA A C 1
ATOM 2177 O O . ALA A 1 285 ? 2.536 -13.730 17.597 1.00 97.94 285 ALA A O 1
ATOM 2178 N N . VAL A 1 286 ? 4.186 -12.635 16.534 1.00 97.81 286 VAL A N 1
ATOM 2179 C CA . VAL A 1 286 ? 3.356 -11.476 16.174 1.00 97.81 286 VAL A CA 1
ATOM 2180 C C . VAL A 1 286 ? 2.272 -11.863 15.169 1.00 97.81 286 VAL A C 1
ATOM 2182 O O . VAL A 1 286 ? 1.118 -11.500 15.380 1.00 97.81 286 VAL A O 1
ATOM 2185 N N . MET A 1 287 ? 2.593 -12.651 14.139 1.00 97.75 287 MET A N 1
ATOM 2186 C CA . MET A 1 287 ? 1.621 -13.159 13.161 1.00 97.75 287 MET A CA 1
ATOM 2187 C C . MET A 1 287 ? 0.457 -13.888 13.840 1.00 97.75 287 MET A C 1
ATOM 2189 O O . MET A 1 287 ? -0.708 -13.595 13.561 1.00 97.75 287 MET A O 1
ATOM 2193 N N . ALA A 1 288 ? 0.760 -14.797 14.772 1.00 98.19 288 ALA A N 1
ATOM 2194 C CA . ALA A 1 288 ? -0.252 -15.517 15.538 1.00 98.19 288 ALA A CA 1
ATOM 2195 C C . ALA A 1 288 ? -1.097 -14.563 16.401 1.00 98.19 288 ALA A C 1
ATOM 2197 O O . ALA A 1 288 ? -2.328 -14.645 16.401 1.00 98.19 288 ALA A O 1
ATOM 2198 N N . GLY A 1 289 ? -0.453 -13.613 17.088 1.00 98.25 289 GLY A N 1
ATOM 2199 C CA . GLY A 1 289 ? -1.129 -12.625 17.927 1.00 98.25 289 GLY A CA 1
ATOM 2200 C C . GLY A 1 289 ? -2.082 -11.716 17.147 1.00 98.25 289 GLY A C 1
ATOM 2201 O O . GLY A 1 289 ? -3.218 -11.498 17.575 1.00 98.25 289 GLY A O 1
ATOM 2202 N N . VAL A 1 290 ? -1.668 -11.215 15.980 1.00 98.31 290 VAL A N 1
ATOM 2203 C CA . VAL A 1 290 ? -2.515 -10.334 15.161 1.00 98.31 290 VAL A CA 1
ATOM 2204 C C . VAL A 1 290 ? -3.630 -11.099 14.446 1.00 98.31 290 VAL A C 1
ATOM 2206 O O . VAL A 1 290 ? -4.739 -10.578 14.334 1.00 98.31 290 VAL A O 1
ATOM 2209 N N . ALA A 1 291 ? -3.400 -12.355 14.047 1.00 98.38 291 ALA A N 1
ATOM 2210 C CA . ALA A 1 291 ? -4.463 -13.224 13.543 1.00 98.38 291 ALA A CA 1
ATOM 2211 C C . ALA A 1 291 ? -5.526 -13.486 14.626 1.00 98.38 291 ALA A C 1
ATOM 2213 O O . ALA A 1 291 ? -6.722 -13.331 14.371 1.00 98.38 291 ALA A O 1
ATOM 2214 N N . ALA A 1 292 ? -5.104 -13.784 15.860 1.00 98.12 292 ALA A N 1
ATOM 2215 C CA . ALA A 1 292 ? -6.009 -13.934 16.998 1.00 98.12 292 ALA A CA 1
ATOM 2216 C C . ALA A 1 292 ? -6.772 -12.634 17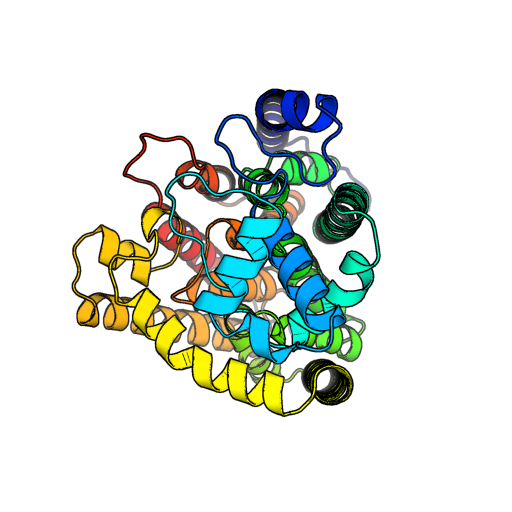.307 1.00 98.12 292 ALA A C 1
ATOM 2218 O O . ALA A 1 292 ? -7.972 -12.673 17.582 1.00 98.12 292 ALA A O 1
ATOM 2219 N N . ALA A 1 293 ? -6.116 -11.473 17.205 1.00 97.50 293 ALA A N 1
ATOM 2220 C CA . ALA A 1 293 ? -6.755 -10.167 17.361 1.00 97.50 293 ALA A CA 1
ATOM 2221 C C . ALA A 1 293 ? -7.851 -9.921 16.305 1.00 97.50 293 ALA A C 1
ATOM 2223 O O . ALA A 1 293 ? -8.926 -9.405 16.633 1.00 97.50 293 ALA A O 1
ATOM 2224 N N . VAL A 1 294 ? -7.620 -10.327 15.051 1.00 97.75 294 VAL A N 1
ATOM 2225 C CA . VAL A 1 294 ? -8.633 -10.279 13.986 1.00 97.75 294 VAL A CA 1
ATOM 2226 C C . VAL A 1 294 ? -9.790 -11.221 14.299 1.00 97.75 294 VAL A C 1
ATOM 2228 O O . VAL A 1 294 ? -10.933 -10.775 14.336 1.00 97.75 294 VAL A O 1
ATOM 2231 N N . VAL A 1 295 ? -9.523 -12.490 14.613 1.00 97.75 295 VAL A N 1
ATOM 2232 C CA . VAL A 1 295 ? -10.580 -13.451 14.969 1.00 97.75 295 VAL A CA 1
ATOM 2233 C C . VAL A 1 295 ? -11.419 -12.935 16.141 1.00 97.75 295 VAL A C 1
ATOM 2235 O O . VAL A 1 295 ? -12.648 -12.954 16.082 1.00 97.75 295 VAL A O 1
ATOM 2238 N N . TRP A 1 296 ? -10.779 -12.409 17.183 1.00 96.06 296 TRP A N 1
ATOM 2239 C CA . TRP A 1 296 ? -11.445 -11.869 18.366 1.00 96.06 296 TRP A CA 1
ATOM 2240 C C . TRP A 1 296 ? -12.312 -10.634 18.063 1.00 96.06 296 TRP A C 1
ATOM 2242 O O . TRP A 1 296 ? -13.482 -10.602 18.442 1.00 96.06 296 TRP A O 1
ATOM 2252 N N . THR A 1 297 ? -11.787 -9.632 17.348 1.00 94.94 297 THR A N 1
ATOM 2253 C CA . THR A 1 297 ? -12.566 -8.420 17.008 1.00 94.94 297 THR A CA 1
ATOM 2254 C C . THR A 1 297 ? -13.721 -8.705 16.049 1.00 94.94 297 THR A C 1
ATOM 2256 O O . THR A 1 297 ? -14.783 -8.090 16.156 1.00 94.94 297 THR A O 1
ATOM 2259 N N . TRP A 1 298 ? -13.546 -9.646 15.120 1.00 95.06 298 TRP A N 1
ATOM 2260 C CA . TRP A 1 298 ? -14.574 -9.987 14.141 1.00 95.06 298 TRP A CA 1
ATOM 2261 C C . TRP A 1 298 ? -15.657 -10.905 14.709 1.00 95.06 298 TRP A C 1
ATOM 2263 O O . TRP A 1 298 ? -16.832 -10.691 14.412 1.00 95.06 298 TRP A O 1
ATOM 2273 N N . SER A 1 299 ? -15.297 -11.853 15.578 1.00 93.06 299 SER A N 1
ATOM 2274 C CA . SER A 1 299 ? -16.262 -12.746 16.241 1.00 93.06 299 SER A CA 1
ATOM 2275 C C . SER A 1 299 ? -17.151 -12.031 17.261 1.00 93.06 299 SER A C 1
ATOM 2277 O O . SER A 1 299 ? -18.327 -12.369 17.378 1.00 93.06 299 SER A O 1
ATOM 2279 N N . ARG A 1 300 ? -16.629 -11.019 17.968 1.00 86.56 300 ARG A N 1
ATOM 2280 C CA . ARG A 1 300 ? -17.397 -10.240 18.957 1.00 86.56 300 ARG A CA 1
ATOM 2281 C C . ARG A 1 300 ? -18.291 -9.156 18.359 1.00 86.56 300 ARG A C 1
ATOM 2283 O O . ARG A 1 300 ? -19.061 -8.564 19.107 1.00 86.56 300 ARG A O 1
ATOM 2290 N N . ARG A 1 301 ? -18.185 -8.895 17.049 1.00 79.06 301 ARG A N 1
ATOM 2291 C CA . ARG A 1 301 ? -18.905 -7.814 16.352 1.00 79.06 301 ARG A CA 1
ATOM 2292 C C . ARG A 1 301 ? -18.719 -6.446 17.020 1.00 79.06 301 ARG A C 1
ATOM 2294 O O . ARG A 1 301 ? -19.675 -5.708 17.216 1.00 79.06 301 ARG A O 1
ATOM 2301 N N . SER A 1 302 ? -17.477 -6.105 17.359 1.00 80.00 302 SER A N 1
ATOM 2302 C CA . SER A 1 302 ? -17.137 -4.744 17.786 1.00 80.00 302 SER A CA 1
ATOM 2303 C C . SER A 1 302 ? -17.553 -3.722 16.726 1.00 80.00 302 SER A C 1
ATOM 2305 O O . SER A 1 302 ? -17.713 -4.083 15.552 1.00 80.00 302 SER A O 1
ATOM 2307 N N . SER A 1 303 ? -17.638 -2.446 17.114 1.00 87.88 303 SER A N 1
ATOM 2308 C CA . SER A 1 303 ? -17.905 -1.344 16.188 1.00 87.88 303 SER A CA 1
ATOM 2309 C C . SER A 1 303 ? -17.108 -1.500 14.881 1.00 87.88 303 SER A C 1
ATOM 2311 O O . SER A 1 303 ? -15.893 -1.762 14.936 1.00 87.88 303 SER A O 1
ATOM 2313 N N . PRO A 1 304 ? -17.738 -1.329 13.697 1.00 89.19 304 PRO A N 1
ATOM 2314 C CA . PRO A 1 304 ? -17.064 -1.498 12.412 1.00 89.19 304 PRO A CA 1
ATOM 2315 C C . PRO A 1 304 ? -15.751 -0.712 12.317 1.00 89.19 304 PRO A C 1
ATOM 2317 O O . PRO A 1 304 ? -14.777 -1.228 11.782 1.00 89.19 304 PRO A O 1
ATOM 2320 N N . TYR A 1 305 ? -15.679 0.486 12.908 1.00 88.38 305 TYR A N 1
ATOM 2321 C CA . TYR A 1 305 ? -14.472 1.320 12.942 1.00 88.38 305 TYR A CA 1
ATOM 2322 C C . TYR A 1 305 ? -13.278 0.618 13.598 1.00 88.38 305 TYR A C 1
ATOM 2324 O O . TYR A 1 305 ? -12.188 0.573 13.023 1.00 88.38 305 TYR A O 1
ATOM 2332 N N . LEU A 1 306 ? -13.484 0.035 14.781 1.00 92.25 306 LEU A N 1
ATOM 2333 C CA . LEU A 1 306 ? -12.437 -0.654 15.535 1.00 92.25 306 LEU A CA 1
ATOM 2334 C C . LEU A 1 306 ? -12.086 -1.988 14.885 1.00 92.25 306 LEU A C 1
ATOM 2336 O O . LEU A 1 306 ? -10.911 -2.307 14.727 1.00 92.25 306 LEU A O 1
ATOM 2340 N N . ARG A 1 307 ? -13.094 -2.745 14.444 1.00 93.69 307 ARG A N 1
ATOM 2341 C CA . ARG A 1 307 ? -12.896 -4.028 13.762 1.00 93.69 307 ARG A CA 1
ATOM 2342 C C . ARG A 1 307 ? -12.104 -3.867 12.461 1.00 93.69 307 ARG A C 1
ATOM 2344 O O . ARG A 1 307 ? -11.181 -4.635 12.196 1.00 93.69 307 ARG A O 1
ATOM 2351 N N . HIS A 1 308 ? -12.444 -2.864 11.654 1.00 95.88 308 HIS A N 1
ATOM 2352 C CA . HIS A 1 308 ? -11.753 -2.576 10.398 1.00 95.88 308 HIS A CA 1
ATOM 2353 C C . HIS A 1 308 ? -10.353 -1.996 10.646 1.00 95.88 308 HIS A C 1
ATOM 2355 O O . HIS A 1 308 ? -9.406 -2.410 9.982 1.00 95.88 308 HIS A O 1
ATOM 2361 N N . SER A 1 309 ? -10.180 -1.124 11.647 1.00 97.12 309 SER A N 1
ATOM 2362 C CA . SER A 1 309 ? -8.849 -0.622 12.025 1.00 97.12 309 SER A CA 1
ATOM 2363 C C . SER A 1 309 ? -7.933 -1.748 12.505 1.00 97.12 309 SER A C 1
ATOM 2365 O O . SER A 1 309 ? -6.794 -1.844 12.053 1.00 97.12 309 SER A O 1
ATOM 2367 N N . ALA A 1 310 ? -8.442 -2.647 13.356 1.00 97.56 310 ALA A N 1
ATOM 2368 C CA . ALA A 1 310 ? -7.702 -3.815 13.824 1.00 97.56 310 ALA A CA 1
ATOM 2369 C C . ALA A 1 310 ? -7.294 -4.724 12.659 1.00 97.56 310 ALA A C 1
ATOM 2371 O O . ALA A 1 310 ? -6.156 -5.174 12.622 1.00 97.56 310 ALA A O 1
ATOM 2372 N N . PHE A 1 311 ? -8.184 -4.941 11.685 1.00 98.19 311 PHE A N 1
ATOM 2373 C CA . PHE A 1 311 ? -7.878 -5.709 10.479 1.00 98.19 311 PHE A CA 1
ATOM 2374 C C . PHE A 1 311 ? -6.730 -5.102 9.660 1.00 98.19 311 PHE A C 1
ATOM 2376 O O . PHE A 1 311 ? -5.804 -5.823 9.290 1.00 98.19 311 PHE A O 1
ATOM 2383 N N . VAL A 1 312 ? -6.758 -3.792 9.387 1.00 98.44 312 VAL A N 1
ATOM 2384 C CA . VAL A 1 312 ? -5.700 -3.140 8.594 1.00 98.44 312 VAL A CA 1
ATOM 2385 C C . VAL A 1 312 ? -4.364 -3.172 9.338 1.00 98.44 312 VAL A C 1
ATOM 2387 O O . VAL A 1 312 ? -3.347 -3.549 8.761 1.00 98.44 312 VAL A O 1
ATOM 2390 N N . LEU A 1 313 ? -4.363 -2.834 10.632 1.00 98.50 313 LEU A N 1
ATOM 2391 C CA . LEU A 1 313 ? -3.158 -2.866 11.469 1.00 98.50 313 LEU A CA 1
ATOM 2392 C C . LEU A 1 313 ? -2.581 -4.283 11.571 1.00 98.50 313 LEU A C 1
ATOM 2394 O O . LEU A 1 313 ? -1.372 -4.464 11.442 1.00 98.50 313 LEU A O 1
ATOM 2398 N N . ALA A 1 314 ? -3.441 -5.288 11.746 1.00 98.31 314 ALA A N 1
ATOM 2399 C CA . ALA A 1 314 ? -3.042 -6.687 11.740 1.00 98.31 314 ALA A CA 1
ATOM 2400 C C . ALA A 1 314 ? -2.457 -7.103 10.387 1.00 98.31 314 ALA A C 1
ATOM 2402 O O . ALA A 1 314 ? -1.426 -7.760 10.368 1.00 98.31 314 ALA A O 1
ATOM 2403 N N . SER A 1 315 ? -3.054 -6.684 9.268 1.00 98.06 315 SER A N 1
ATOM 2404 C CA . SER A 1 315 ? -2.563 -7.015 7.920 1.00 98.06 315 SER A CA 1
ATOM 2405 C C . SER A 1 315 ? -1.166 -6.443 7.662 1.00 98.06 315 SER A C 1
ATOM 2407 O O . SER A 1 315 ? -0.323 -7.120 7.080 1.00 98.06 315 SER A O 1
ATOM 2409 N N . LEU A 1 316 ? -0.889 -5.231 8.157 1.00 97.44 316 LEU A N 1
ATOM 2410 C CA . LEU A 1 316 ? 0.446 -4.627 8.106 1.00 97.44 316 LEU A CA 1
ATOM 2411 C C . LEU A 1 316 ? 1.458 -5.368 8.997 1.00 97.44 316 LEU A C 1
ATOM 2413 O O . LEU A 1 316 ? 2.591 -5.595 8.586 1.00 97.44 316 LEU A O 1
ATOM 2417 N N . LEU A 1 317 ? 1.055 -5.782 10.200 1.00 97.44 317 LEU A N 1
ATOM 2418 C CA . LEU A 1 317 ? 1.923 -6.510 11.136 1.00 97.44 317 LEU A CA 1
ATOM 2419 C C . LEU A 1 317 ? 2.140 -7.987 10.767 1.00 97.44 317 LEU A C 1
ATOM 2421 O O . LEU A 1 317 ? 3.105 -8.588 11.236 1.00 97.44 317 LEU A O 1
ATOM 2425 N N . PHE A 1 318 ? 1.252 -8.573 9.962 1.00 97.50 318 PHE A N 1
ATOM 2426 C CA . PHE A 1 318 ? 1.257 -9.999 9.636 1.00 97.50 318 PHE A CA 1
ATOM 2427 C C . PHE A 1 318 ? 2.346 -10.393 8.635 1.00 97.50 318 PHE A C 1
ATOM 2429 O O . PHE A 1 318 ? 2.815 -11.522 8.661 1.00 97.50 318 PHE A O 1
ATOM 2436 N N . THR A 1 319 ? 2.733 -9.508 7.716 1.00 93.06 319 THR A N 1
ATOM 2437 C CA . THR A 1 319 ? 3.718 -9.859 6.684 1.00 93.06 319 THR A CA 1
ATOM 2438 C C . THR A 1 319 ? 5.155 -9.564 7.146 1.00 93.06 319 THR A C 1
ATOM 2440 O O . THR A 1 319 ? 5.430 -8.467 7.648 1.00 93.06 319 THR A O 1
ATOM 2443 N N . PRO A 1 320 ? 6.123 -10.479 6.928 1.00 91.12 320 PRO A N 1
ATOM 2444 C CA . PRO A 1 320 ? 7.537 -10.187 7.168 1.00 91.12 320 PRO A CA 1
ATOM 2445 C C . PRO A 1 320 ? 8.110 -9.265 6.086 1.00 91.12 320 PRO A C 1
ATOM 2447 O O . PRO A 1 320 ? 9.144 -8.633 6.301 1.00 91.12 320 PRO A O 1
ATOM 2450 N N . TYR A 1 321 ? 7.415 -9.157 4.948 1.00 87.44 321 TYR A N 1
ATOM 2451 C CA . TYR A 1 321 ? 7.781 -8.385 3.763 1.00 87.44 321 TYR A CA 1
ATOM 2452 C C . TYR A 1 321 ? 6.950 -7.094 3.651 1.00 87.44 321 TYR A C 1
ATOM 2454 O O . TYR A 1 321 ? 6.490 -6.732 2.575 1.00 87.44 321 TYR A O 1
ATOM 2462 N N . LEU A 1 322 ? 6.680 -6.389 4.755 1.00 91.75 322 LEU A N 1
ATOM 2463 C CA . LEU A 1 322 ? 6.072 -5.061 4.634 1.00 91.75 322 LEU A CA 1
ATOM 2464 C C . LEU A 1 322 ? 7.130 -4.074 4.135 1.00 91.75 322 LEU A C 1
ATOM 2466 O O . LEU A 1 322 ? 8.152 -3.927 4.798 1.00 91.75 322 LEU A O 1
ATOM 2470 N N . PHE A 1 323 ? 6.886 -3.387 3.018 1.00 90.44 323 PHE A N 1
ATOM 2471 C CA . PHE A 1 323 ? 7.754 -2.313 2.521 1.00 90.44 323 PHE A CA 1
ATOM 2472 C C . PHE A 1 323 ? 7.199 -0.926 2.868 1.00 90.44 323 PHE A C 1
ATOM 2474 O O . PHE A 1 323 ? 5.994 -0.727 3.009 1.00 90.44 323 PHE A O 1
ATOM 2481 N N . PHE A 1 324 ? 8.089 0.058 2.987 1.00 90.88 324 PHE A N 1
ATOM 2482 C CA . PHE A 1 324 ? 7.794 1.462 3.293 1.00 90.88 324 PHE A CA 1
ATOM 2483 C C . PHE A 1 324 ? 6.660 2.076 2.452 1.00 90.88 324 PHE A C 1
ATOM 2485 O O . PHE A 1 324 ? 5.847 2.827 2.991 1.00 90.88 324 PHE A O 1
ATOM 2492 N N . TYR A 1 325 ? 6.541 1.724 1.168 1.00 91.50 325 TYR A N 1
ATOM 2493 C CA . TYR A 1 325 ? 5.450 2.207 0.315 1.00 91.50 325 TYR A CA 1
ATOM 2494 C C . TYR A 1 325 ? 4.075 1.621 0.672 1.00 91.50 325 TYR A C 1
ATOM 2496 O O . TYR A 1 325 ? 3.063 2.272 0.419 1.00 91.50 325 TYR A O 1
ATOM 2504 N N . ASP A 1 326 ? 4.005 0.430 1.276 1.00 94.94 326 ASP A N 1
ATOM 2505 C CA . ASP A 1 326 ? 2.748 -0.198 1.715 1.00 94.94 326 ASP A CA 1
ATOM 2506 C C . ASP A 1 326 ? 2.228 0.381 3.024 1.00 94.94 326 ASP A C 1
ATOM 2508 O O . ASP A 1 326 ? 1.035 0.302 3.328 1.00 94.94 326 ASP A O 1
ATOM 2512 N N . TYR A 1 327 ? 3.110 1.045 3.768 1.00 94.94 327 TYR A N 1
ATOM 2513 C CA . TYR A 1 327 ? 2.780 1.713 5.017 1.00 94.94 327 TYR A CA 1
ATOM 2514 C C . TYR A 1 327 ? 1.734 2.829 4.839 1.00 94.94 327 TYR A C 1
ATOM 2516 O O . TYR A 1 327 ? 1.093 3.236 5.806 1.00 94.94 327 TYR A O 1
ATOM 2524 N N . VAL A 1 328 ? 1.469 3.269 3.601 1.00 97.94 328 VAL A N 1
ATOM 2525 C CA . VAL A 1 328 ? 0.348 4.163 3.268 1.00 97.94 328 VAL A CA 1
ATOM 2526 C C . VAL A 1 328 ? -1.016 3.589 3.677 1.00 97.94 328 VAL A C 1
ATOM 2528 O O . VAL A 1 328 ? -1.932 4.353 3.980 1.00 97.94 328 VAL A O 1
ATOM 2531 N N . CYS A 1 329 ? -1.151 2.262 3.802 1.00 98.44 329 CYS A N 1
ATOM 2532 C CA . CYS A 1 329 ? -2.371 1.627 4.311 1.00 98.44 329 CYS A C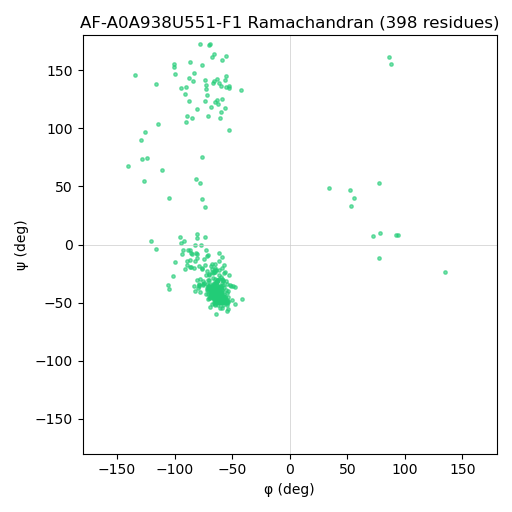A 1
ATOM 2533 C C . CYS A 1 329 ? -2.709 2.038 5.751 1.00 98.44 329 CYS A C 1
ATOM 2535 O O . CYS A 1 329 ? -3.880 1.994 6.128 1.00 98.44 329 CYS A O 1
ATOM 2537 N N . LEU A 1 330 ? -1.731 2.520 6.531 1.00 98.25 330 LEU A N 1
ATOM 2538 C CA . LEU A 1 330 ? -1.954 3.108 7.855 1.00 98.25 330 LEU A CA 1
ATOM 2539 C C . LEU A 1 330 ? -2.892 4.329 7.811 1.00 98.25 330 LEU A C 1
ATOM 2541 O O . LEU A 1 330 ? -3.529 4.648 8.815 1.00 98.25 330 LEU A O 1
ATOM 2545 N N . ALA A 1 331 ? -3.063 4.974 6.653 1.00 98.56 331 ALA A N 1
ATOM 2546 C CA . ALA A 1 331 ? -4.034 6.049 6.485 1.00 98.56 331 ALA A CA 1
ATOM 2547 C C . ALA A 1 331 ? -5.476 5.609 6.809 1.00 98.56 331 ALA A C 1
ATOM 2549 O O . ALA A 1 331 ? -6.259 6.421 7.296 1.00 98.56 331 ALA A O 1
ATOM 2550 N N . LEU A 1 332 ? -5.826 4.332 6.599 1.00 98.62 332 LEU A N 1
ATOM 2551 C CA . LEU A 1 332 ? -7.154 3.790 6.906 1.00 98.62 332 LEU A CA 1
ATOM 2552 C C . LEU A 1 332 ? -7.473 3.827 8.416 1.00 98.62 332 LEU A C 1
ATOM 2554 O O . LEU A 1 332 ? -8.430 4.509 8.794 1.00 98.62 332 LEU A O 1
ATOM 2558 N N . PRO A 1 333 ? -6.699 3.167 9.308 1.00 98.12 333 PRO A N 1
ATOM 2559 C CA . PRO A 1 333 ? -6.935 3.252 10.748 1.00 98.12 333 PRO A CA 1
ATOM 2560 C C . PRO A 1 333 ? -6.734 4.671 11.294 1.00 98.12 333 PRO A C 1
ATOM 2562 O O . PRO A 1 333 ? -7.473 5.064 12.192 1.00 98.12 333 PRO A O 1
ATOM 2565 N N . LEU A 1 334 ? -5.817 5.479 10.742 1.00 97.81 334 LEU A N 1
ATOM 2566 C CA . LEU A 1 334 ? -5.689 6.891 11.134 1.00 97.81 334 LEU A CA 1
ATOM 2567 C C . LEU A 1 334 ? -6.964 7.689 10.829 1.00 97.81 334 LEU A C 1
ATOM 2569 O O . LEU A 1 334 ? -7.422 8.453 11.678 1.00 97.81 334 LEU A O 1
ATOM 2573 N N . ALA A 1 335 ? -7.565 7.490 9.652 1.00 96.88 335 ALA A N 1
ATOM 2574 C CA . ALA A 1 335 ? -8.811 8.145 9.274 1.00 96.88 335 ALA A CA 1
ATOM 2575 C C . ALA A 1 335 ? -9.985 7.679 10.144 1.00 96.88 335 ALA A C 1
ATOM 2577 O O . ALA A 1 335 ? -10.730 8.518 10.642 1.00 96.88 335 ALA A O 1
ATOM 2578 N N . TRP A 1 336 ? -10.138 6.372 10.381 1.00 94.81 336 TRP A N 1
ATOM 2579 C CA . TRP A 1 336 ? -11.213 5.845 11.228 1.00 94.81 336 TRP A CA 1
ATOM 2580 C C . TRP A 1 336 ? -11.098 6.283 12.687 1.00 94.81 336 TRP A C 1
ATOM 2582 O O . TRP A 1 336 ? -12.060 6.822 13.230 1.00 94.81 336 TRP A O 1
ATOM 2592 N N . LEU A 1 337 ? -9.936 6.081 13.315 1.00 94.25 337 LEU A N 1
ATOM 2593 C CA . LEU A 1 337 ? -9.715 6.442 14.718 1.00 94.25 337 LEU A CA 1
ATOM 2594 C C . LEU A 1 337 ? -9.730 7.963 14.910 1.00 94.25 337 LEU A C 1
ATOM 2596 O O . LEU A 1 337 ? -10.281 8.461 15.890 1.00 94.25 337 LEU A O 1
ATOM 2600 N N . GLY A 1 338 ? -9.166 8.712 13.958 1.00 93.69 338 GLY A N 1
ATOM 2601 C CA . GLY A 1 338 ? -9.211 10.170 13.952 1.00 93.69 338 GLY A CA 1
ATOM 2602 C C . GLY A 1 338 ? -10.639 10.696 13.825 1.00 93.69 338 GLY A C 1
ATOM 2603 O O . GLY A 1 338 ? -11.041 11.559 14.604 1.00 93.69 338 GLY A O 1
ATOM 2604 N N . TRP A 1 339 ? -11.426 10.151 12.893 1.00 93.25 339 TRP A N 1
ATOM 2605 C CA . TRP A 1 339 ? -12.833 10.514 12.717 1.00 93.25 339 TRP A CA 1
ATOM 2606 C C . TRP A 1 339 ? -13.674 10.160 13.942 1.00 93.25 339 TRP A C 1
ATOM 2608 O O . TRP A 1 339 ? -14.440 10.996 14.417 1.00 93.25 339 TRP A O 1
ATOM 2618 N N . GLU A 1 340 ? -13.486 8.968 14.510 1.00 90.19 340 GLU A N 1
ATOM 2619 C CA . GLU A 1 340 ? -14.142 8.581 15.758 1.00 90.19 340 GLU A CA 1
ATOM 2620 C C . GLU A 1 340 ? -13.816 9.572 16.883 1.00 90.19 340 GLU A C 1
ATOM 2622 O O . GLU A 1 340 ? -14.730 10.061 17.547 1.00 90.19 340 GLU A O 1
ATOM 2627 N N . GLY A 1 341 ? -12.542 9.933 17.056 1.00 90.38 341 GLY A N 1
ATOM 2628 C CA . GLY A 1 341 ? -12.119 10.914 18.055 1.00 90.38 341 GLY A CA 1
ATOM 2629 C C . GLY A 1 341 ? -12.698 12.316 17.826 1.00 90.38 341 GLY A C 1
ATOM 2630 O O . GLY A 1 341 ? -12.966 13.035 18.788 1.00 90.38 341 GLY A O 1
ATOM 2631 N N . CYS A 1 342 ? -12.964 12.706 16.575 1.00 90.44 342 CYS A N 1
ATOM 2632 C CA . CYS A 1 342 ? -13.664 13.958 16.262 1.00 90.44 342 CYS A CA 1
ATOM 2633 C C . CYS A 1 342 ? -15.141 13.917 16.674 1.00 90.44 342 CYS A C 1
ATOM 2635 O O . CYS A 1 342 ? -15.669 14.921 17.143 1.00 90.44 342 CYS A O 1
ATOM 2637 N N . GLN A 1 343 ? -15.795 12.766 16.500 1.00 88.69 343 GLN A N 1
ATOM 2638 C CA . GLN A 1 343 ? -17.226 12.594 16.761 1.00 88.69 343 GLN A CA 1
ATOM 2639 C C . GLN A 1 343 ? -17.533 12.318 18.238 1.00 88.69 343 GLN A C 1
ATOM 2641 O O . GLN A 1 343 ? -18.566 12.747 18.742 1.00 88.69 343 GLN A O 1
ATOM 2646 N N . ARG A 1 344 ? -16.659 11.573 18.924 1.00 88.06 344 ARG A N 1
ATOM 2647 C CA . ARG A 1 344 ? -16.876 11.056 20.287 1.00 88.06 344 ARG A CA 1
ATOM 2648 C C . ARG A 1 344 ? -15.889 11.609 21.321 1.00 88.06 344 ARG A C 1
ATOM 2650 O O . ARG A 1 344 ? -16.023 11.316 22.504 1.00 88.06 344 ARG A O 1
ATOM 2657 N N . GLY A 1 345 ? -14.921 12.415 20.891 1.00 89.25 345 GLY A N 1
ATOM 2658 C CA . GLY A 1 345 ? -13.820 12.888 21.726 1.00 89.25 345 GLY A CA 1
ATOM 2659 C C . GLY A 1 345 ? -12.631 11.924 21.732 1.00 89.25 345 GLY A C 1
ATOM 2660 O O . GLY A 1 345 ? -12.765 10.725 21.496 1.00 89.25 345 GLY A O 1
ATOM 2661 N N . PHE A 1 346 ? -11.446 12.470 22.007 1.00 91.25 346 PHE A N 1
ATOM 2662 C CA . PHE A 1 346 ? -10.206 11.700 22.101 1.00 91.25 346 PHE A CA 1
ATOM 2663 C C . PHE A 1 346 ? -9.915 11.312 23.550 1.00 91.25 346 PHE A C 1
ATOM 2665 O O . PHE A 1 346 ? -9.955 12.157 24.448 1.00 91.25 346 PHE A O 1
ATOM 2672 N N . GLY A 1 347 ? -9.545 10.054 23.761 1.00 89.31 347 GLY A N 1
ATOM 2673 C CA . GLY A 1 347 ? -9.029 9.554 25.030 1.00 89.31 347 GLY A CA 1
ATOM 2674 C C . GLY A 1 347 ? -7.636 10.096 25.375 1.00 89.31 347 GLY A C 1
ATOM 2675 O O . GLY A 1 347 ? -6.954 10.740 24.569 1.00 89.31 347 GLY A O 1
ATOM 2676 N N . ARG A 1 348 ? -7.178 9.804 26.600 1.00 90.88 348 ARG A N 1
ATOM 2677 C CA . ARG A 1 348 ? -5.827 10.167 27.064 1.00 90.88 348 ARG A CA 1
ATOM 2678 C C . ARG A 1 348 ? -4.769 9.529 26.157 1.00 90.88 348 ARG A C 1
ATOM 2680 O O . ARG A 1 348 ? -4.778 8.320 25.958 1.00 90.88 348 ARG A O 1
ATOM 2687 N N . GLY A 1 349 ? -3.867 10.346 25.613 1.00 92.06 349 GLY A N 1
ATOM 2688 C CA . GLY A 1 349 ? -2.761 9.897 24.759 1.00 92.06 349 GLY A CA 1
ATOM 2689 C C . GLY A 1 349 ? -3.128 9.554 23.308 1.00 92.06 349 GLY A C 1
ATOM 2690 O O . GLY A 1 349 ? -2.222 9.450 22.486 1.00 92.06 349 GLY A O 1
ATOM 2691 N N . GLU A 1 350 ? -4.415 9.453 22.942 1.00 94.12 350 GLU A N 1
ATOM 2692 C CA . GLU A 1 350 ? -4.822 9.046 21.584 1.00 94.12 350 GLU A CA 1
ATOM 2693 C C . GLU A 1 350 ? -4.312 10.013 20.509 1.00 94.12 350 GLU A C 1
ATOM 2695 O O . GLU A 1 350 ? -3.746 9.585 19.509 1.00 94.12 350 GLU A O 1
ATOM 2700 N N . LYS A 1 351 ? -4.437 11.327 20.739 1.00 95.06 351 LYS A N 1
ATOM 2701 C CA . LYS A 1 351 ? -3.931 12.356 19.813 1.00 95.06 351 LYS A CA 1
ATOM 2702 C C . LYS A 1 351 ? -2.426 12.239 19.582 1.00 95.06 351 LYS A C 1
ATOM 2704 O O . LYS A 1 351 ? -1.972 12.368 18.449 1.00 95.06 351 LYS A O 1
ATOM 2709 N N . ALA A 1 352 ? -1.666 11.986 20.649 1.00 96.06 352 ALA A N 1
ATOM 2710 C CA . ALA A 1 352 ? -0.220 11.829 20.569 1.00 96.06 352 ALA A CA 1
ATOM 2711 C C . ALA A 1 352 ? 0.147 10.563 19.787 1.00 96.06 352 ALA A C 1
ATOM 2713 O O . ALA A 1 352 ? 0.977 10.629 18.888 1.00 96.06 352 ALA A O 1
ATOM 2714 N N . LEU A 1 353 ? -0.520 9.436 20.060 1.00 97.12 353 LEU A N 1
ATOM 2715 C CA . LEU A 1 353 ? -0.280 8.190 19.333 1.00 97.12 353 LEU A CA 1
ATOM 2716 C C . LEU A 1 353 ? -0.643 8.307 17.845 1.00 97.12 353 LEU A C 1
ATOM 2718 O O . LEU A 1 353 ? 0.125 7.857 17.001 1.00 97.12 353 LEU A O 1
ATOM 2722 N N . LEU A 1 354 ? -1.766 8.952 17.511 1.00 96.94 354 LEU A N 1
ATOM 2723 C CA . LEU A 1 354 ? -2.149 9.218 16.121 1.00 96.94 354 LEU A CA 1
ATOM 2724 C C . LEU A 1 354 ? -1.137 10.133 15.419 1.00 96.94 354 LEU A C 1
ATOM 2726 O O . LEU A 1 354 ? -0.792 9.877 14.270 1.00 96.94 354 LEU A O 1
ATOM 2730 N N . ALA A 1 355 ? -0.626 11.162 16.102 1.00 96.81 355 ALA A N 1
ATOM 2731 C CA . ALA A 1 355 ? 0.407 12.041 15.555 1.00 96.81 355 ALA A CA 1
ATOM 2732 C C . ALA A 1 355 ? 1.737 11.302 15.331 1.00 96.81 355 ALA A C 1
ATOM 2734 O O . ALA A 1 355 ? 2.329 11.427 14.263 1.00 96.81 355 ALA A O 1
ATOM 2735 N N . ILE A 1 356 ? 2.178 10.485 16.295 1.00 96.25 356 ILE A N 1
ATOM 2736 C CA . ILE A 1 356 ? 3.374 9.636 16.161 1.00 96.25 356 ILE A CA 1
ATOM 2737 C C . ILE A 1 356 ? 3.206 8.675 14.984 1.00 96.25 356 ILE A C 1
ATOM 2739 O O . ILE A 1 356 ? 4.114 8.536 14.172 1.00 96.25 356 ILE A O 1
ATOM 2743 N N . ALA A 1 357 ? 2.040 8.044 14.859 1.00 97.00 357 ALA A N 1
ATOM 2744 C CA . ALA A 1 357 ? 1.752 7.130 13.765 1.00 97.00 357 ALA A CA 1
ATOM 2745 C C . ALA A 1 357 ? 1.697 7.813 12.397 1.00 97.00 357 ALA A C 1
ATOM 2747 O O . ALA A 1 357 ? 2.168 7.257 11.409 1.00 97.00 357 ALA A O 1
ATOM 2748 N N . TRP A 1 358 ? 1.174 9.034 12.340 1.00 97.38 358 TRP A N 1
ATOM 2749 C CA . TRP A 1 358 ? 1.174 9.834 11.123 1.00 97.38 358 TRP A CA 1
ATOM 2750 C C . TRP A 1 358 ? 2.595 10.275 10.726 1.00 97.38 358 TRP A C 1
ATOM 2752 O O . TRP A 1 358 ? 2.924 10.288 9.545 1.00 97.38 358 TRP A O 1
ATOM 2762 N N . LEU A 1 359 ? 3.465 10.580 11.696 1.00 94.69 359 LEU A N 1
ATOM 2763 C CA . LEU A 1 359 ? 4.858 10.980 11.452 1.00 94.69 359 LEU A CA 1
ATOM 2764 C C . LEU A 1 359 ? 5.817 9.802 11.249 1.00 94.69 359 LEU A C 1
ATOM 2766 O O . LEU A 1 359 ? 6.882 9.994 10.666 1.00 94.69 359 LEU A O 1
ATOM 2770 N N . SER A 1 360 ? 5.469 8.589 11.687 1.00 93.31 360 SER A N 1
ATOM 2771 C CA . SER A 1 360 ? 6.379 7.440 11.645 1.00 93.31 360 SER A CA 1
ATOM 2772 C C . SER A 1 360 ? 6.958 7.113 10.260 1.00 93.31 360 SER A C 1
ATOM 2774 O O . SER A 1 360 ? 8.108 6.690 10.228 1.00 93.31 360 SER A O 1
ATOM 2776 N N . PRO A 1 361 ? 6.282 7.334 9.108 1.00 92.19 361 PRO A N 1
ATOM 2777 C CA . PRO A 1 361 ? 6.907 7.067 7.815 1.00 92.19 361 PRO A CA 1
ATOM 2778 C C . PRO A 1 361 ? 8.072 8.012 7.486 1.00 92.19 361 PRO A C 1
ATOM 2780 O O . PRO A 1 361 ? 8.879 7.668 6.629 1.00 92.19 361 PRO A O 1
ATOM 2783 N N . LEU A 1 362 ? 8.216 9.156 8.177 1.00 89.25 362 LEU A N 1
ATOM 2784 C CA . LEU A 1 362 ? 9.393 10.028 8.036 1.00 89.25 362 LEU A CA 1
ATOM 2785 C C . LEU A 1 362 ? 10.686 9.319 8.404 1.00 89.25 362 LEU A C 1
ATOM 2787 O O . LEU A 1 362 ? 11.729 9.675 7.863 1.00 89.25 362 LEU A O 1
ATOM 2791 N N . SER A 1 363 ? 10.633 8.320 9.292 1.00 85.25 363 SER A N 1
ATOM 2792 C CA . SER A 1 363 ? 11.822 7.533 9.573 1.00 85.25 363 SER A CA 1
ATOM 2793 C C . SER A 1 363 ? 12.295 6.884 8.271 1.00 85.25 363 SER A C 1
ATOM 2795 O O . SER A 1 363 ? 13.446 7.043 7.888 1.00 85.25 363 SER A O 1
ATOM 2797 N N . MET A 1 364 ? 11.406 6.220 7.535 1.00 84.00 364 MET A N 1
ATOM 2798 C CA . MET A 1 364 ? 11.741 5.450 6.331 1.00 84.00 364 MET A CA 1
ATOM 2799 C C . MET A 1 364 ? 11.912 6.298 5.069 1.00 84.00 364 MET A C 1
ATOM 2801 O O . MET A 1 364 ? 12.067 5.734 3.984 1.00 84.00 364 MET A O 1
ATOM 2805 N N . MET A 1 365 ? 11.858 7.631 5.169 1.00 78.38 365 MET A N 1
ATOM 2806 C CA . MET A 1 365 ? 12.124 8.458 4.002 1.00 78.38 365 MET A CA 1
ATOM 2807 C C . MET A 1 365 ? 13.557 8.213 3.513 1.00 78.38 365 MET A C 1
ATOM 2809 O O . MET A 1 365 ? 14.478 8.111 4.326 1.00 78.38 365 MET A O 1
ATOM 2813 N N . PRO A 1 366 ? 13.771 8.140 2.190 1.00 60.00 366 PRO A N 1
ATOM 2814 C CA . PRO A 1 366 ? 15.050 7.769 1.588 1.00 60.00 366 PRO A CA 1
ATOM 2815 C C . PRO A 1 366 ? 16.112 8.885 1.682 1.00 60.00 366 PRO A C 1
ATOM 2817 O O . PRO A 1 366 ? 16.957 9.022 0.798 1.00 60.00 366 PRO A O 1
ATOM 2820 N N . PHE A 1 367 ? 16.091 9.699 2.743 1.00 58.81 367 PHE A N 1
ATOM 2821 C CA . PHE A 1 367 ? 17.147 10.656 3.036 1.00 58.81 367 PHE A CA 1
ATOM 2822 C C . PHE A 1 367 ? 18.388 9.886 3.488 1.00 58.81 367 PHE A C 1
ATOM 2824 O O . PHE A 1 367 ? 18.422 9.253 4.547 1.00 58.81 367 PHE A O 1
ATOM 2831 N N . GLN A 1 368 ? 19.408 9.908 2.636 1.00 47.41 368 GLN A N 1
ATOM 2832 C CA . GLN A 1 368 ? 20.688 9.260 2.882 1.00 47.41 368 GLN A CA 1
ATOM 2833 C C . GLN A 1 368 ? 21.277 9.781 4.205 1.00 47.41 368 GLN A C 1
ATOM 2835 O O . GLN A 1 368 ? 21.528 10.972 4.346 1.00 47.41 368 GLN A O 1
ATOM 2840 N N . GLY A 1 369 ? 21.466 8.894 5.189 1.00 48.56 369 GLY A N 1
ATOM 2841 C CA . GLY A 1 369 ? 22.189 9.212 6.430 1.00 48.56 369 GLY A CA 1
ATOM 2842 C C . GLY A 1 369 ? 21.534 8.737 7.729 1.00 48.56 369 GLY A C 1
ATOM 2843 O O . GLY A 1 369 ? 22.242 8.496 8.707 1.00 48.56 369 GLY A O 1
ATOM 2844 N N . VAL A 1 370 ? 20.216 8.516 7.766 1.00 51.38 370 VAL A N 1
ATOM 2845 C CA . VAL A 1 370 ? 19.541 8.081 9.003 1.00 51.38 370 VAL A CA 1
ATOM 2846 C C . VAL A 1 370 ? 19.536 6.551 9.100 1.00 51.38 370 VAL A C 1
ATOM 2848 O O . VAL A 1 370 ? 18.867 5.855 8.344 1.00 51.38 370 VAL A O 1
ATOM 2851 N N . LYS A 1 371 ? 20.301 5.999 10.053 1.00 50.94 371 LYS A N 1
ATOM 2852 C CA . LYS A 1 371 ? 20.438 4.540 10.275 1.00 50.94 371 LYS A CA 1
ATOM 2853 C C . LYS A 1 371 ? 19.303 3.904 11.096 1.00 50.94 371 LYS A C 1
ATOM 2855 O O . LYS A 1 371 ? 19.270 2.684 11.216 1.00 50.94 371 LYS A O 1
ATOM 2860 N N . LEU A 1 372 ? 18.393 4.704 11.648 1.00 59.09 372 LEU A N 1
ATOM 2861 C CA . LEU A 1 372 ? 17.362 4.290 12.611 1.00 59.09 372 LEU A CA 1
ATOM 2862 C C . LEU A 1 372 ? 15.985 3.774 12.094 1.00 59.09 372 LEU A C 1
ATOM 2864 O O . LEU A 1 372 ? 15.184 3.370 12.939 1.00 59.09 372 LEU A O 1
ATOM 2868 N N . PRO A 1 373 ? 15.618 3.756 10.795 1.00 55.50 373 PRO A N 1
ATOM 2869 C CA . PRO A 1 373 ? 14.200 3.959 10.494 1.00 55.50 373 PRO A CA 1
ATOM 2870 C C . PRO A 1 373 ? 13.233 2.777 10.351 1.00 55.50 373 PRO A C 1
ATOM 2872 O O . PRO A 1 373 ? 12.032 3.029 10.245 1.00 55.50 373 PRO A O 1
ATOM 2875 N N . GLY A 1 374 ? 13.684 1.523 10.411 1.00 60.28 374 GLY A N 1
ATOM 2876 C CA . GLY A 1 374 ? 12.784 0.356 10.350 1.00 60.28 374 GLY A CA 1
ATOM 2877 C C . GLY A 1 374 ? 12.204 -0.087 11.703 1.00 60.28 374 GLY A C 1
ATOM 2878 O O . GLY A 1 374 ? 11.192 -0.779 11.743 1.00 60.28 374 GLY A O 1
ATOM 2879 N N . LEU A 1 375 ? 12.816 0.319 12.825 1.00 74.06 375 LEU A N 1
ATOM 2880 C CA . LEU A 1 375 ? 12.526 -0.250 14.153 1.00 74.06 375 LEU A CA 1
ATOM 2881 C C . LEU A 1 375 ? 11.240 0.290 14.794 1.00 74.06 375 LEU A C 1
ATOM 2883 O O . LEU A 1 375 ? 10.539 -0.432 15.499 1.00 74.06 375 LEU A O 1
ATOM 2887 N N . ILE A 1 376 ? 10.928 1.568 14.568 1.00 85.94 376 ILE A N 1
ATOM 2888 C CA . ILE A 1 376 ? 9.849 2.264 15.289 1.00 85.94 376 ILE A CA 1
ATOM 2889 C C . ILE A 1 376 ? 8.472 1.900 14.721 1.00 85.94 376 ILE A C 1
ATOM 2891 O O . ILE A 1 376 ? 7.502 1.768 15.465 1.00 85.94 376 ILE A O 1
ATOM 2895 N N . CYS A 1 377 ? 8.376 1.703 13.408 1.00 91.38 377 CYS A N 1
ATOM 2896 C CA . CYS A 1 377 ? 7.114 1.450 12.720 1.00 91.38 377 CYS A CA 1
ATOM 2897 C C . CYS A 1 377 ? 6.336 0.227 13.245 1.00 91.38 377 CYS A C 1
ATOM 2899 O O . CYS A 1 377 ? 5.161 0.393 13.577 1.00 91.38 377 CYS A O 1
ATOM 2901 N N . PRO A 1 378 ? 6.929 -0.973 13.420 1.00 93.25 378 PRO A N 1
ATOM 2902 C CA . PRO A 1 378 ? 6.191 -2.104 13.986 1.00 93.25 378 PRO A CA 1
ATOM 2903 C C . PRO A 1 378 ? 5.731 -1.858 15.433 1.00 93.25 378 PRO A C 1
ATOM 2905 O O . PRO A 1 378 ? 4.660 -2.334 15.815 1.00 93.25 378 PRO A O 1
ATOM 2908 N N . LEU A 1 379 ? 6.470 -1.072 16.228 1.00 94.31 379 LEU A N 1
ATOM 2909 C CA . LEU A 1 379 ? 6.050 -0.684 17.582 1.00 94.31 379 LEU A CA 1
ATOM 2910 C C . LEU A 1 379 ? 4.844 0.261 17.546 1.00 94.31 379 LEU A C 1
ATOM 2912 O O . LEU A 1 379 ? 3.894 0.082 18.304 1.00 94.31 379 LEU A O 1
ATOM 2916 N N . VAL A 1 380 ? 4.851 1.229 16.632 1.00 95.94 380 VAL A N 1
ATOM 2917 C CA . VAL A 1 380 ? 3.743 2.168 16.406 1.00 95.94 380 VAL A CA 1
ATOM 2918 C C . VAL A 1 380 ? 2.482 1.439 15.941 1.00 95.94 380 VAL A C 1
ATOM 2920 O O . VAL A 1 380 ? 1.406 1.662 16.501 1.00 95.94 380 VAL A O 1
ATOM 2923 N N . LEU A 1 381 ? 2.606 0.534 14.965 1.00 97.31 381 LEU A N 1
ATOM 2924 C CA . LEU A 1 381 ? 1.497 -0.308 14.510 1.00 97.31 381 LEU A CA 1
ATOM 2925 C C . LEU A 1 381 ? 0.944 -1.166 15.656 1.00 97.31 381 LEU A C 1
ATOM 2927 O O . LEU A 1 381 ? -0.272 -1.239 15.842 1.00 97.31 381 LEU A O 1
ATOM 2931 N N . SER A 1 382 ? 1.828 -1.763 16.461 1.00 97.38 382 SER A N 1
ATOM 2932 C CA . SER A 1 382 ? 1.444 -2.570 17.626 1.00 97.38 382 SER A CA 1
ATOM 2933 C C . SER A 1 382 ? 0.725 -1.733 18.685 1.00 97.38 382 SER A C 1
ATOM 2935 O O . SER A 1 382 ? -0.309 -2.154 19.198 1.00 97.38 382 SER A O 1
ATOM 2937 N N . ALA A 1 383 ? 1.207 -0.523 18.977 1.00 97.50 383 ALA A N 1
ATOM 2938 C CA . ALA A 1 383 ? 0.577 0.391 19.927 1.00 97.50 383 ALA A CA 1
ATOM 2939 C C . ALA A 1 383 ? -0.825 0.825 19.465 1.00 97.50 383 ALA A C 1
ATOM 2941 O O . ALA A 1 383 ? -1.765 0.823 20.264 1.00 97.50 383 ALA A O 1
ATOM 2942 N N . LEU A 1 384 ? -0.997 1.137 18.175 1.00 97.69 384 LEU A N 1
ATOM 2943 C CA . LEU A 1 384 ? -2.313 1.425 17.597 1.00 97.69 384 LEU A CA 1
ATOM 2944 C C . LEU A 1 384 ? -3.245 0.212 17.648 1.00 97.69 384 LEU A C 1
ATOM 2946 O O . LEU A 1 384 ? -4.435 0.366 17.940 1.00 97.69 384 LEU A O 1
ATOM 2950 N N . LEU A 1 385 ? -2.727 -0.994 17.395 1.00 97.94 385 LEU A N 1
ATOM 2951 C CA . LEU A 1 385 ? -3.521 -2.215 17.487 1.00 97.94 385 LEU A CA 1
ATOM 2952 C C . LEU A 1 385 ? -3.972 -2.442 18.932 1.00 97.94 385 LEU A C 1
ATOM 2954 O O . LEU A 1 385 ? -5.158 -2.644 19.167 1.00 97.94 385 LEU A O 1
ATOM 2958 N N . VAL A 1 386 ? -3.070 -2.321 19.909 1.00 97.31 386 VAL A N 1
ATOM 2959 C CA . VAL A 1 386 ? -3.402 -2.433 21.336 1.00 97.31 386 VAL A CA 1
ATOM 2960 C C . VAL A 1 386 ? -4.451 -1.398 21.739 1.00 97.31 386 VAL A C 1
ATOM 2962 O O . VAL A 1 386 ? -5.444 -1.775 22.359 1.00 97.31 386 VAL A O 1
ATOM 2965 N N . LEU A 1 387 ? -4.306 -0.127 21.342 1.00 95.56 387 LEU A N 1
ATOM 2966 C CA . LEU A 1 387 ? -5.332 0.897 21.576 1.00 95.56 387 LEU A CA 1
ATOM 2967 C C . LEU A 1 387 ? -6.689 0.459 21.003 1.00 95.56 387 LEU A C 1
ATOM 2969 O O . LEU A 1 387 ? -7.698 0.495 21.707 1.00 95.56 387 LEU A O 1
ATOM 2973 N N . THR A 1 388 ? -6.706 -0.003 19.753 1.00 95.38 388 THR A N 1
ATOM 2974 C CA . THR A 1 388 ? -7.924 -0.458 19.067 1.00 95.38 388 THR A CA 1
ATOM 2975 C C . THR A 1 388 ? -8.581 -1.632 19.802 1.00 95.38 388 THR A C 1
ATOM 2977 O O . THR A 1 388 ? -9.796 -1.643 20.007 1.00 95.38 388 THR A O 1
ATOM 2980 N N . LEU A 1 389 ? -7.784 -2.598 20.266 1.00 95.31 389 LEU A N 1
ATOM 2981 C CA . LEU A 1 389 ? -8.260 -3.748 21.036 1.00 95.31 389 LEU A CA 1
ATOM 2982 C C . LEU A 1 389 ? -8.797 -3.339 22.410 1.00 95.31 389 LEU A C 1
ATOM 2984 O O . LEU A 1 389 ? -9.832 -3.848 22.835 1.00 95.31 389 LEU A O 1
ATOM 2988 N N . LEU A 1 390 ? -8.143 -2.401 23.098 1.00 93.62 390 LEU A N 1
ATOM 2989 C CA . LEU A 1 390 ? -8.603 -1.886 24.388 1.00 93.62 390 LEU A CA 1
ATOM 2990 C C . LEU A 1 390 ? -9.929 -1.131 24.264 1.00 93.62 390 LEU A C 1
ATOM 2992 O O . LEU A 1 390 ? -10.803 -1.320 25.108 1.00 93.62 390 LEU A O 1
ATOM 2996 N N . LYS A 1 391 ? -10.109 -0.322 23.212 1.00 91.56 391 LYS A N 1
ATOM 2997 C CA . LYS A 1 391 ? -11.397 0.330 22.921 1.00 91.56 391 LYS A CA 1
ATOM 2998 C C . LYS A 1 391 ? -12.476 -0.711 22.633 1.00 91.56 391 LYS A C 1
ATOM 3000 O O . LYS A 1 391 ? -13.531 -0.677 23.252 1.00 91.56 391 LYS A O 1
ATOM 3005 N N . SER A 1 392 ? -12.153 -1.701 21.804 1.00 91.00 392 SER A N 1
ATOM 3006 C CA . SER A 1 392 ? -13.057 -2.799 21.450 1.00 91.00 392 SER A CA 1
ATOM 3007 C C . SER A 1 392 ? -13.497 -3.620 22.671 1.00 91.00 392 SER A C 1
ATOM 3009 O O . SER A 1 392 ? -14.647 -4.031 22.759 1.00 91.00 392 SER A O 1
ATOM 3011 N N . ARG A 1 393 ? -12.616 -3.818 23.665 1.00 90.12 393 ARG A N 1
ATOM 3012 C CA . ARG A 1 393 ? -12.955 -4.515 24.923 1.00 90.12 393 ARG A CA 1
ATOM 3013 C C . ARG A 1 393 ? -13.952 -3.754 25.793 1.00 90.12 393 ARG A C 1
ATOM 3015 O O . ARG A 1 393 ? -14.640 -4.388 26.586 1.00 90.12 393 ARG A O 1
ATOM 3022 N N . ARG A 1 394 ? -13.960 -2.422 25.707 1.00 86.94 394 ARG A N 1
ATOM 3023 C CA . ARG A 1 394 ? -14.816 -1.544 26.519 1.00 86.94 394 ARG A CA 1
ATOM 3024 C C . ARG A 1 394 ? -16.198 -1.341 25.904 1.00 86.94 394 ARG A C 1
ATOM 3026 O O . ARG A 1 394 ? -17.106 -0.937 26.621 1.00 86.94 394 ARG A O 1
ATOM 3033 N N . GLU A 1 395 ? -16.357 -1.601 24.608 1.00 82.19 395 GLU A N 1
ATOM 3034 C CA . GLU A 1 395 ? -17.666 -1.583 23.960 1.00 82.19 395 GLU A CA 1
ATOM 3035 C C . GLU A 1 395 ? -18.488 -2.813 24.377 1.00 82.19 395 GLU A C 1
ATOM 3037 O O . GLU A 1 395 ? -17.979 -3.938 24.437 1.00 82.19 395 GLU A O 1
ATOM 3042 N N . ALA A 1 396 ? -19.777 -2.603 24.656 1.00 64.19 396 ALA A N 1
ATOM 3043 C CA . ALA A 1 396 ? -20.726 -3.708 24.704 1.00 64.19 396 ALA A CA 1
ATOM 3044 C C . ALA A 1 396 ? -20.809 -4.346 23.300 1.00 64.19 396 ALA A C 1
ATOM 3046 O O . ALA A 1 396 ? -20.742 -3.611 22.312 1.00 64.19 396 ALA A O 1
ATOM 3047 N N . PRO A 1 397 ? -20.935 -5.680 23.180 1.00 59.78 397 PRO A N 1
ATOM 3048 C CA . PRO A 1 397 ? -21.144 -6.322 21.883 1.00 59.78 397 PRO A CA 1
ATOM 3049 C C . PRO A 1 397 ? -22.374 -5.726 21.185 1.00 59.78 397 PRO A C 1
ATOM 3051 O O . PRO A 1 397 ? -23.405 -5.552 21.834 1.00 59.78 397 PRO A O 1
ATOM 3054 N N . ASP A 1 398 ? -22.270 -5.422 19.889 1.00 53.06 398 ASP A N 1
ATOM 3055 C CA . ASP A 1 398 ? -23.392 -4.911 19.094 1.00 53.06 398 ASP A CA 1
ATOM 3056 C C . ASP A 1 398 ? -24.519 -5.970 19.038 1.00 53.06 398 ASP A C 1
ATOM 3058 O O . ASP A 1 398 ? -24.247 -7.104 18.620 1.00 53.06 398 ASP A O 1
ATOM 3062 N N . PRO A 1 399 ? -25.752 -5.672 19.504 1.00 45.34 399 PRO A N 1
ATOM 3063 C CA . PRO A 1 399 ? -26.796 -6.683 19.657 1.00 45.34 399 PRO A CA 1
ATOM 3064 C C . PRO A 1 399 ? -27.426 -7.207 18.354 1.00 45.34 399 PRO A C 1
ATOM 3066 O O . PRO A 1 399 ? -28.207 -8.156 18.441 1.00 45.34 399 PRO A O 1
ATOM 3069 N N . GLY A 1 400 ? -27.107 -6.690 17.160 1.00 47.53 400 GLY A N 1
ATOM 3070 C CA . GLY A 1 400 ? -27.687 -7.247 15.926 1.00 47.53 400 GLY A CA 1
ATOM 3071 C C . GLY A 1 400 ? -27.366 -6.510 14.649 1.00 47.53 400 GLY A C 1
ATOM 3072 O O . GLY A 1 400 ? -27.927 -5.409 14.483 1.00 47.53 400 GLY A O 1
#

Nearest PDB structures (foldseek):
  4n78-assembly1_B  TM=1.445E-01  e=7.918E+00  Homo sapiens

Foldseek 3Di:
DDDQFPPDPLLVVLLVLLVVLLVVLVVVLCQFCVVQVVVPALFGAGPVLATQLNVVLLLLQLLVCLVVVCNQQLLVQVSSVVSSCVRRVDDPDDDDGDQWALLSSVVSNVLNVDRSVVSLVCLLVVLVCLLLVLLCVQFVDPCSSSSLSSQLLNSVCSRNSHNLSLVLNLLSVLLVCCVPPLLVSLLSLLSCSRVCLLSVLVVLLCVLLVSVSSVNSSVVNNVVSVVVSCVSSHPSNNVSSVVSVVVVVVCLQDPVDPLLQALEQLSLCVLVPHHNVVSCVRLVVLLVVLSVLSSVLSNLQFDSLLNSLSSLLSSSHNDSRHGLSNLSSNSSNLSSLVSCCSVPNDDPCRSVLSVCSSCLSVLNPPPPDRSPRNNVNNVSSVVSSVVSSVVRVPDRRDPD